Protein AF-A0A6M0GAY5-F1 (afdb_monomer)

Structure (mmCIF, N/CA/C/O backbone):
data_AF-A0A6M0GAY5-F1
#
_entry.id   AF-A0A6M0GAY5-F1
#
loop_
_atom_site.group_PDB
_atom_site.id
_atom_site.type_symbol
_atom_site.label_atom_id
_atom_site.label_alt_id
_atom_site.label_comp_id
_atom_site.label_asym_id
_atom_site.label_entity_id
_atom_site.label_seq_id
_atom_site.pdbx_PDB_ins_code
_atom_site.Cartn_x
_atom_site.Cartn_y
_atom_site.Cartn_z
_atom_site.occupancy
_atom_site.B_iso_or_equiv
_atom_site.auth_seq_id
_atom_site.auth_comp_id
_atom_site.auth_asym_id
_atom_site.auth_atom_id
_atom_site.pdbx_PDB_model_num
ATOM 1 N N . ARG A 1 1 ? -6.250 59.593 13.146 1.00 34.38 1 ARG A N 1
ATOM 2 C CA . ARG A 1 1 ? -5.770 60.735 13.964 1.00 34.38 1 ARG A CA 1
ATOM 3 C C . ARG A 1 1 ? -6.540 61.921 13.416 1.00 34.38 1 ARG A C 1
ATOM 5 O O . ARG A 1 1 ? -6.469 62.075 12.206 1.00 34.38 1 ARG A O 1
ATOM 12 N N . GLN A 1 2 ? -7.312 62.629 14.249 1.00 27.66 2 GLN A N 1
ATOM 13 C CA . GLN A 1 2 ? -8.446 63.484 13.837 1.00 27.66 2 GLN A CA 1
ATOM 14 C C . GLN A 1 2 ? -9.627 62.725 13.200 1.00 27.66 2 GLN A C 1
ATOM 16 O O . GLN A 1 2 ? -9.405 61.640 12.663 1.00 27.66 2 GLN A O 1
ATOM 21 N N . GLU A 1 3 ? -10.879 63.214 13.177 1.00 29.61 3 GLU A N 1
ATOM 22 C CA . GLU A 1 3 ? -11.780 63.948 14.125 1.00 29.61 3 GLU A CA 1
ATOM 23 C C . GLU A 1 3 ? -13.181 64.001 13.419 1.00 29.61 3 GLU A C 1
ATOM 25 O O . GLU A 1 3 ? -13.222 63.832 12.204 1.00 29.61 3 GLU A O 1
ATOM 30 N N . ALA A 1 4 ? -14.370 64.224 14.009 1.00 29.98 4 ALA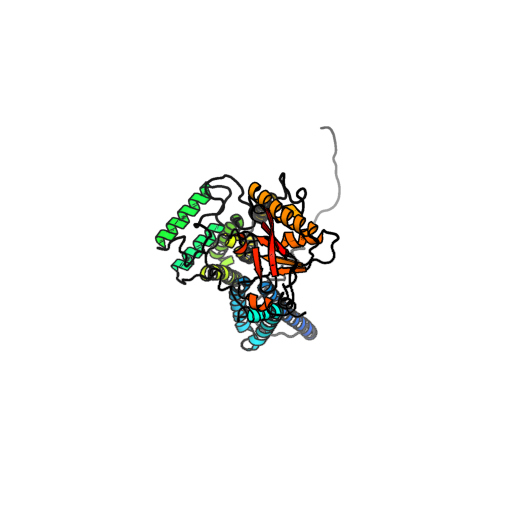 A N 1
ATOM 31 C CA . ALA A 1 4 ? -14.888 64.188 15.389 1.00 29.98 4 ALA A CA 1
ATOM 32 C C . ALA A 1 4 ? -16.450 64.182 15.378 1.00 29.98 4 ALA A C 1
ATOM 34 O O . ALA A 1 4 ? -17.056 64.642 14.416 1.00 29.98 4 ALA A O 1
ATOM 35 N N . GLY A 1 5 ? -17.101 63.761 16.479 1.00 27.47 5 GLY A N 1
ATOM 36 C CA . GLY A 1 5 ? -18.562 63.898 16.700 1.00 27.47 5 GLY A CA 1
ATOM 37 C C . GLY A 1 5 ? -19.443 62.773 16.111 1.00 27.47 5 GLY A C 1
ATOM 38 O O . GLY A 1 5 ? -19.017 62.049 15.224 1.00 27.47 5 GLY A O 1
ATOM 39 N N . GLY A 1 6 ? -20.672 62.533 16.588 1.00 26.47 6 GLY A N 1
ATOM 40 C CA . GLY A 1 6 ? -21.405 63.175 17.686 1.00 26.47 6 GLY A CA 1
ATOM 41 C C . GLY A 1 6 ? -22.704 62.420 18.040 1.00 26.47 6 GLY A C 1
ATOM 42 O O . GLY A 1 6 ? -23.232 61.660 17.237 1.00 26.47 6 GLY A O 1
ATOM 43 N N . ARG A 1 7 ? -23.200 62.615 19.272 1.00 25.41 7 ARG A N 1
ATOM 44 C CA . ARG A 1 7 ? -24.495 62.110 19.800 1.00 25.41 7 ARG A CA 1
ATOM 45 C C . ARG A 1 7 ? -25.683 62.693 18.976 1.00 25.41 7 ARG A C 1
ATOM 47 O O . ARG A 1 7 ? -25.479 63.709 18.326 1.00 25.41 7 ARG A O 1
ATOM 54 N N . ARG A 1 8 ? -26.940 62.205 19.012 1.00 25.45 8 ARG A N 1
ATOM 55 C CA . ARG A 1 8 ? -27.750 61.761 20.176 1.00 25.45 8 ARG A CA 1
ATOM 56 C C . ARG A 1 8 ? -29.135 61.180 19.747 1.00 25.45 8 ARG A C 1
ATOM 58 O O . ARG A 1 8 ? -29.551 61.485 18.643 1.00 25.45 8 ARG A O 1
ATOM 65 N N . GLN A 1 9 ? -29.777 60.396 20.641 1.00 25.62 9 GLN A N 1
ATOM 66 C CA . GLN A 1 9 ? -31.231 60.192 20.977 1.00 25.62 9 GLN A CA 1
ATOM 67 C C . GLN A 1 9 ? -32.342 60.652 19.972 1.00 25.62 9 GLN A C 1
ATOM 69 O O . GLN A 1 9 ? -32.179 61.664 19.312 1.00 25.62 9 GLN A O 1
ATOM 74 N N . GLU A 1 10 ? -33.546 60.058 19.850 1.00 25.42 10 GLU A N 1
ATOM 75 C CA . GLU A 1 10 ? -34.298 59.086 20.680 1.00 25.42 10 GLU A CA 1
ATOM 76 C C . GLU A 1 10 ? -35.563 58.551 19.958 1.00 25.42 10 GLU A C 1
ATOM 78 O O . GLU A 1 10 ? -36.083 59.233 19.077 1.00 25.42 10 GLU A O 1
ATOM 83 N N . SER A 1 11 ? -36.115 57.404 20.398 1.00 25.92 11 SER A N 1
ATOM 84 C CA . SER A 1 11 ? -37.544 57.191 20.775 1.00 25.92 11 SER A CA 1
ATOM 85 C C . SER A 1 11 ? -38.032 55.736 20.590 1.00 25.92 11 SER A C 1
ATOM 87 O O . SER A 1 11 ? -37.665 55.072 19.627 1.00 25.92 11 SER A O 1
ATOM 89 N N . GLY A 1 12 ? -38.911 55.266 21.494 1.00 26.19 12 GLY A N 1
ATOM 90 C CA . GLY A 1 12 ? -39.862 54.174 21.206 1.00 26.19 12 GLY A CA 1
ATOM 91 C C . GLY A 1 12 ? -39.760 52.855 21.997 1.00 26.19 12 GLY A C 1
ATOM 92 O O . GLY A 1 12 ? -39.214 51.887 21.491 1.00 26.19 12 GLY A O 1
ATOM 93 N N . GLY A 1 13 ? -40.441 52.780 23.151 1.00 25.02 13 GLY A N 1
ATOM 94 C CA . GLY A 1 13 ? -41.297 51.623 23.501 1.00 25.02 13 GLY A CA 1
ATOM 95 C C . GLY A 1 13 ? -40.670 50.338 24.082 1.00 25.02 13 GLY A C 1
ATOM 96 O O . GLY A 1 13 ? -40.028 49.564 23.387 1.00 25.02 13 GLY A O 1
ATOM 97 N N . ASN A 1 14 ? -40.976 50.073 25.355 1.00 25.12 14 ASN A N 1
ATOM 98 C CA . ASN A 1 14 ? -40.710 48.838 26.123 1.00 25.12 14 ASN A CA 1
ATOM 99 C C . ASN A 1 14 ? -41.939 47.866 26.037 1.00 25.12 14 ASN A C 1
ATOM 101 O O . ASN A 1 14 ? -42.923 48.246 25.402 1.00 25.12 14 ASN A O 1
ATOM 105 N N . PRO A 1 15 ? -42.019 46.750 26.797 1.00 37.22 15 PRO A N 1
ATOM 106 C CA . PRO A 1 15 ? -41.468 45.401 26.574 1.00 37.22 15 PRO A CA 1
ATOM 107 C C . PRO A 1 15 ? -42.552 44.314 26.278 1.00 37.22 15 PRO A C 1
ATOM 109 O O . PRO A 1 15 ? -43.685 44.635 25.944 1.00 37.22 15 PRO A O 1
ATOM 112 N N . ASP A 1 16 ? -42.182 43.038 26.489 1.00 24.36 16 ASP A N 1
ATOM 113 C CA . ASP A 1 16 ? -43.010 41.817 26.617 1.00 24.36 16 ASP A CA 1
ATOM 114 C C . ASP A 1 16 ? -43.624 41.188 25.342 1.00 24.36 16 ASP A C 1
ATOM 116 O O . ASP A 1 16 ? -44.683 41.580 24.873 1.00 24.36 16 ASP A O 1
ATOM 120 N N . GLU A 1 17 ? -43.042 40.075 24.863 1.00 24.69 17 GLU A N 1
ATOM 121 C CA . GLU A 1 17 ? -43.508 38.739 25.290 1.00 24.69 17 GLU A CA 1
ATOM 122 C C . GLU A 1 17 ? -42.565 37.579 24.885 1.00 24.69 17 GLU A C 1
ATOM 124 O O . GLU A 1 17 ? -41.560 37.743 24.195 1.00 24.69 17 GLU A O 1
ATOM 129 N N . LYS A 1 18 ? -42.853 36.390 25.433 1.00 24.47 18 LYS A N 1
ATOM 130 C CA . LYS A 1 18 ? -42.004 35.186 25.455 1.00 24.47 18 LYS A CA 1
ATOM 131 C C . LYS A 1 18 ? -42.041 34.367 24.152 1.00 24.47 18 LYS A C 1
ATOM 133 O O . LYS A 1 18 ? -42.992 34.421 23.387 1.00 24.47 18 LYS A O 1
ATOM 138 N N . ASN A 1 19 ? -41.083 33.435 24.072 1.00 25.27 19 ASN A N 1
ATOM 139 C CA . ASN A 1 19 ? -41.050 32.231 23.223 1.00 25.27 19 ASN A CA 1
ATOM 140 C C . ASN A 1 19 ? -40.677 32.410 21.739 1.00 25.27 19 ASN A C 1
ATOM 142 O O . ASN A 1 19 ? -41.544 32.563 20.892 1.00 25.27 19 ASN A O 1
ATOM 146 N N . PHE A 1 20 ? -39.415 32.119 21.408 1.00 24.08 20 PHE A N 1
ATOM 147 C CA . PHE A 1 20 ? -39.118 31.162 20.330 1.00 24.08 20 PHE A CA 1
ATOM 148 C C . PHE A 1 20 ? -37.807 30.423 20.623 1.00 24.08 20 PHE A C 1
ATOM 150 O O . PHE A 1 20 ? -36.709 30.933 20.412 1.00 24.08 20 PHE A O 1
ATOM 157 N N . ALA A 1 21 ? -37.930 29.206 21.153 1.00 23.34 21 ALA A N 1
ATOM 158 C CA . ALA A 1 21 ? -36.800 28.333 21.440 1.00 23.34 21 ALA A CA 1
ATOM 159 C C . ALA A 1 21 ? -36.631 27.274 20.339 1.00 23.34 21 ALA A C 1
ATOM 161 O O . ALA A 1 21 ? -37.591 26.618 19.944 1.00 23.34 21 ALA A O 1
ATOM 162 N N . THR A 1 22 ? -35.381 27.067 19.920 1.00 26.34 22 THR A N 1
ATOM 163 C CA . THR A 1 22 ? -34.813 25.769 19.505 1.00 26.34 22 THR A CA 1
ATOM 164 C C . THR A 1 22 ? -35.687 24.816 18.670 1.00 26.34 22 THR A C 1
ATOM 166 O O . THR A 1 22 ? -36.319 23.913 19.216 1.00 26.34 22 THR A O 1
ATOM 169 N N . MET A 1 23 ? -35.565 24.864 17.340 1.00 24.00 23 MET A N 1
ATOM 170 C CA . MET A 1 23 ? -35.787 23.691 16.480 1.00 24.00 23 MET A CA 1
ATOM 171 C C . MET A 1 23 ? -35.079 23.867 15.131 1.00 24.00 23 MET A C 1
ATOM 173 O O . MET A 1 23 ? -35.518 24.694 14.347 1.00 24.00 23 MET A O 1
ATOM 177 N N . HIS A 1 24 ? -34.006 23.098 14.876 1.00 26.78 24 HIS A N 1
ATOM 178 C CA . HIS A 1 24 ? -33.723 22.407 13.595 1.00 26.78 24 HIS A CA 1
ATOM 179 C C . HIS A 1 24 ? -32.346 21.701 13.548 1.00 26.78 24 HIS A C 1
ATOM 181 O O . HIS A 1 24 ? -31.617 21.806 12.571 1.00 26.78 24 HIS A O 1
ATOM 187 N N . GLU A 1 25 ? -31.989 20.902 14.565 1.00 28.22 25 GLU A N 1
ATOM 188 C CA . GLU A 1 25 ? -30.833 19.991 14.445 1.00 28.22 25 GLU A CA 1
ATOM 189 C C . GLU A 1 25 ? -30.915 18.807 15.434 1.00 28.22 25 GLU A C 1
ATOM 191 O O . GLU A 1 25 ? -30.249 18.800 16.463 1.00 28.22 25 GLU A O 1
ATOM 196 N N . ASN A 1 26 ? -31.801 17.819 15.193 1.00 26.88 26 ASN A N 1
ATOM 197 C CA . ASN A 1 26 ? -31.828 16.553 15.967 1.00 26.88 26 ASN A CA 1
ATOM 198 C C . ASN A 1 26 ? -32.759 15.447 15.397 1.00 26.88 26 ASN A C 1
ATOM 200 O O . ASN A 1 26 ? -33.611 14.906 16.103 1.00 26.88 26 ASN A O 1
ATOM 204 N N . SER A 1 27 ? -32.620 15.072 14.119 1.00 24.39 27 SER A N 1
ATOM 205 C CA . SER A 1 27 ? -33.536 14.110 13.458 1.00 24.39 27 SER A CA 1
ATOM 206 C C . SER A 1 27 ? -32.884 12.888 12.783 1.00 24.39 27 SER A C 1
ATOM 208 O O . SER A 1 27 ? -33.562 12.180 12.045 1.00 24.39 27 SER A O 1
ATOM 210 N N . PHE A 1 28 ? -31.617 12.562 13.087 1.00 28.28 28 PHE A N 1
ATOM 211 C CA . PHE A 1 28 ? -30.933 11.378 12.519 1.00 28.28 28 PHE A CA 1
ATOM 212 C C . PHE A 1 28 ? -30.487 10.282 13.514 1.00 28.28 28 PHE A C 1
ATOM 214 O O . PHE A 1 28 ? -30.053 9.221 13.071 1.00 28.28 28 PHE A O 1
ATOM 221 N N . LEU A 1 29 ? -30.593 10.478 14.840 1.00 26.91 29 LEU A N 1
ATOM 222 C CA . LEU A 1 29 ? -29.988 9.562 15.835 1.00 26.91 29 LEU A CA 1
ATOM 223 C C . LEU A 1 29 ? -30.857 9.214 17.069 1.00 26.91 29 LEU A C 1
ATOM 225 O O . LEU A 1 29 ? -30.330 9.016 18.164 1.00 26.91 29 LEU A O 1
ATOM 229 N N . ARG A 1 30 ? -32.182 9.051 16.920 1.00 23.98 30 ARG A N 1
ATOM 230 C CA . ARG A 1 30 ? -33.018 8.394 17.953 1.00 23.98 30 ARG A CA 1
ATOM 231 C C . ARG A 1 30 ? -33.585 7.055 17.475 1.00 23.98 30 ARG A C 1
ATOM 233 O O . ARG A 1 30 ? -34.477 7.007 16.637 1.00 23.98 30 ARG A O 1
ATOM 240 N N . VAL A 1 31 ? -33.075 5.970 18.067 1.00 34.44 31 VAL A N 1
ATOM 241 C CA . VAL A 1 31 ? -33.580 4.593 17.931 1.00 34.44 31 VAL A CA 1
ATOM 242 C C . VAL A 1 31 ? -33.842 4.011 19.326 1.00 34.44 31 VAL A C 1
ATOM 244 O O . VAL A 1 31 ? -32.911 3.562 19.990 1.00 34.44 31 VAL A O 1
ATOM 247 N N . SER A 1 32 ? -35.109 4.026 19.750 1.00 26.53 32 SER A N 1
ATOM 248 C CA . SER A 1 32 ? -35.730 3.276 20.867 1.00 26.53 32 SER A CA 1
ATOM 249 C C . SER A 1 32 ? -37.206 3.729 20.972 1.00 26.53 32 SER A C 1
ATOM 251 O O . SER A 1 32 ? -37.493 4.868 20.623 1.00 26.53 32 SER A O 1
ATOM 253 N N . ALA A 1 33 ? -38.209 2.953 21.405 1.00 24.52 33 ALA A N 1
ATOM 254 C CA . ALA A 1 33 ? -38.322 1.529 21.747 1.00 24.52 33 ALA A CA 1
ATOM 255 C C . ALA A 1 33 ? -39.810 1.083 21.691 1.00 24.52 33 ALA A C 1
ATOM 257 O O . ALA A 1 33 ? -40.697 1.924 21.769 1.00 24.52 33 ALA A O 1
ATOM 258 N N . SER A 1 34 ? -40.047 -0.240 21.695 1.00 24.59 34 SER A N 1
ATOM 259 C CA . SER A 1 34 ? -41.296 -0.959 22.069 1.00 24.59 34 SER A CA 1
ATOM 260 C C . SER A 1 34 ? -42.610 -0.729 21.272 1.00 24.59 34 SER A C 1
ATOM 262 O O . SER A 1 34 ? -42.895 0.388 20.856 1.00 24.59 34 SER A O 1
ATOM 264 N N . PRO A 1 35 ? -43.461 -1.768 21.095 1.00 37.12 35 PRO A N 1
ATOM 265 C CA . PRO A 1 35 ? -44.757 -1.649 20.424 1.00 37.12 35 PRO A CA 1
ATOM 266 C C . PRO A 1 35 ? -45.946 -1.609 21.405 1.00 37.12 35 PRO A C 1
ATOM 268 O O . PRO A 1 35 ? -46.125 -2.537 22.192 1.00 37.12 35 PRO A O 1
ATOM 271 N N . ARG A 1 36 ? -46.829 -0.609 21.284 1.00 26.33 36 ARG A N 1
ATOM 272 C CA . ARG A 1 36 ? -48.261 -0.719 21.637 1.00 26.33 36 ARG A CA 1
ATOM 273 C C . ARG A 1 36 ? -49.100 0.082 20.643 1.00 26.33 36 ARG A C 1
ATOM 275 O O . ARG A 1 36 ? -48.671 1.134 20.181 1.00 26.33 36 ARG A O 1
ATOM 282 N N . LEU A 1 37 ? -50.260 -0.463 20.283 1.00 33.28 37 LEU A N 1
ATOM 283 C CA . LEU A 1 37 ? -51.154 0.099 19.274 1.00 33.28 37 LEU A CA 1
ATOM 284 C C . LEU A 1 37 ? -51.982 1.257 19.845 1.00 33.28 37 LEU A C 1
ATOM 286 O O . LEU A 1 37 ? -52.601 1.110 20.896 1.00 33.28 37 LEU A O 1
ATOM 290 N N . SER A 1 38 ? -52.136 2.316 19.057 1.00 26.09 38 SER A N 1
ATOM 291 C CA . SER A 1 38 ? -53.428 2.981 18.867 1.00 26.09 38 SER A CA 1
ATOM 292 C C . SER A 1 38 ? -53.492 3.482 17.421 1.00 26.09 38 SER A C 1
ATOM 294 O O . SER A 1 38 ? -52.569 4.123 16.923 1.00 26.09 38 SER A O 1
ATOM 296 N N . VAL A 1 39 ? -54.534 3.076 16.692 1.00 34.34 39 VAL A N 1
ATOM 297 C CA . VAL A 1 39 ? -54.626 3.261 15.236 1.00 34.34 39 VAL A CA 1
ATOM 298 C C . VAL A 1 39 ? -55.470 4.492 14.925 1.00 34.34 39 VAL A C 1
ATOM 300 O O . VAL A 1 39 ? -56.617 4.576 15.350 1.00 34.34 39 VAL A O 1
ATOM 303 N N . SER A 1 40 ? -54.923 5.409 14.125 1.00 27.61 40 SER A N 1
ATOM 304 C CA . SER A 1 40 ? -55.684 6.459 13.444 1.00 27.61 40 SER A CA 1
ATOM 305 C C . SER A 1 40 ? -55.594 6.239 11.934 1.00 27.61 40 SER A C 1
ATOM 307 O O . SER A 1 40 ? -54.502 6.105 11.373 1.00 27.61 40 SER A O 1
ATOM 309 N N . ALA A 1 41 ? -56.751 6.156 11.272 1.00 29.12 41 ALA A N 1
ATOM 310 C CA . ALA A 1 41 ? -56.878 5.621 9.913 1.00 29.12 41 ALA A CA 1
ATOM 311 C C . ALA A 1 41 ? -56.161 6.447 8.821 1.00 29.12 41 ALA A C 1
ATOM 313 O O . ALA A 1 41 ? -55.896 5.931 7.736 1.00 29.12 41 ALA A O 1
ATOM 314 N N . SER A 1 42 ? -55.765 7.692 9.104 1.00 29.25 42 SER A N 1
ATOM 315 C CA . SER A 1 42 ? -55.045 8.559 8.159 1.00 29.25 42 SER A CA 1
ATOM 316 C C . SER A 1 42 ? -53.562 8.200 7.958 1.00 29.25 42 SER A C 1
ATOM 318 O O . SER A 1 42 ? -52.940 8.689 7.014 1.00 29.25 42 SER A O 1
ATOM 320 N N . GLN A 1 43 ? -52.975 7.320 8.783 1.00 31.48 43 GLN A N 1
ATOM 321 C CA . GLN A 1 43 ? -51.579 6.879 8.610 1.00 31.48 43 GLN A CA 1
ATOM 322 C C . GLN A 1 43 ? -51.402 5.690 7.644 1.00 31.48 43 GLN A C 1
ATOM 324 O O . GLN A 1 43 ? -50.295 5.483 7.139 1.00 31.48 43 GLN A O 1
ATOM 329 N N . CYS A 1 44 ? -52.465 4.944 7.314 1.00 28.64 44 CYS A N 1
ATOM 330 C CA . CYS A 1 44 ? -52.352 3.720 6.504 1.00 28.64 44 CYS A CA 1
ATOM 331 C C . CYS A 1 44 ? -51.854 3.955 5.066 1.00 28.64 44 CYS A C 1
ATOM 333 O O . CYS A 1 44 ? -51.148 3.108 4.527 1.00 28.64 44 CYS A O 1
ATOM 335 N N . LEU A 1 45 ? -52.125 5.120 4.467 1.00 33.59 45 LEU A N 1
ATOM 336 C CA . LEU A 1 45 ? -51.691 5.449 3.098 1.00 33.59 45 LEU A CA 1
ATOM 337 C C . LEU A 1 45 ? -50.256 6.006 2.998 1.00 33.59 45 LEU A C 1
ATOM 339 O O . LEU A 1 45 ? -49.685 6.017 1.911 1.00 33.59 45 LEU A O 1
ATOM 343 N N . ARG A 1 46 ? -49.624 6.414 4.112 1.00 36.91 46 ARG A N 1
ATOM 344 C CA . ARG A 1 46 ? -48.206 6.853 4.133 1.00 36.91 46 ARG A CA 1
ATOM 345 C C . ARG A 1 46 ? -47.226 5.740 4.528 1.00 36.91 46 ARG A C 1
ATOM 347 O O . ARG A 1 46 ? -46.024 5.853 4.274 1.00 36.91 46 ARG A O 1
ATOM 354 N N . LEU A 1 47 ? -47.727 4.650 5.107 1.00 43.47 47 LEU A N 1
ATOM 355 C CA . LEU A 1 47 ? -46.942 3.453 5.417 1.00 43.47 47 LEU A CA 1
ATOM 356 C C . LEU A 1 47 ? -46.344 2.757 4.176 1.00 43.47 47 LEU A C 1
ATOM 358 O O . LEU A 1 47 ? -45.136 2.530 4.200 1.00 43.47 47 LEU A O 1
ATOM 362 N N . PRO A 1 48 ? -47.070 2.476 3.071 1.00 53.16 48 PRO A N 1
ATOM 363 C CA . PRO A 1 48 ? -46.473 1.787 1.925 1.00 53.16 48 PRO A CA 1
ATOM 364 C C . PRO A 1 48 ? -45.335 2.591 1.286 1.00 53.16 48 PRO A C 1
ATOM 366 O O . PRO A 1 48 ? -44.269 2.034 1.062 1.00 53.16 48 PRO A O 1
ATOM 369 N N . ALA A 1 49 ? -45.489 3.903 1.080 1.00 50.59 49 ALA A N 1
ATOM 370 C CA . ALA A 1 49 ? -44.434 4.732 0.485 1.00 50.59 49 ALA A CA 1
ATOM 371 C C . ALA A 1 49 ? -43.172 4.831 1.369 1.00 50.59 49 ALA A C 1
ATOM 373 O O . ALA A 1 49 ? -42.051 4.785 0.860 1.00 50.59 49 ALA A O 1
ATOM 374 N N . SER A 1 50 ? -43.334 4.929 2.695 1.00 48.66 50 SER A N 1
ATOM 375 C CA .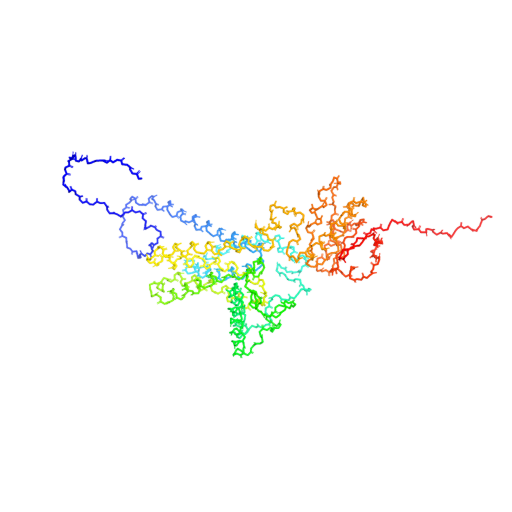 SER A 1 50 ? -42.208 5.010 3.643 1.00 48.66 50 SER A CA 1
ATOM 376 C C . SER A 1 50 ? -41.531 3.661 3.914 1.00 48.66 50 SER A C 1
ATOM 378 O O . SER A 1 50 ? -40.337 3.622 4.208 1.00 48.66 50 SER A O 1
ATOM 380 N N . ILE A 1 51 ? -42.255 2.547 3.777 1.00 57.03 51 ILE A N 1
ATOM 381 C CA . ILE A 1 51 ? -41.687 1.194 3.806 1.00 57.03 51 ILE A CA 1
ATOM 382 C C . ILE A 1 51 ? -40.974 0.898 2.481 1.00 57.03 51 ILE A C 1
ATOM 384 O O . ILE A 1 51 ? -39.825 0.470 2.507 1.00 57.03 51 ILE A O 1
ATOM 388 N N . LEU A 1 52 ? -41.593 1.205 1.335 1.00 44.47 52 LEU A N 1
ATOM 389 C CA . LEU A 1 52 ? -41.014 0.993 0.005 1.00 44.47 52 LEU A CA 1
ATOM 390 C C . LEU A 1 52 ? -39.710 1.781 -0.171 1.00 44.47 52 LEU A C 1
ATOM 392 O O . LEU A 1 52 ? -38.709 1.209 -0.585 1.00 44.47 52 LEU A O 1
ATOM 396 N N . THR A 1 53 ? -39.677 3.061 0.218 1.00 54.66 53 THR A N 1
ATOM 397 C CA . THR A 1 53 ? -38.438 3.863 0.191 1.00 54.66 53 THR A CA 1
ATOM 398 C C . THR A 1 53 ? -37.355 3.309 1.116 1.00 54.66 53 THR A C 1
ATOM 400 O O . THR A 1 53 ? -36.193 3.291 0.724 1.00 54.66 53 THR A O 1
ATOM 403 N N . ARG A 1 54 ? -37.702 2.782 2.300 1.00 60.62 54 ARG A N 1
ATOM 404 C CA . ARG A 1 54 ? -36.732 2.116 3.192 1.00 60.62 54 ARG A CA 1
ATOM 405 C C . ARG A 1 54 ? -36.221 0.784 2.638 1.00 60.62 54 ARG A C 1
ATOM 407 O O . ARG A 1 54 ? -35.047 0.481 2.829 1.00 60.62 54 ARG A O 1
ATOM 414 N N . CYS A 1 55 ? -37.063 0.008 1.954 1.00 57.75 55 CYS A N 1
ATOM 415 C CA . CYS A 1 55 ? -36.654 -1.215 1.259 1.00 57.75 55 CYS A CA 1
ATOM 416 C C . CYS A 1 55 ? -35.719 -0.891 0.087 1.00 57.75 55 CYS A C 1
ATOM 418 O O . CYS A 1 55 ? -34.588 -1.365 0.079 1.00 57.75 55 CYS A O 1
ATOM 420 N N . LEU A 1 56 ? -36.121 0.020 -0.806 1.00 58.66 56 LEU A N 1
ATOM 421 C CA . LEU A 1 56 ? -35.291 0.501 -1.917 1.00 58.66 56 LEU A CA 1
ATOM 422 C C . LEU A 1 56 ? -33.945 1.063 -1.430 1.00 58.66 56 LEU A C 1
ATOM 424 O O . LEU A 1 56 ? -32.906 0.794 -2.026 1.00 58.66 56 LEU A O 1
ATOM 428 N N . GLN A 1 57 ? -33.934 1.801 -0.315 1.00 72.06 57 GLN A N 1
ATOM 429 C CA . GLN A 1 57 ? -32.704 2.311 0.292 1.00 72.06 57 GLN A CA 1
ATOM 430 C C . GLN A 1 57 ? -31.812 1.189 0.851 1.00 72.06 57 GLN A C 1
ATOM 432 O O . GLN A 1 57 ? -30.590 1.280 0.744 1.00 72.06 57 GLN A O 1
ATOM 437 N N . ALA A 1 58 ? -32.390 0.126 1.420 1.00 75.19 58 ALA A N 1
ATOM 438 C CA . ALA A 1 58 ? -31.637 -1.036 1.888 1.00 75.19 58 ALA A CA 1
ATOM 439 C C . ALA A 1 58 ? -31.028 -1.833 0.721 1.00 75.19 58 ALA A C 1
ATOM 441 O O . ALA A 1 58 ? -29.849 -2.182 0.779 1.00 75.19 58 ALA A O 1
ATOM 442 N N . ASP A 1 59 ? -31.790 -2.053 -0.352 1.00 81.12 59 ASP A N 1
ATOM 443 C CA . ASP A 1 59 ? -31.326 -2.760 -1.550 1.00 81.12 59 ASP A CA 1
ATOM 444 C C . ASP A 1 59 ? -30.207 -1.976 -2.257 1.00 81.12 59 ASP A C 1
ATOM 446 O O . ASP A 1 59 ? -29.146 -2.530 -2.554 1.00 81.12 59 ASP A O 1
ATOM 450 N N . MET A 1 60 ? -30.364 -0.655 -2.406 1.00 87.06 60 MET A N 1
ATOM 451 C CA . MET A 1 60 ? -29.311 0.231 -2.924 1.00 87.06 60 MET A CA 1
ATOM 452 C C . MET A 1 60 ? -28.057 0.242 -2.036 1.00 87.06 60 MET A C 1
ATOM 454 O O . MET A 1 60 ? -26.943 0.307 -2.554 1.00 87.06 60 MET A O 1
ATOM 458 N N . MET A 1 61 ? -28.195 0.127 -0.708 1.00 88.38 61 MET A N 1
ATOM 459 C CA . MET A 1 61 ? -27.043 -0.020 0.192 1.00 88.38 61 MET A CA 1
ATOM 460 C C . MET A 1 61 ? -26.320 -1.361 0.014 1.00 88.38 61 MET A C 1
ATOM 462 O O . MET A 1 61 ? -25.091 -1.387 0.050 1.00 88.38 61 MET A O 1
ATOM 466 N N . ILE A 1 62 ? -27.042 -2.464 -0.204 1.00 91.56 62 ILE A N 1
ATOM 467 C CA . ILE A 1 62 ? -26.441 -3.781 -0.479 1.00 91.56 62 ILE A CA 1
ATOM 468 C C . ILE A 1 62 ? -25.648 -3.735 -1.793 1.00 91.56 62 ILE A C 1
ATOM 470 O O . ILE A 1 62 ? -24.501 -4.187 -1.829 1.00 91.56 62 ILE A O 1
ATOM 474 N N . LEU A 1 63 ? -26.213 -3.117 -2.836 1.00 93.56 63 LEU A N 1
ATOM 475 C CA . LEU A 1 63 ? -25.518 -2.886 -4.105 1.00 93.56 63 LEU A CA 1
ATOM 476 C C . LEU A 1 63 ? -24.266 -2.013 -3.914 1.00 93.56 63 LEU A C 1
ATOM 478 O O . LEU A 1 63 ? -23.188 -2.368 -4.385 1.00 93.56 63 LEU A O 1
ATOM 482 N N . ALA A 1 64 ? -24.363 -0.909 -3.167 1.00 93.25 64 ALA A N 1
ATOM 483 C CA . ALA A 1 64 ? -23.221 -0.036 -2.890 1.00 93.25 64 ALA A CA 1
ATOM 484 C C . ALA A 1 64 ? -22.090 -0.753 -2.122 1.00 93.25 64 ALA A C 1
ATOM 486 O O . ALA A 1 64 ? -20.915 -0.537 -2.422 1.00 93.25 64 ALA A O 1
ATOM 487 N N . VAL A 1 65 ? -22.424 -1.639 -1.174 1.00 93.62 65 VAL A N 1
ATOM 488 C CA . VAL A 1 65 ? -21.445 -2.487 -0.468 1.00 93.62 65 VAL A CA 1
ATOM 489 C C . VAL A 1 65 ? -20.759 -3.453 -1.439 1.00 93.62 65 VAL A C 1
ATOM 491 O O . VAL A 1 65 ? -19.530 -3.527 -1.440 1.00 93.62 65 VAL A O 1
ATOM 494 N N . GLY A 1 66 ? -21.521 -4.141 -2.296 1.00 94.88 66 GLY A N 1
ATOM 495 C CA . GLY A 1 66 ? -20.978 -5.050 -3.312 1.00 94.88 66 GLY A CA 1
ATOM 496 C C . GLY A 1 66 ? -20.071 -4.348 -4.326 1.00 94.88 66 GLY A C 1
ATOM 497 O O . GLY A 1 66 ? -18.975 -4.829 -4.606 1.00 94.88 66 GLY A O 1
ATOM 498 N N . ALA A 1 67 ? -20.482 -3.176 -4.819 1.00 95.81 67 ALA A N 1
ATOM 499 C CA . ALA A 1 67 ? -19.694 -2.364 -5.745 1.00 95.81 67 ALA A CA 1
ATOM 500 C C . ALA A 1 67 ? -18.401 -1.848 -5.099 1.00 95.81 67 ALA A C 1
ATOM 502 O O . ALA A 1 67 ? -17.323 -2.024 -5.660 1.00 95.81 67 ALA A O 1
ATOM 503 N N . SER A 1 68 ? -18.490 -1.258 -3.903 1.00 95.38 68 SER A N 1
ATOM 504 C CA . SER A 1 68 ? -17.329 -0.721 -3.181 1.00 95.38 68 SER A CA 1
ATOM 505 C C . SER A 1 68 ? -16.308 -1.814 -2.850 1.00 95.38 68 SER A C 1
ATOM 507 O O . SER A 1 68 ? -15.114 -1.645 -3.096 1.00 95.38 68 SER A O 1
ATOM 509 N N . MET A 1 69 ? -16.771 -2.979 -2.381 1.00 95.31 69 MET A N 1
ATOM 510 C CA . MET A 1 69 ? -15.909 -4.135 -2.126 1.00 95.31 69 MET A CA 1
ATOM 511 C C . MET A 1 69 ? -15.286 -4.682 -3.419 1.00 95.31 69 MET A C 1
ATOM 513 O O . MET A 1 69 ? -14.081 -4.934 -3.455 1.00 95.31 69 MET A O 1
ATOM 517 N N . GLY A 1 70 ? -16.083 -4.852 -4.479 1.00 96.00 70 GLY A N 1
ATOM 518 C CA . GLY A 1 70 ? -15.616 -5.378 -5.762 1.00 96.00 70 GLY A CA 1
ATOM 519 C C . GLY A 1 70 ? -14.563 -4.483 -6.413 1.00 96.00 70 GLY A C 1
ATOM 520 O O . GLY A 1 70 ? -13.532 -4.990 -6.849 1.00 96.00 70 GLY A O 1
ATOM 521 N N . LEU A 1 71 ? -14.774 -3.163 -6.398 1.00 96.12 71 LEU A N 1
ATOM 522 C CA . LEU A 1 71 ? -13.806 -2.171 -6.873 1.00 96.12 71 LEU A CA 1
ATOM 523 C C . LEU A 1 71 ? -12.548 -2.120 -5.992 1.00 96.12 71 LEU A C 1
ATOM 525 O O . LEU A 1 71 ? -11.439 -2.044 -6.516 1.00 96.12 71 LEU A O 1
ATOM 529 N N . ALA A 1 72 ? -12.682 -2.211 -4.664 1.00 95.12 72 ALA A N 1
ATOM 530 C CA . ALA A 1 72 ? -11.524 -2.251 -3.770 1.00 95.12 72 ALA A CA 1
ATOM 531 C C . ALA A 1 72 ? -10.620 -3.460 -4.072 1.00 95.12 72 ALA A C 1
ATOM 533 O O . ALA A 1 72 ? -9.408 -3.300 -4.198 1.00 95.12 72 ALA A O 1
ATOM 534 N N . ILE A 1 73 ? -11.204 -4.646 -4.266 1.00 94.69 73 ILE A N 1
ATOM 535 C CA . ILE A 1 73 ? -10.467 -5.860 -4.651 1.00 94.69 73 ILE A CA 1
ATOM 536 C C . ILE A 1 73 ? -9.829 -5.707 -6.039 1.00 94.69 73 ILE A C 1
ATOM 538 O O . ILE A 1 73 ? -8.642 -6.001 -6.186 1.00 94.69 73 ILE A O 1
ATOM 542 N N . LEU A 1 74 ? -10.568 -5.159 -7.011 1.00 94.38 74 LEU A N 1
ATOM 543 C CA . LEU A 1 74 ? -10.090 -4.949 -8.382 1.00 94.38 74 LEU A CA 1
ATOM 544 C C . LEU A 1 74 ? -8.904 -3.977 -8.454 1.00 94.38 74 LEU A C 1
ATOM 546 O O . LEU A 1 74 ? -8.013 -4.152 -9.281 1.00 94.38 74 LEU A O 1
ATOM 550 N N . THR A 1 75 ? -8.867 -2.963 -7.583 1.00 93.12 75 THR A N 1
ATOM 551 C CA . THR A 1 75 ? -7.723 -2.037 -7.505 1.00 93.12 75 THR A CA 1
ATOM 552 C C . THR A 1 75 ? -6.507 -2.653 -6.818 1.00 93.12 75 THR A C 1
ATOM 554 O O . THR A 1 75 ? -5.378 -2.328 -7.195 1.00 93.12 75 THR A O 1
ATOM 557 N N . LYS A 1 76 ? -6.691 -3.515 -5.803 1.00 90.12 76 LYS A N 1
ATOM 558 C CA . LYS A 1 76 ? -5.570 -4.170 -5.117 1.00 90.12 76 LYS A CA 1
ATOM 559 C C . LYS A 1 76 ? -5.981 -5.404 -4.313 1.00 90.12 76 LYS A C 1
ATOM 561 O O . LYS A 1 76 ? -6.755 -5.303 -3.366 1.00 90.12 76 LYS A O 1
ATOM 566 N N . ALA A 1 77 ? -5.302 -6.530 -4.546 1.00 87.75 77 ALA A N 1
ATOM 567 C CA . ALA A 1 77 ? -5.501 -7.774 -3.790 1.00 87.75 77 ALA A CA 1
ATOM 568 C C . ALA A 1 77 ? -5.338 -7.623 -2.261 1.00 87.75 77 ALA A C 1
ATOM 570 O O . ALA A 1 77 ? -5.966 -8.349 -1.496 1.00 87.75 77 ALA A O 1
ATOM 571 N N . THR A 1 78 ? -4.571 -6.642 -1.767 1.00 89.50 78 THR A N 1
ATOM 572 C CA . THR A 1 78 ? -4.496 -6.382 -0.317 1.00 89.50 78 THR A CA 1
ATOM 573 C C . THR A 1 78 ? -5.863 -6.046 0.293 1.00 89.50 78 THR A C 1
ATOM 575 O O . THR A 1 78 ? -6.056 -6.293 1.479 1.00 89.50 78 THR A O 1
ATOM 578 N N . ALA A 1 79 ? -6.829 -5.544 -0.492 1.00 94.38 79 ALA A N 1
ATOM 579 C CA . ALA A 1 79 ? -8.183 -5.207 -0.047 1.00 94.38 79 ALA A CA 1
ATOM 580 C C . ALA A 1 79 ? -8.946 -6.377 0.602 1.00 94.38 79 ALA A C 1
ATOM 582 O O . ALA A 1 79 ? -9.793 -6.121 1.461 1.00 94.38 79 ALA A O 1
ATOM 583 N N . TYR A 1 80 ? -8.626 -7.642 0.286 1.00 93.69 80 TYR A N 1
ATOM 584 C CA . TYR A 1 80 ? -9.195 -8.804 0.989 1.00 93.69 80 TYR A CA 1
ATOM 585 C C . TYR A 1 80 ? -8.979 -8.723 2.510 1.00 93.69 80 TYR A C 1
ATOM 587 O O . TYR A 1 80 ? -9.895 -8.999 3.279 1.00 93.69 80 TYR A O 1
ATOM 595 N N . ILE A 1 81 ? -7.804 -8.260 2.955 1.00 94.88 81 ILE A N 1
ATOM 596 C CA . ILE A 1 81 ? -7.447 -8.144 4.380 1.00 94.88 81 ILE A CA 1
ATOM 597 C C . ILE A 1 81 ? -8.310 -7.085 5.091 1.00 94.88 81 ILE A C 1
ATOM 599 O O . ILE A 1 81 ? -8.741 -7.290 6.222 1.00 94.88 81 ILE A O 1
ATOM 603 N N . TYR A 1 82 ? -8.600 -5.961 4.426 1.00 94.25 82 TYR A N 1
ATOM 604 C CA . TYR A 1 82 ? -9.382 -4.852 4.996 1.00 94.25 82 TYR A CA 1
ATOM 605 C C . TYR A 1 82 ? -10.880 -5.153 4.978 1.00 94.25 82 TYR A C 1
ATOM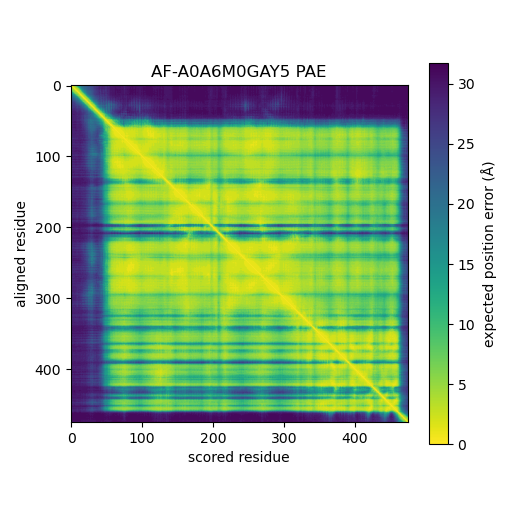 607 O O . TYR A 1 82 ? -11.603 -4.810 5.910 1.00 94.25 82 TYR A O 1
ATOM 615 N N . THR A 1 83 ? -11.354 -5.803 3.916 1.00 94.81 83 THR A N 1
ATOM 616 C CA . THR A 1 83 ? -12.773 -6.119 3.741 1.00 94.81 83 THR A CA 1
ATOM 617 C C . THR A 1 83 ? -13.210 -7.314 4.584 1.00 94.81 83 THR A C 1
ATOM 619 O O . THR A 1 83 ? -14.331 -7.296 5.087 1.00 94.81 83 THR A O 1
ATOM 622 N N . PHE A 1 84 ? -12.344 -8.306 4.829 1.00 95.81 84 PHE A N 1
ATOM 623 C CA . PHE A 1 84 ? -12.713 -9.528 5.553 1.00 95.81 84 PHE A CA 1
ATOM 624 C C . PHE A 1 84 ? -13.356 -9.274 6.936 1.00 95.81 84 PHE A C 1
ATOM 626 O O . PHE A 1 84 ? -14.490 -9.721 7.129 1.00 95.81 84 PHE A O 1
ATOM 633 N N . PRO A 1 85 ? -12.766 -8.505 7.879 1.00 96.56 85 PRO A N 1
ATOM 634 C CA . PRO A 1 85 ? -13.415 -8.257 9.171 1.00 96.56 85 PRO A CA 1
ATOM 635 C C . PRO A 1 85 ? -14.718 -7.452 9.062 1.00 96.56 85 PRO A C 1
ATOM 637 O O . PRO A 1 85 ? -15.648 -7.666 9.843 1.00 96.56 85 PRO A O 1
ATOM 640 N N . ILE A 1 86 ? -14.813 -6.557 8.070 1.00 94.50 86 ILE A N 1
ATOM 641 C CA . ILE A 1 86 ? -16.020 -5.764 7.796 1.00 94.50 86 ILE A CA 1
ATOM 642 C C . ILE A 1 86 ? -17.151 -6.679 7.312 1.00 94.50 86 ILE A C 1
ATOM 644 O O . ILE A 1 86 ? -18.268 -6.573 7.813 1.00 94.50 86 ILE A O 1
ATOM 648 N N . ILE A 1 87 ? -16.864 -7.612 6.398 1.00 93.19 87 ILE A N 1
ATOM 649 C CA . ILE A 1 87 ? -17.827 -8.603 5.891 1.00 93.19 87 ILE A CA 1
ATOM 650 C C . ILE A 1 87 ? -18.268 -9.537 7.012 1.00 93.19 87 ILE A C 1
ATOM 652 O O . ILE A 1 87 ? -19.462 -9.755 7.179 1.00 93.19 87 ILE A O 1
ATOM 656 N N . VAL A 1 88 ? -17.338 -10.051 7.823 1.00 94.81 88 VAL A N 1
ATOM 657 C CA . VAL A 1 88 ? -17.665 -10.908 8.974 1.00 94.81 88 VAL A CA 1
ATOM 658 C C . VAL A 1 88 ? -18.632 -10.184 9.920 1.00 94.81 88 VAL A C 1
ATOM 660 O O . VAL A 1 88 ? -19.683 -10.725 10.276 1.00 94.81 88 VAL A O 1
ATOM 663 N N . TRP A 1 89 ? -18.349 -8.924 10.264 1.00 94.75 89 TRP A N 1
ATOM 664 C CA . TRP A 1 89 ? -19.247 -8.094 11.069 1.00 94.75 89 TRP A CA 1
ATOM 665 C C . TRP A 1 89 ? -20.599 -7.815 10.391 1.00 94.75 89 TRP A C 1
ATOM 667 O O . TRP A 1 89 ? -21.643 -7.891 11.050 1.00 94.75 89 TRP A O 1
ATOM 677 N N . PHE A 1 90 ? -20.605 -7.519 9.090 1.00 91.25 90 PHE A N 1
ATOM 678 C CA . PHE A 1 90 ? -21.807 -7.266 8.293 1.00 91.25 90 PHE A CA 1
ATOM 679 C C . PHE A 1 90 ? -22.710 -8.504 8.240 1.00 91.25 90 PHE A C 1
ATOM 681 O O . PHE A 1 90 ? -23.888 -8.420 8.589 1.00 91.25 90 PHE A O 1
ATOM 688 N N . CYS A 1 91 ? -22.147 -9.673 7.931 1.00 91.81 91 CYS A N 1
ATOM 689 C CA . CYS A 1 91 ? -22.833 -10.962 7.920 1.00 91.81 91 CYS A CA 1
ATOM 690 C C . CYS A 1 91 ? -23.422 -11.304 9.294 1.00 91.81 91 CYS A C 1
ATOM 692 O O . CYS A 1 91 ? -24.608 -11.617 9.378 1.00 91.81 91 CYS A O 1
ATOM 694 N N . PHE A 1 92 ? -22.665 -11.165 10.392 1.00 93.25 92 PHE A N 1
ATOM 695 C CA . PHE A 1 92 ? -23.210 -11.372 11.743 1.00 93.25 92 PHE A CA 1
ATOM 696 C C . PHE A 1 92 ? -24.309 -10.361 12.109 1.00 93.25 92 PHE A C 1
ATOM 698 O O . PHE A 1 92 ? -25.266 -10.708 12.808 1.00 93.25 92 PHE A O 1
ATOM 705 N N . SER A 1 93 ? -24.194 -9.114 11.649 1.00 90.75 93 SER A N 1
ATOM 706 C CA . SER A 1 93 ? -25.190 -8.065 11.895 1.00 90.75 93 SER A CA 1
ATOM 707 C C . SER A 1 93 ? -26.486 -8.304 11.119 1.00 90.75 93 SER A C 1
ATOM 709 O O . SER A 1 93 ? -27.571 -8.100 11.670 1.00 90.75 93 SER A O 1
ATOM 711 N N . LEU A 1 94 ? -26.394 -8.785 9.876 1.00 90.44 94 LEU A N 1
ATOM 712 C CA . LEU A 1 94 ? -27.546 -9.181 9.071 1.00 90.44 94 LEU A CA 1
ATOM 713 C C . LEU A 1 94 ? -28.167 -10.495 9.551 1.00 90.44 94 LEU A C 1
ATOM 715 O O . LEU A 1 94 ? -29.387 -10.561 9.649 1.00 90.44 94 LEU A O 1
ATOM 719 N N . LEU A 1 95 ? -27.377 -11.506 9.928 1.00 93.88 95 LEU A N 1
ATOM 720 C CA . LEU A 1 95 ? -27.875 -12.786 10.450 1.00 93.88 95 LEU A CA 1
ATOM 721 C C . LEU A 1 95 ? -28.774 -12.581 11.681 1.00 93.88 95 LEU A C 1
ATOM 723 O O . LEU A 1 95 ? -29.837 -13.190 11.788 1.00 93.88 95 LEU A O 1
ATOM 727 N N . LYS A 1 96 ? -28.413 -11.647 12.572 1.00 91.31 96 LYS A N 1
ATOM 728 C CA . LYS A 1 96 ? -29.237 -11.267 13.736 1.00 91.31 96 LYS A CA 1
ATOM 729 C C . LYS A 1 96 ? -30.579 -10.614 13.372 1.00 91.31 96 LYS A C 1
ATOM 731 O O . LYS A 1 96 ? -31.479 -10.616 14.206 1.00 91.31 96 LYS A O 1
ATOM 736 N N . ARG A 1 97 ? -30.718 -10.044 12.168 1.00 89.25 97 ARG A N 1
ATOM 737 C CA . ARG A 1 97 ? -31.928 -9.339 11.697 1.00 89.25 97 ARG A CA 1
ATOM 738 C C . ARG A 1 97 ? -32.780 -10.184 10.748 1.00 89.25 97 ARG A C 1
ATOM 740 O O . ARG A 1 97 ? -33.986 -10.271 10.932 1.00 89.25 97 ARG A O 1
ATOM 747 N N . LEU A 1 98 ? -32.149 -10.798 9.750 1.00 90.19 98 LEU A N 1
ATOM 748 C CA . LEU A 1 98 ? -32.777 -11.529 8.644 1.00 90.19 98 LEU A CA 1
ATOM 749 C C . LEU A 1 98 ? -32.809 -13.051 8.862 1.00 90.19 98 LEU A C 1
ATOM 751 O O . LEU A 1 98 ? -33.481 -13.766 8.116 1.00 90.19 98 LEU A O 1
ATOM 755 N N . ARG A 1 99 ? -32.091 -13.564 9.874 1.00 91.50 99 ARG A N 1
ATOM 756 C CA . ARG A 1 99 ? -31.902 -15.005 10.122 1.00 91.50 99 ARG A CA 1
ATOM 757 C C . ARG A 1 99 ? -31.461 -15.700 8.827 1.00 91.50 99 ARG A C 1
ATOM 759 O O . ARG A 1 99 ? -30.543 -15.216 8.171 1.00 91.50 99 ARG A O 1
ATOM 766 N N . TRP A 1 100 ? -32.126 -16.785 8.428 1.00 90.88 100 TRP A N 1
ATOM 767 C CA . TRP A 1 100 ? -31.814 -17.526 7.204 1.00 90.88 100 TRP A CA 1
ATOM 768 C C . TRP A 1 100 ? -31.845 -16.663 5.932 1.00 90.88 100 TRP A C 1
ATOM 770 O O . TRP A 1 100 ? -31.050 -16.890 5.029 1.00 90.88 100 TRP A O 1
ATOM 780 N N . GLN A 1 101 ? -32.683 -15.620 5.859 1.00 91.75 101 GLN A N 1
ATOM 781 C CA . GLN A 1 101 ? -32.793 -14.778 4.656 1.00 91.75 101 GLN A CA 1
ATOM 782 C C . GLN A 1 101 ? -31.538 -13.931 4.367 1.00 91.75 101 GLN A C 1
ATOM 784 O O . GLN A 1 101 ? -31.470 -13.288 3.320 1.00 91.75 101 GLN A O 1
ATOM 789 N N . VAL A 1 102 ? -30.525 -13.957 5.245 1.00 92.38 102 VAL A N 1
ATOM 790 C CA . VAL A 1 102 ? -29.222 -13.305 5.038 1.00 92.38 102 VAL A CA 1
ATOM 791 C C . VAL A 1 102 ? -28.485 -13.777 3.777 1.00 92.38 102 VAL A C 1
ATOM 793 O O . VAL A 1 102 ? -27.675 -13.025 3.237 1.00 92.38 102 VAL A O 1
ATOM 796 N N . TRP A 1 103 ? -28.787 -14.973 3.254 1.00 93.00 103 TRP A N 1
ATOM 797 C CA . TRP A 1 103 ? -28.169 -15.449 2.012 1.00 93.00 103 TRP A CA 1
ATOM 798 C C . TRP A 1 103 ? -28.473 -14.537 0.816 1.00 93.00 103 TRP A C 1
ATOM 800 O O . TRP A 1 103 ? -27.618 -14.397 -0.049 1.00 93.00 103 TRP A O 1
ATOM 810 N N . LYS A 1 104 ? -29.636 -13.864 0.779 1.00 92.44 104 LYS A N 1
ATOM 811 C CA . LYS A 1 104 ? -30.023 -12.970 -0.328 1.00 92.44 104 LYS A CA 1
ATOM 812 C C . LYS A 1 104 ? -29.066 -11.774 -0.486 1.00 92.44 104 LYS A C 1
ATOM 814 O O . LYS A 1 104 ? -28.446 -11.671 -1.543 1.00 92.44 104 LYS A O 1
ATOM 819 N N . PRO A 1 105 ? -28.875 -10.895 0.522 1.00 92.38 105 PRO A N 1
ATOM 820 C CA . PRO A 1 105 ? -27.926 -9.787 0.408 1.00 92.38 105 PRO A CA 1
ATOM 821 C C . PRO A 1 105 ? -26.473 -10.255 0.263 1.00 92.38 105 PRO A C 1
ATOM 823 O O . PRO A 1 105 ? -25.712 -9.620 -0.462 1.00 92.38 105 PRO A O 1
ATOM 826 N N . ILE A 1 106 ? -26.084 -11.372 0.896 1.00 93.56 106 ILE A N 1
ATOM 827 C CA . ILE A 1 106 ? -24.738 -11.943 0.717 1.00 93.56 106 ILE A CA 1
ATOM 828 C C . ILE A 1 106 ? -24.524 -12.387 -0.735 1.00 93.56 106 ILE A C 1
ATOM 830 O O . ILE A 1 106 ? -23.478 -12.085 -1.301 1.00 93.56 106 ILE A O 1
ATOM 834 N N . ALA A 1 107 ? -25.504 -13.049 -1.357 1.00 94.94 107 ALA A N 1
ATOM 835 C CA . ALA A 1 107 ? -25.421 -13.476 -2.751 1.00 94.94 107 ALA A CA 1
ATOM 836 C C . ALA A 1 107 ? -25.304 -12.280 -3.706 1.00 94.94 107 ALA A C 1
ATOM 838 O O . ALA A 1 107 ? -24.466 -12.314 -4.600 1.00 94.94 107 ALA A O 1
ATOM 839 N N . VAL A 1 108 ? -26.063 -11.199 -3.485 1.00 94.81 108 VAL A N 1
ATOM 840 C CA . VAL A 1 108 ? -25.936 -9.960 -4.278 1.00 94.81 108 VAL A CA 1
ATOM 841 C C . VAL A 1 108 ? -24.524 -9.375 -4.162 1.00 94.81 108 VAL A C 1
ATOM 843 O O . VAL A 1 108 ? -23.881 -9.131 -5.181 1.00 94.81 108 VAL A O 1
ATOM 846 N N . VAL A 1 109 ? -23.997 -9.220 -2.940 1.00 95.69 109 VAL A N 1
ATOM 847 C CA . VAL A 1 109 ? -22.623 -8.729 -2.711 1.00 95.69 109 VAL A CA 1
ATOM 848 C C . VAL A 1 109 ? -21.587 -9.637 -3.384 1.00 95.69 109 VAL A C 1
ATOM 850 O O . VAL A 1 109 ? -20.698 -9.140 -4.075 1.00 95.69 109 VAL A O 1
ATOM 853 N N . ALA A 1 110 ? -21.713 -10.958 -3.234 1.00 95.62 110 ALA A N 1
ATOM 854 C CA . ALA A 1 110 ? -20.792 -11.929 -3.817 1.00 95.62 110 ALA A CA 1
ATOM 855 C C . ALA A 1 110 ? -20.813 -11.902 -5.354 1.00 95.62 110 ALA A C 1
ATOM 857 O O . ALA A 1 110 ? -19.752 -11.837 -5.970 1.00 95.62 110 ALA A O 1
ATOM 858 N N . VAL A 1 111 ? -21.998 -11.885 -5.975 1.00 96.75 111 VAL A N 1
ATOM 859 C CA . VAL A 1 111 ? -22.151 -11.785 -7.436 1.00 96.75 111 VAL A CA 1
ATOM 860 C C . VAL A 1 111 ? -21.508 -10.502 -7.959 1.00 96.75 111 VAL A C 1
ATOM 862 O O . VAL A 1 111 ? -20.760 -10.564 -8.928 1.00 96.75 111 VAL A O 1
ATOM 865 N N . MET A 1 112 ? -21.713 -9.357 -7.303 1.00 96.25 112 MET A N 1
ATOM 866 C CA . MET A 1 112 ? -21.087 -8.097 -7.725 1.00 96.25 112 MET A CA 1
ATOM 867 C C . MET A 1 112 ? -19.558 -8.137 -7.644 1.00 96.25 112 MET A C 1
ATOM 869 O O . MET A 1 112 ? -18.885 -7.723 -8.587 1.00 96.25 112 MET A O 1
ATOM 873 N N . VAL A 1 113 ? -19.003 -8.666 -6.550 1.00 96.25 113 VAL A N 1
ATOM 874 C CA . VAL A 1 113 ? -17.549 -8.828 -6.392 1.00 96.25 113 VAL A CA 1
ATOM 875 C C . VAL A 1 113 ? -16.986 -9.755 -7.469 1.00 96.25 113 VAL A C 1
ATOM 877 O O . VAL A 1 113 ? -15.966 -9.423 -8.074 1.00 96.25 113 VAL A O 1
ATOM 880 N N . LEU A 1 114 ? -17.652 -10.883 -7.735 1.00 96.19 114 LEU A N 1
ATOM 881 C CA . LEU A 1 114 ? -17.248 -11.844 -8.762 1.00 96.19 114 LEU A CA 1
ATOM 882 C C . LEU A 1 114 ? -17.318 -11.239 -10.166 1.00 96.19 114 LEU A C 1
ATOM 884 O O . LEU A 1 114 ? -16.337 -11.329 -10.893 1.00 96.19 114 LEU A O 1
ATOM 888 N N . VAL A 1 115 ? -18.418 -10.577 -10.539 1.00 96.81 115 VAL A N 1
ATOM 889 C CA . VAL A 1 115 ? -18.589 -9.953 -11.864 1.00 96.81 115 VAL A CA 1
ATOM 890 C C . VAL A 1 115 ? -17.523 -8.885 -12.113 1.00 96.81 115 VAL A C 1
ATOM 892 O O . VAL A 1 115 ? -16.865 -8.920 -13.151 1.00 96.81 115 VAL A O 1
ATOM 895 N N . LEU A 1 116 ? -17.285 -7.989 -11.148 1.00 96.94 116 LEU A N 1
ATOM 896 C CA . LEU A 1 116 ? -16.287 -6.919 -11.280 1.00 96.94 116 LEU A CA 1
ATOM 897 C C . LEU A 1 116 ? -14.844 -7.443 -11.378 1.00 96.94 116 LEU A C 1
ATOM 899 O O . LEU A 1 116 ? -14.005 -6.790 -11.991 1.00 96.94 116 LEU A O 1
ATOM 903 N N . ASN A 1 117 ? -14.549 -8.612 -10.802 1.00 97.06 117 ASN A N 1
ATOM 904 C CA . ASN A 1 117 ? -13.197 -9.183 -10.777 1.00 97.06 117 ASN A CA 1
ATOM 905 C C . ASN A 1 117 ? -12.993 -10.370 -11.733 1.00 97.06 117 ASN A C 1
ATOM 907 O O . ASN A 1 117 ? -11.862 -10.827 -11.893 1.00 97.06 117 ASN A O 1
ATOM 911 N N . CYS A 1 118 ? -14.042 -10.847 -12.410 1.00 96.38 118 CYS A N 1
ATOM 912 C CA . CYS A 1 118 ? -14.019 -12.040 -13.261 1.00 96.38 118 CYS A CA 1
ATOM 913 C C . CYS A 1 118 ? -12.889 -11.992 -14.301 1.00 96.38 118 CYS A C 1
ATOM 915 O O . CYS A 1 118 ? -12.065 -12.902 -14.371 1.00 96.38 118 CYS A O 1
ATOM 917 N N . GLY A 1 119 ? -12.763 -10.879 -15.032 1.00 95.12 119 GLY A N 1
ATOM 918 C CA . GLY A 1 119 ? -11.702 -10.692 -16.026 1.00 95.12 119 GLY A CA 1
ATOM 919 C C . GLY A 1 119 ? -10.281 -10.618 -15.447 1.00 95.12 119 GLY A C 1
ATOM 920 O O . GLY A 1 119 ? -9.315 -10.783 -16.187 1.00 95.12 119 GLY A O 1
ATOM 921 N N . HIS A 1 120 ? -10.105 -10.376 -14.143 1.00 92.75 120 HIS A N 1
ATOM 922 C CA . HIS A 1 120 ? -8.808 -10.529 -13.474 1.00 92.75 120 HIS A CA 1
ATOM 923 C C . HIS A 1 120 ? -8.578 -11.982 -13.041 1.00 92.75 120 HIS A C 1
ATOM 925 O O . HIS A 1 120 ? -7.527 -12.539 -13.348 1.00 92.75 120 HIS A O 1
ATOM 931 N N . TYR A 1 121 ? -9.572 -12.622 -12.417 1.00 95.00 121 TYR A N 1
ATOM 932 C CA . TYR A 1 121 ? -9.474 -14.016 -11.976 1.00 95.00 121 TYR A CA 1
ATOM 933 C C . TYR A 1 121 ? -9.238 -14.991 -13.131 1.00 95.00 121 TYR A C 1
ATOM 935 O O . TYR A 1 121 ? -8.414 -15.886 -12.987 1.00 95.00 121 TYR A O 1
ATOM 943 N N . LEU A 1 122 ? -9.902 -14.804 -14.277 1.00 95.00 122 LEU A N 1
ATOM 944 C CA . LEU A 1 122 ? -9.693 -15.639 -15.465 1.00 95.00 122 LEU A CA 1
ATOM 945 C C . LEU A 1 122 ? -8.257 -15.523 -15.995 1.00 95.00 122 LEU A C 1
ATOM 947 O O . LEU A 1 122 ? -7.638 -16.542 -16.270 1.00 95.00 122 LEU A O 1
ATOM 951 N N . ARG A 1 123 ? -7.687 -14.309 -16.048 1.00 91.94 123 ARG A N 1
ATOM 952 C CA . ARG A 1 123 ? -6.277 -14.108 -16.435 1.00 91.94 123 ARG A CA 1
ATOM 953 C C . ARG A 1 123 ? -5.299 -14.732 -15.436 1.00 91.94 123 ARG A C 1
ATOM 955 O O . ARG A 1 123 ? -4.276 -15.264 -15.848 1.00 91.94 123 ARG A O 1
ATOM 962 N N . ASN A 1 124 ? -5.609 -14.695 -14.138 1.00 93.00 124 ASN A N 1
ATOM 963 C CA . ASN A 1 124 ? -4.775 -15.347 -13.126 1.00 93.00 124 ASN A CA 1
ATOM 964 C C . ASN A 1 124 ? -4.876 -16.883 -13.201 1.00 93.00 124 ASN A C 1
ATOM 966 O O . ASN A 1 124 ? -3.862 -17.557 -13.061 1.00 93.00 124 ASN A O 1
ATOM 970 N N . LEU A 1 125 ? -6.066 -17.438 -13.458 1.00 93.06 125 LEU A N 1
ATOM 971 C CA . LEU A 1 125 ? -6.278 -18.877 -13.664 1.00 93.06 125 LEU A CA 1
ATOM 972 C C . LEU A 1 125 ? -5.494 -19.402 -14.875 1.00 93.06 125 LEU A C 1
ATOM 974 O O . LEU A 1 125 ? -4.867 -20.448 -14.792 1.00 93.06 125 LEU A O 1
ATOM 978 N N . ASP A 1 126 ? -5.511 -18.646 -15.965 1.00 92.00 126 ASP A N 1
ATOM 979 C CA . ASP A 1 126 ? -4.849 -18.937 -17.241 1.00 92.00 126 ASP A CA 1
ATOM 980 C C . ASP A 1 126 ? -3.306 -18.895 -17.138 1.00 92.00 126 ASP A C 1
ATOM 982 O O . ASP A 1 126 ? -2.625 -19.745 -17.698 1.00 92.00 126 ASP A O 1
ATOM 986 N N . VAL A 1 127 ? -2.740 -17.967 -16.351 1.00 91.44 127 VAL A N 1
ATOM 987 C CA . VAL A 1 127 ? -1.275 -17.824 -16.176 1.00 91.44 127 VAL A CA 1
ATOM 988 C C . VAL A 1 127 ? -0.707 -18.609 -14.982 1.00 91.44 127 VAL A C 1
ATOM 990 O O . VAL A 1 127 ? 0.423 -19.084 -15.038 1.00 91.44 127 VAL A O 1
ATOM 993 N N . TYR A 1 128 ? -1.457 -18.739 -13.883 1.00 90.56 128 TYR A N 1
ATOM 994 C CA . TYR A 1 128 ? -0.963 -19.285 -12.607 1.00 90.56 128 TYR A CA 1
ATOM 995 C C . TYR A 1 128 ? -1.779 -20.474 -12.068 1.00 90.56 128 TYR A C 1
ATOM 997 O O . TYR A 1 128 ? -1.483 -20.970 -10.982 1.00 90.56 128 TYR A O 1
ATOM 1005 N N . GLY A 1 129 ? -2.844 -20.905 -12.751 1.00 90.62 129 GLY A N 1
ATOM 1006 C CA . GLY A 1 129 ? -3.725 -21.986 -12.287 1.00 90.62 129 GLY A CA 1
ATOM 1007 C C . GLY A 1 129 ? -4.637 -21.631 -11.102 1.00 90.62 129 GLY A C 1
ATOM 1008 O O . GLY A 1 129 ? -5.373 -22.492 -10.624 1.00 90.62 129 GLY A O 1
ATOM 1009 N N . ALA A 1 130 ? -4.625 -20.383 -10.615 1.00 91.38 130 ALA A N 1
ATOM 1010 C CA . ALA A 1 130 ? -5.397 -19.945 -9.448 1.00 91.38 130 ALA A CA 1
ATOM 1011 C C . ALA A 1 130 ? -5.983 -18.529 -9.635 1.00 91.38 130 ALA A C 1
ATOM 1013 O O . ALA A 1 130 ? -5.323 -17.669 -10.212 1.00 91.38 130 ALA A O 1
ATOM 1014 N N . PRO A 1 131 ? -7.189 -18.225 -9.109 1.00 90.50 131 PRO A N 1
ATOM 1015 C CA . PRO A 1 131 ? -7.821 -16.911 -9.283 1.00 90.50 131 PRO A CA 1
ATOM 1016 C C . PRO A 1 131 ? -7.117 -15.804 -8.483 1.00 90.50 131 PRO A C 1
ATOM 1018 O O . PRO A 1 131 ? -7.167 -14.632 -8.857 1.00 90.50 131 PRO A O 1
ATOM 1021 N N . ILE A 1 132 ? -6.441 -16.174 -7.394 1.00 88.00 132 ILE A N 1
ATOM 1022 C CA . ILE A 1 132 ? -5.531 -15.329 -6.622 1.00 88.00 132 ILE A CA 1
ATOM 1023 C C . ILE A 1 132 ? -4.196 -16.068 -6.608 1.00 88.00 132 ILE A C 1
ATOM 1025 O O . ILE A 1 132 ? -4.125 -17.186 -6.100 1.00 88.00 132 ILE A O 1
ATOM 1029 N N . ALA A 1 133 ? -3.162 -15.449 -7.164 1.00 80.25 133 ALA A N 1
ATOM 1030 C CA . ALA A 1 133 ? -1.837 -16.036 -7.289 1.00 80.25 133 ALA A CA 1
ATOM 1031 C C . ALA A 1 133 ? -0.749 -15.033 -6.889 1.00 80.25 133 ALA A C 1
ATOM 1033 O O . ALA A 1 133 ? -0.955 -13.818 -6.905 1.00 80.25 133 ALA A O 1
ATOM 1034 N N . SER A 1 134 ? 0.418 -15.567 -6.549 1.00 76.38 134 SER A N 1
ATOM 1035 C CA . SER A 1 134 ? 1.678 -14.841 -6.407 1.00 76.38 134 SER A CA 1
ATOM 1036 C C . SER A 1 134 ? 2.697 -15.491 -7.332 1.00 76.38 134 SER A C 1
ATOM 1038 O O . SER A 1 134 ? 2.717 -16.720 -7.409 1.00 76.38 134 SER A O 1
ATOM 1040 N N . ASP A 1 135 ? 3.548 -14.699 -7.984 1.00 76.94 135 ASP A N 1
ATOM 1041 C CA . ASP A 1 135 ? 4.637 -15.229 -8.809 1.00 76.94 135 ASP A CA 1
ATOM 1042 C C . ASP A 1 135 ? 5.528 -16.167 -7.960 1.00 76.94 135 ASP A C 1
ATOM 1044 O O . ASP A 1 135 ? 6.047 -15.724 -6.930 1.00 76.94 135 ASP A O 1
ATOM 1048 N N . PRO A 1 136 ? 5.704 -17.451 -8.337 1.00 73.12 136 PRO A N 1
ATOM 1049 C CA . PRO A 1 136 ? 6.582 -18.379 -7.624 1.00 73.12 136 PRO A CA 1
ATOM 1050 C C . PRO A 1 136 ? 8.049 -17.929 -7.566 1.00 73.12 136 PRO A C 1
ATOM 1052 O O . PRO A 1 136 ? 8.785 -18.397 -6.699 1.00 73.12 136 PRO A O 1
ATOM 1055 N N . GLY A 1 137 ? 8.476 -17.047 -8.478 1.00 70.31 137 GLY A N 1
ATOM 1056 C CA . GLY A 1 137 ? 9.814 -16.459 -8.497 1.00 70.31 137 GLY A CA 1
ATOM 1057 C C . GLY A 1 137 ? 10.029 -15.315 -7.498 1.00 70.31 137 GLY A C 1
ATOM 1058 O O . GLY A 1 137 ? 11.178 -14.942 -7.258 1.00 70.31 137 GLY A O 1
ATOM 1059 N N . GLU A 1 138 ? 8.967 -14.767 -6.897 1.00 73.81 138 GLU A N 1
ATOM 1060 C CA . GLU A 1 138 ? 9.057 -13.640 -5.959 1.00 73.81 138 GLU A CA 1
ATOM 1061 C C . GLU A 1 138 ? 9.052 -14.083 -4.479 1.00 73.81 138 GLU A C 1
ATOM 1063 O O . GLU A 1 138 ? 8.435 -15.090 -4.112 1.00 73.81 138 GLU A O 1
ATOM 1068 N N . PRO A 1 139 ? 9.705 -13.330 -3.568 1.00 78.44 139 PRO A N 1
ATOM 1069 C CA . PRO A 1 139 ? 9.671 -13.627 -2.141 1.00 78.44 139 PRO A CA 1
ATOM 1070 C C . PRO A 1 139 ? 8.247 -13.558 -1.572 1.00 78.44 139 PRO A C 1
ATOM 1072 O O . PRO A 1 139 ? 7.496 -12.614 -1.817 1.00 78.44 139 PRO A O 1
ATOM 1075 N N . LYS A 1 140 ? 7.888 -14.524 -0.720 1.00 84.62 140 LYS A N 1
ATOM 1076 C CA . LYS A 1 140 ? 6.569 -14.556 -0.072 1.00 84.62 140 LYS A CA 1
ATOM 1077 C C . LYS A 1 140 ? 6.333 -13.315 0.797 1.00 84.62 140 LYS A C 1
ATOM 1079 O O . LYS A 1 140 ? 7.083 -13.043 1.735 1.00 84.62 140 LYS A O 1
ATOM 1084 N N . TYR A 1 141 ? 5.229 -12.617 0.528 1.00 87.81 141 TYR A N 1
ATOM 1085 C CA . TYR A 1 141 ? 4.740 -11.491 1.335 1.00 87.81 141 TYR A CA 1
ATOM 1086 C C . TYR A 1 141 ? 4.091 -11.920 2.660 1.00 87.81 141 TYR A C 1
ATOM 1088 O O . TYR A 1 141 ? 3.940 -11.095 3.558 1.00 87.81 141 TYR A O 1
ATOM 1096 N N . THR A 1 142 ? 3.685 -13.184 2.792 1.00 91.69 142 THR A N 1
ATOM 1097 C CA . THR A 1 142 ? 3.037 -13.728 3.995 1.00 91.69 142 THR A CA 1
ATOM 1098 C C . THR A 1 142 ? 4.051 -14.120 5.064 1.00 91.69 142 THR A C 1
ATOM 1100 O O . THR A 1 142 ? 5.119 -14.620 4.720 1.00 91.69 142 THR A O 1
ATOM 1103 N N . ASN A 1 143 ? 3.718 -13.959 6.347 1.00 93.50 143 ASN A N 1
ATOM 1104 C CA . ASN A 1 143 ? 4.540 -14.495 7.439 1.00 93.50 143 ASN A CA 1
ATOM 1105 C C . ASN A 1 143 ? 4.685 -16.020 7.314 1.00 93.50 143 ASN A C 1
ATOM 1107 O O . ASN A 1 143 ? 3.718 -16.713 7.008 1.00 93.50 143 ASN A O 1
ATOM 1111 N N . ASP A 1 144 ? 5.883 -16.537 7.597 1.00 93.31 144 ASP A N 1
ATOM 1112 C CA . ASP A 1 144 ? 6.139 -17.985 7.621 1.00 93.31 144 ASP A CA 1
ATOM 1113 C C . ASP A 1 144 ? 5.817 -18.602 8.998 1.00 93.31 144 ASP A C 1
ATOM 1115 O O . ASP A 1 144 ? 5.721 -19.820 9.130 1.00 93.31 144 ASP A O 1
ATOM 1119 N N . ILE A 1 145 ? 5.655 -17.768 10.037 1.00 94.44 145 ILE A N 1
ATOM 1120 C CA . ILE A 1 145 ? 5.315 -18.179 11.406 1.00 94.44 145 ILE A CA 1
ATOM 1121 C C . ILE A 1 145 ? 4.127 -17.383 11.954 1.00 94.44 145 ILE A C 1
ATOM 1123 O O . ILE A 1 145 ? 4.063 -16.161 11.830 1.00 94.44 145 ILE A O 1
ATOM 1127 N N . PHE A 1 146 ? 3.209 -18.083 12.623 1.00 95.38 146 PHE A N 1
ATOM 1128 C CA . PHE A 1 146 ? 1.962 -17.529 13.159 1.00 95.38 146 PHE A CA 1
ATOM 1129 C C . PHE A 1 146 ? 1.894 -17.714 14.681 1.00 95.38 146 PHE A C 1
ATOM 1131 O O . PHE A 1 146 ? 1.114 -18.510 15.198 1.00 95.38 146 PHE A O 1
ATOM 1138 N N . THR A 1 147 ? 2.748 -16.994 15.414 1.00 95.69 147 THR A N 1
ATOM 1139 C CA . THR A 1 147 ? 2.805 -17.029 16.888 1.00 95.69 147 THR A CA 1
ATOM 1140 C C . THR A 1 147 ? 2.428 -15.679 17.498 1.00 95.69 147 THR A C 1
ATOM 1142 O O . THR A 1 147 ? 2.526 -14.639 16.844 1.00 95.69 147 THR A O 1
ATOM 1145 N N . ALA A 1 148 ? 2.029 -15.669 18.774 1.00 95.75 148 ALA A N 1
ATOM 1146 C CA . ALA A 1 148 ? 1.717 -14.428 19.488 1.00 95.75 148 ALA A CA 1
ATOM 1147 C C . ALA A 1 148 ? 2.921 -13.466 19.536 1.00 95.75 148 ALA A C 1
ATOM 1149 O O . ALA A 1 148 ? 2.758 -12.275 19.281 1.00 95.75 148 ALA A O 1
ATOM 1150 N N . SER A 1 149 ? 4.136 -13.974 19.774 1.00 95.06 149 SER A N 1
ATOM 1151 C CA . SER A 1 149 ? 5.359 -13.158 19.780 1.00 95.06 149 SER A CA 1
ATOM 1152 C C . SER A 1 149 ? 5.688 -12.581 18.397 1.00 95.06 149 SER A C 1
ATOM 1154 O O . SER A 1 149 ? 6.075 -11.418 18.306 1.00 95.06 149 SER A O 1
ATOM 1156 N N . ALA A 1 150 ? 5.475 -13.344 17.315 1.00 94.94 150 ALA A N 1
ATOM 1157 C CA . ALA A 1 150 ? 5.638 -12.851 15.944 1.00 94.94 150 ALA A CA 1
ATOM 1158 C C . ALA A 1 150 ? 4.610 -11.757 15.601 1.00 94.94 150 ALA A C 1
ATOM 1160 O O . ALA A 1 150 ? 4.971 -10.721 15.043 1.00 94.94 150 ALA A O 1
ATOM 1161 N N . LEU A 1 151 ? 3.346 -11.938 16.002 1.00 97.00 151 LEU A N 1
ATOM 1162 C CA . LEU A 1 151 ? 2.301 -10.925 15.848 1.00 97.00 151 LEU A CA 1
ATOM 1163 C C . LEU A 1 151 ? 2.634 -9.641 16.624 1.00 97.00 151 LEU A C 1
ATOM 1165 O O . LEU A 1 151 ? 2.521 -8.550 16.069 1.00 97.00 151 LEU A O 1
ATOM 1169 N N . LEU A 1 152 ? 3.076 -9.752 17.880 1.00 96.75 152 LEU A N 1
ATOM 1170 C CA . LEU A 1 152 ? 3.475 -8.599 18.693 1.00 96.75 152 LEU A CA 1
ATOM 1171 C C . LEU A 1 152 ? 4.700 -7.886 18.105 1.00 96.75 152 LEU A C 1
ATOM 1173 O O . LEU A 1 152 ? 4.683 -6.662 17.994 1.00 96.75 152 LEU A O 1
ATOM 1177 N N . SER A 1 153 ? 5.712 -8.627 17.642 1.00 95.88 153 SER A N 1
ATOM 1178 C CA . SER A 1 153 ? 6.852 -8.068 16.902 1.00 95.88 153 SER A CA 1
ATOM 1179 C C . SER A 1 153 ? 6.396 -7.300 15.654 1.00 95.88 153 SER A C 1
ATOM 1181 O O . SER A 1 153 ? 6.790 -6.149 15.454 1.00 95.88 153 SER A O 1
ATOM 1183 N N . ASN A 1 154 ? 5.504 -7.877 14.840 1.00 95.75 154 ASN A N 1
ATOM 1184 C CA . ASN A 1 154 ? 4.942 -7.194 13.675 1.00 95.75 154 ASN A CA 1
ATOM 1185 C C . ASN A 1 154 ? 4.148 -5.943 14.060 1.00 95.75 154 ASN A C 1
ATOM 1187 O O . ASN A 1 154 ? 4.331 -4.907 13.426 1.00 95.75 154 ASN A O 1
ATOM 1191 N N . ILE A 1 155 ? 3.310 -5.988 15.097 1.00 97.25 155 ILE A N 1
ATOM 1192 C CA . ILE A 1 155 ? 2.561 -4.818 15.579 1.00 97.25 155 ILE A CA 1
ATOM 1193 C C . ILE A 1 155 ? 3.522 -3.695 15.994 1.00 97.25 155 ILE A C 1
ATOM 1195 O O . ILE A 1 155 ? 3.378 -2.569 15.520 1.00 97.25 155 ILE A O 1
ATOM 1199 N N . LEU A 1 156 ? 4.543 -3.999 16.803 1.00 96.62 156 LEU A N 1
ATOM 1200 C CA . LEU A 1 156 ? 5.533 -3.016 17.257 1.00 96.62 156 LEU A CA 1
ATOM 1201 C C . LEU A 1 156 ? 6.308 -2.393 16.088 1.00 96.62 156 LEU A C 1
ATOM 1203 O O . LEU A 1 156 ? 6.447 -1.171 16.022 1.00 96.62 156 LEU A O 1
ATOM 1207 N N . ARG A 1 157 ? 6.765 -3.207 15.129 1.00 94.88 157 ARG A N 1
ATOM 1208 C CA . ARG A 1 157 ? 7.490 -2.715 13.946 1.00 94.88 157 ARG A CA 1
ATOM 1209 C C . ARG A 1 157 ? 6.591 -1.914 12.996 1.00 94.88 157 ARG A C 1
ATOM 1211 O O . ARG A 1 157 ? 7.044 -0.933 12.408 1.00 94.88 157 ARG A O 1
ATOM 1218 N N . ASN A 1 158 ? 5.312 -2.271 12.862 1.00 95.56 158 ASN A N 1
ATOM 1219 C CA . ASN A 1 158 ? 4.348 -1.504 12.065 1.00 95.56 158 ASN A CA 1
ATOM 1220 C C . ASN A 1 158 ? 3.916 -0.194 12.758 1.00 95.56 158 ASN A C 1
ATOM 1222 O O . ASN A 1 158 ? 3.656 0.785 12.062 1.00 95.56 158 ASN A O 1
ATOM 1226 N N . PHE A 1 159 ? 3.908 -0.125 14.096 1.00 95.88 159 PHE A N 1
ATOM 1227 C CA . PHE A 1 159 ? 3.788 1.141 14.833 1.00 95.88 159 PHE A CA 1
ATOM 1228 C C . PHE A 1 159 ? 5.038 2.018 14.678 1.00 95.88 159 PHE A C 1
ATOM 1230 O O . PHE A 1 159 ? 4.902 3.220 14.471 1.00 95.88 159 PHE A O 1
ATOM 1237 N N . GLY A 1 160 ? 6.244 1.436 14.689 1.00 94.06 160 GLY A N 1
ATOM 1238 C CA . GLY A 1 160 ? 7.503 2.161 14.466 1.00 94.06 160 GLY A CA 1
ATOM 1239 C C . GLY A 1 160 ? 7.531 2.973 13.163 1.00 94.06 160 GLY A C 1
ATOM 1240 O O . GLY A 1 160 ? 8.022 4.101 13.151 1.00 94.06 160 GLY A O 1
ATOM 1241 N N . LEU A 1 161 ? 6.902 2.462 12.097 1.00 92.56 161 LEU A N 1
ATOM 1242 C CA . LEU A 1 161 ? 6.731 3.174 10.820 1.00 92.56 161 LEU A CA 1
ATOM 1243 C C . LEU A 1 161 ? 5.896 4.464 10.914 1.00 92.56 161 LEU A C 1
ATOM 1245 O O . LEU A 1 161 ? 5.954 5.284 10.005 1.00 92.56 161 LEU A O 1
ATOM 1249 N N . HIS A 1 162 ? 5.131 4.655 11.992 1.00 94.19 162 HIS A N 1
ATOM 1250 C CA . HIS A 1 162 ? 4.321 5.853 12.248 1.00 94.19 162 HIS A CA 1
ATOM 1251 C C . HIS A 1 162 ? 4.787 6.647 13.470 1.00 94.19 162 HIS A C 1
ATOM 1253 O O . HIS A 1 162 ? 4.084 7.552 13.903 1.00 94.19 162 HIS A O 1
ATOM 1259 N N . LEU A 1 163 ? 5.958 6.327 14.028 1.00 92.50 163 LEU A N 1
ATOM 1260 C CA . LEU A 1 163 ? 6.577 7.084 15.122 1.00 92.50 163 LEU A CA 1
ATOM 1261 C C . LEU A 1 163 ? 7.687 8.032 14.648 1.00 92.50 163 LEU A C 1
ATOM 1263 O O . LEU A 1 163 ? 8.144 8.866 15.426 1.00 92.50 163 LEU A O 1
ATOM 1267 N N . GLY A 1 164 ? 8.114 7.934 13.385 1.00 88.62 164 GLY A N 1
ATOM 1268 C CA . GLY A 1 164 ? 9.182 8.777 12.849 1.00 88.62 164 GLY A CA 1
ATOM 1269 C C . GLY A 1 164 ? 8.802 10.259 12.805 1.00 88.62 164 GLY A C 1
ATOM 1270 O O . GLY A 1 164 ? 7.727 10.622 12.328 1.00 88.62 164 GLY A O 1
ATOM 1271 N N . THR A 1 165 ? 9.687 11.127 13.282 1.00 87.75 165 THR A N 1
ATOM 1272 C CA . THR A 1 165 ? 9.528 12.585 13.287 1.00 87.75 165 THR A CA 1
ATOM 1273 C C . THR A 1 165 ? 10.692 13.259 12.544 1.00 87.75 165 THR A C 1
ATOM 1275 O O . THR A 1 165 ? 11.719 12.620 12.290 1.00 87.75 165 THR A O 1
ATOM 1278 N N . PRO A 1 166 ? 10.592 14.569 12.239 1.00 84.19 166 PRO A N 1
ATOM 1279 C CA . PRO A 1 166 ? 11.721 15.362 11.739 1.00 84.19 166 PRO A CA 1
ATOM 1280 C C . PRO A 1 166 ? 12.894 15.526 12.728 1.00 84.19 166 PRO A C 1
ATOM 1282 O O . PRO A 1 166 ? 13.871 16.196 12.398 1.00 84.19 166 PRO A O 1
ATOM 1285 N N . VAL A 1 167 ? 12.796 14.967 13.943 1.00 85.69 167 VAL A N 1
ATOM 1286 C CA . VAL A 1 167 ? 13.793 15.073 15.016 1.00 85.69 167 VAL A CA 1
ATOM 1287 C C . VAL A 1 167 ? 14.448 13.706 15.228 1.00 85.69 167 VAL A C 1
ATOM 1289 O O . VAL A 1 167 ? 13.907 12.841 15.917 1.00 85.69 167 VAL A O 1
ATOM 1292 N N . GLY A 1 168 ? 15.652 13.521 14.674 1.00 84.69 168 GLY A N 1
ATOM 1293 C CA . GLY A 1 168 ? 16.388 12.247 14.725 1.00 84.69 168 GLY A CA 1
ATOM 1294 C C . GLY A 1 168 ? 16.590 11.664 16.133 1.00 84.69 168 GLY A C 1
ATOM 1295 O O . GLY A 1 168 ? 16.597 10.445 16.297 1.00 84.69 168 GLY A O 1
ATOM 1296 N N . LEU A 1 169 ? 16.662 12.507 17.172 1.00 86.38 169 LEU A N 1
ATOM 1297 C CA . LEU A 1 169 ? 16.742 12.057 18.568 1.00 86.38 169 LEU A CA 1
ATOM 1298 C C . LEU A 1 169 ? 15.476 11.306 19.020 1.00 86.38 169 LEU A C 1
ATOM 1300 O O . LEU A 1 169 ? 15.581 10.281 19.690 1.00 86.38 169 LEU A O 1
ATOM 1304 N N . SER A 1 170 ? 14.283 11.767 18.631 1.00 87.38 170 SE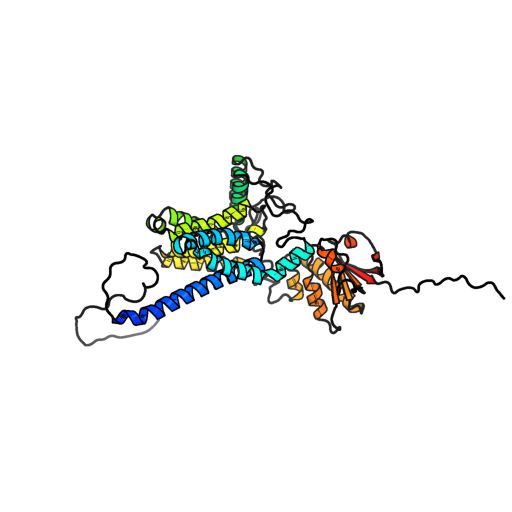R A N 1
ATOM 1305 C CA . SER A 1 170 ? 13.028 11.062 18.926 1.00 87.38 170 SER A CA 1
ATOM 1306 C C . SER A 1 170 ? 12.993 9.703 18.228 1.00 87.38 170 SER A C 1
ATOM 1308 O O . SER A 1 170 ? 12.634 8.704 18.849 1.00 87.38 170 SER A O 1
ATOM 1310 N N . ASN A 1 171 ? 13.446 9.650 16.971 1.00 89.81 171 ASN A N 1
ATOM 1311 C CA . ASN A 1 171 ? 13.546 8.410 16.199 1.00 89.81 171 ASN A CA 1
ATOM 1312 C C . ASN A 1 171 ? 14.489 7.411 16.889 1.00 89.81 171 ASN A C 1
ATOM 1314 O O . ASN A 1 171 ? 14.129 6.250 17.050 1.00 89.81 171 ASN A O 1
ATOM 1318 N N . ALA A 1 172 ? 15.648 7.872 17.374 1.00 88.56 172 ALA A N 1
ATOM 1319 C CA . ALA A 1 172 ? 16.604 7.057 18.127 1.00 88.56 172 ALA A CA 1
ATOM 1320 C C . ALA A 1 172 ? 16.004 6.462 19.415 1.00 88.56 172 ALA A C 1
ATOM 1322 O O . ALA A 1 172 ? 16.223 5.291 19.730 1.00 88.56 172 ALA A O 1
ATOM 1323 N N . ILE A 1 173 ? 15.238 7.266 20.162 1.00 91.38 173 ILE A N 1
ATOM 1324 C CA . ILE A 1 173 ? 14.583 6.840 21.405 1.00 91.38 173 ILE A CA 1
ATOM 1325 C C . ILE A 1 173 ? 13.529 5.770 21.110 1.00 91.38 173 ILE A C 1
ATOM 1327 O O . ILE A 1 173 ? 13.546 4.710 21.737 1.00 91.38 173 ILE A O 1
ATOM 1331 N N . PHE A 1 174 ? 12.642 6.011 20.142 1.00 92.19 174 PHE A N 1
ATOM 1332 C CA . PHE A 1 174 ? 11.616 5.041 19.760 1.00 92.19 174 PHE A CA 1
ATOM 1333 C C . PHE A 1 174 ? 12.225 3.744 19.204 1.00 92.19 174 PHE A C 1
ATOM 1335 O O . PHE A 1 174 ? 11.745 2.662 19.536 1.00 92.19 174 PHE A O 1
ATOM 1342 N N . ASP A 1 175 ? 13.307 3.827 18.425 1.00 91.75 175 ASP A N 1
ATOM 1343 C CA . ASP A 1 175 ? 13.999 2.657 17.880 1.00 91.75 175 ASP A CA 1
ATOM 1344 C C . ASP A 1 175 ? 14.603 1.803 19.005 1.00 91.75 175 ASP A C 1
ATOM 1346 O O . ASP A 1 175 ? 14.368 0.594 19.076 1.00 91.75 175 ASP A O 1
ATOM 1350 N N . LYS A 1 176 ? 15.270 2.441 19.977 1.00 92.38 176 LYS A N 1
ATOM 1351 C CA . LYS A 1 176 ? 15.788 1.765 21.175 1.00 92.38 176 LYS A CA 1
ATOM 1352 C C . LYS A 1 176 ? 14.673 1.123 22.009 1.00 92.38 176 LYS A C 1
ATOM 1354 O O . LYS A 1 176 ? 14.849 -0.001 22.472 1.00 92.38 176 LYS A O 1
ATOM 1359 N N . ILE A 1 177 ? 13.529 1.792 22.180 1.00 94.50 177 ILE A N 1
ATOM 1360 C CA . ILE A 1 177 ? 12.361 1.233 22.885 1.00 94.50 177 ILE A CA 1
ATOM 1361 C C . ILE A 1 177 ? 11.841 -0.017 22.164 1.00 94.50 177 ILE A C 1
ATOM 1363 O O . ILE A 1 177 ? 11.630 -1.044 22.807 1.00 94.50 177 ILE A O 1
ATOM 1367 N N . ILE A 1 178 ? 11.675 0.030 20.838 1.00 94.38 178 ILE A N 1
ATOM 1368 C CA . ILE A 1 178 ? 11.195 -1.123 20.064 1.00 94.38 178 ILE A CA 1
ATOM 1369 C C . ILE A 1 178 ? 12.197 -2.283 20.143 1.00 94.38 178 ILE A C 1
ATOM 1371 O O . ILE A 1 178 ? 11.773 -3.418 20.358 1.00 94.38 178 ILE A O 1
ATOM 1375 N N . ASN A 1 179 ? 13.505 -2.024 20.049 1.00 93.25 179 ASN A N 1
ATOM 1376 C CA . ASN A 1 179 ? 14.536 -3.053 20.226 1.00 93.25 179 ASN A CA 1
ATOM 1377 C C . ASN A 1 179 ? 14.492 -3.690 21.630 1.00 93.25 179 ASN A C 1
ATOM 1379 O O . ASN A 1 179 ? 14.522 -4.913 21.741 1.00 93.25 179 ASN A O 1
ATOM 1383 N N . LEU A 1 180 ? 14.341 -2.896 22.699 1.00 94.00 180 LEU A N 1
ATOM 1384 C CA . LEU A 1 180 ? 14.196 -3.418 24.067 1.00 94.00 180 LEU A CA 1
ATOM 1385 C C . LEU A 1 180 ? 12.952 -4.309 24.221 1.00 94.00 180 LEU A C 1
ATOM 1387 O O . LEU A 1 180 ? 13.029 -5.366 24.842 1.00 94.00 180 LEU A O 1
ATOM 1391 N N . LEU A 1 181 ? 11.824 -3.935 23.609 1.00 94.69 181 LEU A N 1
ATOM 1392 C CA . LEU A 1 181 ? 10.617 -4.769 23.605 1.00 94.69 181 LEU A CA 1
ATOM 1393 C C . LEU A 1 181 ? 10.819 -6.091 22.840 1.00 94.69 181 LEU A C 1
ATOM 1395 O O . LEU A 1 181 ? 10.278 -7.114 23.251 1.00 94.69 181 LEU A O 1
ATOM 1399 N N . HIS A 1 182 ? 11.626 -6.106 21.775 1.00 94.44 182 HIS A N 1
ATOM 1400 C CA . HIS A 1 182 ? 11.962 -7.339 21.048 1.00 94.44 182 HIS A CA 1
ATOM 1401 C C . HIS A 1 182 ? 12.839 -8.296 21.869 1.00 94.44 182 HIS A C 1
ATOM 1403 O O . HIS A 1 182 ? 12.630 -9.508 21.797 1.00 94.44 182 HIS A O 1
ATOM 1409 N N . LEU A 1 183 ? 13.738 -7.772 22.714 1.00 92.75 183 LEU A N 1
ATOM 1410 C CA . LEU A 1 183 ? 14.484 -8.586 23.684 1.00 92.75 183 LEU A CA 1
ATOM 1411 C C . LEU A 1 183 ? 13.542 -9.260 24.696 1.00 92.75 183 LEU A C 1
ATOM 1413 O O . LEU A 1 183 ? 13.689 -10.449 24.962 1.00 92.75 183 LEU A O 1
ATOM 1417 N N . VAL A 1 184 ? 12.532 -8.540 25.204 1.00 93.50 184 VAL A N 1
ATOM 1418 C CA . VAL A 1 184 ? 11.515 -9.104 26.119 1.00 93.50 184 VAL A CA 1
ATOM 1419 C C . VAL A 1 184 ? 10.639 -10.159 25.429 1.00 93.50 184 VAL A C 1
ATOM 1421 O O . VAL A 1 184 ? 10.274 -11.155 26.048 1.00 93.50 184 VAL A O 1
ATOM 1424 N N . LEU A 1 185 ? 10.317 -9.974 24.144 1.00 92.00 185 LEU A N 1
ATOM 1425 C CA . LEU A 1 185 ? 9.561 -10.952 23.349 1.00 92.00 185 LEU A CA 1
ATOM 1426 C C . LEU A 1 185 ? 10.384 -12.185 22.933 1.00 92.00 185 LEU A C 1
ATOM 1428 O O . LEU A 1 185 ? 9.792 -13.150 22.446 1.00 92.00 185 LEU A O 1
ATOM 1432 N N . ASN A 1 186 ? 11.712 -12.151 23.097 1.00 93.00 186 ASN A N 1
ATOM 1433 C CA . ASN A 1 186 ? 12.665 -13.145 22.594 1.00 93.00 186 ASN A CA 1
ATOM 1434 C C . ASN A 1 186 ? 12.488 -13.444 21.086 1.00 93.00 186 ASN A C 1
ATOM 1436 O O . ASN A 1 186 ? 12.469 -14.598 20.655 1.00 93.00 186 ASN A O 1
ATOM 1440 N N . VAL A 1 187 ? 12.309 -12.389 20.280 1.00 91.50 187 VAL A N 1
ATOM 1441 C CA . VAL A 1 187 ? 12.168 -12.463 18.813 1.00 91.50 187 VAL A CA 1
ATOM 1442 C C . VAL A 1 187 ? 13.151 -11.499 18.162 1.00 91.50 187 VAL A C 1
ATOM 1444 O O . VAL A 1 187 ? 13.182 -10.316 18.502 1.00 91.50 187 VAL A O 1
ATOM 1447 N N . GLU A 1 188 ? 13.928 -11.978 17.190 1.00 91.19 188 GLU A N 1
ATOM 1448 C CA . GLU A 1 188 ? 14.838 -11.120 16.433 1.00 91.19 188 GLU A CA 1
ATOM 1449 C C . GLU A 1 188 ? 14.054 -10.093 15.599 1.00 91.19 188 GLU A C 1
ATOM 1451 O O . GLU A 1 188 ? 13.201 -10.440 14.782 1.00 91.19 188 GLU A O 1
ATOM 1456 N N . ILE A 1 189 ? 14.385 -8.808 15.755 1.00 90.69 189 ILE A N 1
ATOM 1457 C CA . ILE A 1 189 ? 13.701 -7.689 15.084 1.00 90.69 189 ILE A CA 1
ATOM 1458 C C . ILE A 1 189 ? 13.802 -7.717 13.545 1.00 90.69 189 ILE A C 1
ATOM 1460 O O . ILE A 1 189 ? 13.053 -7.012 12.869 1.00 90.69 189 ILE A O 1
ATOM 1464 N N . ASN A 1 190 ? 14.703 -8.534 12.991 1.00 91.00 190 ASN A N 1
ATOM 1465 C CA . ASN A 1 190 ? 14.934 -8.718 11.556 1.00 91.00 190 ASN A CA 1
ATOM 1466 C C . ASN A 1 190 ? 14.685 -10.163 11.079 1.00 91.00 190 ASN A C 1
ATOM 1468 O O . ASN A 1 190 ? 15.110 -10.506 9.978 1.00 91.00 190 ASN A O 1
ATOM 1472 N N . ASP A 1 191 ? 14.004 -11.004 11.873 1.00 90.56 191 ASP A N 1
ATOM 1473 C CA . ASP A 1 191 ? 13.762 -12.419 11.548 1.00 90.56 191 ASP A CA 1
ATOM 1474 C C . ASP A 1 191 ? 13.186 -12.573 10.118 1.00 90.56 191 ASP A C 1
ATOM 1476 O O . ASP A 1 191 ? 12.095 -12.051 9.845 1.00 90.56 191 ASP A O 1
ATOM 1480 N N . PRO A 1 192 ? 13.861 -13.282 9.190 1.00 90.06 192 PRO A N 1
ATOM 1481 C CA . PRO A 1 192 ? 13.437 -13.395 7.789 1.00 90.06 192 PRO A CA 1
ATOM 1482 C C . PRO A 1 192 ? 12.088 -14.114 7.606 1.00 90.06 192 PRO A C 1
ATOM 1484 O O . PRO A 1 192 ? 11.452 -13.991 6.555 1.00 90.06 192 PRO A O 1
ATOM 1487 N N . ARG A 1 193 ? 11.597 -14.821 8.632 1.00 91.44 193 ARG A N 1
ATOM 1488 C CA . ARG A 1 193 ? 10.267 -15.457 8.645 1.00 91.44 193 ARG A CA 1
ATOM 1489 C C . ARG A 1 193 ? 9.129 -14.444 8.776 1.00 91.44 193 ARG A C 1
ATOM 1491 O O . ARG A 1 193 ? 8.000 -14.733 8.386 1.00 91.44 193 ARG A O 1
ATOM 1498 N N . THR A 1 194 ? 9.425 -13.253 9.298 1.00 91.44 194 THR A N 1
ATOM 1499 C CA . THR A 1 194 ? 8.459 -12.159 9.526 1.00 91.44 194 THR A CA 1
ATOM 1500 C C . THR A 1 194 ? 8.873 -10.836 8.873 1.00 91.44 194 THR A C 1
ATOM 1502 O O . THR A 1 194 ? 8.146 -9.849 8.950 1.00 91.44 194 THR A O 1
ATOM 1505 N N . THR A 1 195 ? 10.033 -10.797 8.218 1.00 90.25 195 THR A N 1
ATOM 1506 C CA . THR A 1 195 ? 10.622 -9.608 7.586 1.00 90.25 195 THR A CA 1
ATOM 1507 C C . THR A 1 195 ? 10.804 -9.889 6.103 1.00 90.25 195 THR A C 1
ATOM 1509 O O . THR A 1 195 ? 11.352 -10.928 5.739 1.00 90.25 195 THR A O 1
ATOM 1512 N N . TYR A 1 196 ? 10.337 -9.001 5.226 1.00 85.56 196 TYR A N 1
ATOM 1513 C CA . TYR A 1 196 ? 10.497 -9.224 3.790 1.00 85.56 196 TYR A CA 1
ATOM 1514 C C . TYR A 1 196 ? 11.963 -9.059 3.370 1.00 85.56 196 TYR A C 1
ATOM 1516 O O . TYR A 1 196 ? 12.633 -8.090 3.733 1.00 85.56 196 TYR A O 1
ATOM 1524 N N . ILE A 1 197 ? 12.455 -10.033 2.609 1.00 67.94 197 ILE A N 1
ATOM 1525 C CA . ILE A 1 197 ? 13.873 -10.190 2.278 1.00 67.94 197 ILE A CA 1
ATOM 1526 C C . ILE A 1 197 ? 14.358 -9.018 1.392 1.00 67.94 197 ILE A C 1
ATOM 1528 O O . ILE A 1 197 ? 13.590 -8.434 0.630 1.00 67.94 197 ILE A O 1
ATOM 1532 N N . ASN A 1 198 ? 15.650 -8.678 1.489 1.00 61.41 198 ASN A N 1
ATOM 1533 C CA . ASN A 1 198 ? 16.356 -7.635 0.717 1.00 61.41 198 ASN A CA 1
ATOM 1534 C C . ASN A 1 198 ? 16.030 -6.157 1.035 1.00 61.41 198 ASN A C 1
ATOM 1536 O O . ASN A 1 198 ? 16.486 -5.275 0.309 1.00 61.41 198 ASN A O 1
ATOM 1540 N N . LEU A 1 199 ? 15.321 -5.847 2.128 1.00 60.97 199 LEU A N 1
ATOM 1541 C CA . LEU A 1 199 ? 14.942 -4.463 2.486 1.00 60.97 199 LEU A CA 1
ATOM 1542 C C . LEU A 1 199 ? 15.784 -3.792 3.586 1.00 60.97 199 LEU A C 1
ATOM 1544 O O . LEU A 1 199 ? 15.436 -2.713 4.069 1.00 60.97 199 LEU A O 1
ATOM 1548 N N . GLY A 1 200 ? 16.911 -4.398 3.958 1.00 59.81 200 GLY A N 1
ATOM 1549 C CA . GLY A 1 200 ? 17.759 -3.910 5.045 1.00 59.81 200 GLY A CA 1
ATOM 1550 C C . GLY A 1 200 ? 17.175 -4.192 6.433 1.00 59.81 200 GLY A C 1
ATOM 1551 O O . GLY A 1 200 ? 16.180 -4.897 6.581 1.00 59.81 200 GLY A O 1
ATOM 1552 N N . ARG A 1 201 ? 17.842 -3.664 7.463 1.00 79.12 201 ARG A N 1
ATOM 1553 C CA . ARG A 1 201 ? 17.425 -3.815 8.866 1.00 79.12 201 ARG A CA 1
ATOM 1554 C C . ARG A 1 201 ? 16.215 -2.927 9.160 1.00 79.12 201 ARG A C 1
ATOM 1556 O O . ARG A 1 201 ? 16.091 -1.860 8.565 1.00 79.12 201 ARG A O 1
ATOM 1563 N N . PHE A 1 202 ? 15.378 -3.340 10.108 1.00 85.75 202 PHE A N 1
ATOM 1564 C CA . PHE A 1 202 ? 14.379 -2.484 10.737 1.00 85.75 202 PHE A CA 1
ATOM 1565 C C . PHE A 1 202 ? 15.017 -1.173 11.216 1.00 85.75 202 PHE A C 1
ATOM 1567 O O . PHE A 1 202 ? 16.138 -1.162 11.726 1.00 85.75 202 PHE A O 1
ATOM 1574 N N . GLY A 1 203 ? 14.269 -0.086 11.068 1.00 84.62 203 GLY A N 1
ATOM 1575 C CA . GLY A 1 203 ? 14.577 1.206 11.654 1.00 84.62 203 GLY A CA 1
ATOM 1576 C C . GLY A 1 203 ? 13.383 2.143 11.521 1.00 84.62 203 GLY A C 1
ATOM 1577 O O . GLY A 1 203 ? 12.471 1.908 10.724 1.00 84.62 203 GLY A O 1
ATOM 1578 N N . ILE A 1 204 ? 13.380 3.222 12.295 1.00 85.38 204 ILE A N 1
ATOM 1579 C CA . ILE A 1 204 ? 12.304 4.217 12.237 1.00 85.38 204 ILE A CA 1
ATOM 1580 C C . ILE A 1 204 ? 12.528 5.201 11.072 1.00 85.38 204 ILE A C 1
ATOM 1582 O O . ILE A 1 204 ? 13.638 5.731 10.925 1.00 85.38 204 ILE A O 1
ATOM 1586 N N . PRO A 1 205 ? 11.503 5.483 10.235 1.00 81.31 205 PRO A N 1
ATOM 1587 C CA . PRO A 1 205 ? 11.643 6.415 9.120 1.00 81.31 205 PRO A CA 1
ATOM 1588 C C . PRO A 1 205 ? 12.076 7.812 9.582 1.00 81.31 205 PRO A C 1
ATOM 1590 O O . PRO A 1 205 ? 11.541 8.356 10.544 1.00 81.31 205 PRO A O 1
ATOM 1593 N N . GLY A 1 206 ? 13.047 8.396 8.876 1.00 70.56 206 GLY A N 1
ATOM 1594 C CA . GLY A 1 206 ? 13.718 9.648 9.255 1.00 70.56 206 GLY A CA 1
ATOM 1595 C C . GLY A 1 206 ? 15.143 9.446 9.786 1.00 70.56 206 GLY A C 1
ATOM 1596 O O . GLY A 1 206 ? 15.988 10.312 9.583 1.00 70.56 206 GLY A O 1
ATOM 1597 N N . GLY A 1 207 ? 15.451 8.280 10.366 1.00 61.53 207 GLY A N 1
ATOM 1598 C CA . GLY A 1 207 ? 16.812 7.918 10.774 1.00 61.53 207 GLY A CA 1
ATOM 1599 C C . GLY A 1 207 ? 17.401 8.780 11.901 1.00 61.53 207 GLY A C 1
ATOM 1600 O O . GLY A 1 207 ? 16.694 9.523 12.585 1.00 61.53 207 GLY A O 1
ATOM 1601 N N . LEU A 1 208 ? 18.716 8.637 12.104 1.00 54.03 208 LEU A N 1
ATOM 1602 C CA . LEU A 1 208 ? 19.463 9.227 13.225 1.00 54.03 208 LEU A CA 1
ATOM 1603 C C . LEU A 1 208 ? 20.060 10.617 12.921 1.00 54.03 208 LEU A C 1
ATOM 1605 O O . LEU A 1 208 ? 20.422 11.340 13.844 1.00 54.03 208 LEU A O 1
ATOM 1609 N N . SER A 1 209 ? 20.243 10.961 11.642 1.00 46.62 209 SER A N 1
ATOM 1610 C CA . SER A 1 209 ? 21.331 11.852 11.203 1.00 46.62 209 SER A CA 1
ATOM 1611 C C . SER A 1 209 ? 20.925 13.195 10.583 1.00 46.62 209 SER A C 1
ATOM 1613 O O . SER A 1 209 ? 21.806 13.927 10.137 1.00 46.62 209 SER A O 1
ATOM 1615 N N . THR A 1 210 ? 19.642 13.571 10.571 1.00 49.53 210 THR A N 1
ATOM 1616 C CA . THR A 1 210 ? 19.212 14.907 10.108 1.00 49.53 210 THR A CA 1
ATOM 1617 C C . THR A 1 210 ? 18.043 15.466 10.910 1.00 49.53 210 THR A C 1
ATOM 1619 O O . THR A 1 210 ? 17.050 14.773 11.123 1.00 49.53 210 THR A O 1
ATOM 1622 N N . ILE A 1 211 ? 18.115 16.758 11.246 1.00 59.81 211 ILE A N 1
ATOM 1623 C CA . ILE A 1 211 ? 16.915 17.594 11.377 1.00 59.81 211 ILE A CA 1
ATOM 1624 C C . ILE A 1 211 ? 16.404 17.812 9.951 1.00 59.81 211 ILE A C 1
ATOM 1626 O O . ILE A 1 211 ? 17.121 18.383 9.131 1.00 59.81 211 ILE A O 1
ATOM 1630 N N . GLY A 1 212 ? 15.210 17.323 9.623 1.00 61.88 212 GLY A N 1
ATOM 1631 C CA . GLY A 1 212 ? 14.693 17.439 8.258 1.00 61.88 212 GLY A CA 1
ATOM 1632 C C . GLY A 1 212 ? 13.453 16.600 7.977 1.00 61.88 212 GLY A C 1
ATOM 1633 O O . GLY A 1 212 ? 13.134 15.654 8.695 1.00 61.88 212 GLY A O 1
ATOM 1634 N N . ILE A 1 213 ? 12.742 16.952 6.906 1.00 67.12 213 ILE A N 1
ATOM 1635 C CA . ILE A 1 213 ? 11.517 16.266 6.492 1.00 67.12 213 ILE A CA 1
ATOM 1636 C C . ILE A 1 213 ? 11.873 15.161 5.494 1.00 67.12 213 ILE A C 1
ATOM 1638 O O . ILE A 1 213 ? 12.216 15.428 4.344 1.00 67.12 213 ILE A O 1
ATOM 1642 N N . ASN A 1 214 ? 11.743 13.902 5.910 1.00 68.44 214 ASN A N 1
ATOM 1643 C CA . ASN A 1 214 ? 11.818 12.754 5.006 1.00 68.44 214 ASN A CA 1
ATOM 1644 C C . ASN A 1 214 ? 10.475 12.558 4.271 1.00 68.44 214 ASN A C 1
ATOM 1646 O O . ASN A 1 214 ? 9.733 11.619 4.553 1.00 68.44 214 ASN A O 1
ATOM 1650 N N . ALA A 1 215 ? 10.144 13.482 3.365 1.00 73.00 215 ALA A N 1
ATOM 1651 C CA . ALA A 1 215 ? 8.909 13.472 2.582 1.00 73.00 215 ALA A CA 1
ATOM 1652 C C . ALA A 1 215 ? 9.054 12.606 1.316 1.00 73.00 215 ALA A C 1
ATOM 1654 O O . ALA A 1 215 ? 9.170 13.131 0.210 1.00 73.00 215 ALA A O 1
ATOM 1655 N N . THR A 1 216 ? 9.056 11.277 1.470 1.00 80.00 216 THR A N 1
ATOM 1656 C CA . THR A 1 216 ? 8.914 10.350 0.326 1.00 80.00 216 THR A CA 1
ATOM 1657 C C . THR A 1 216 ? 7.549 9.667 0.339 1.00 80.00 216 THR A C 1
ATOM 1659 O O . THR A 1 216 ? 7.088 9.227 1.400 1.00 80.00 216 THR A O 1
ATOM 1662 N N . GLU A 1 217 ? 6.914 9.521 -0.828 1.00 79.00 217 GLU A N 1
ATOM 1663 C CA . GLU A 1 217 ? 5.604 8.851 -0.977 1.00 79.00 217 GLU A CA 1
ATOM 1664 C C . GLU A 1 217 ? 5.594 7.409 -0.430 1.00 79.00 217 GLU A C 1
ATOM 1666 O O . GLU A 1 217 ? 4.538 6.861 -0.106 1.00 79.00 217 GLU A O 1
ATOM 1671 N N . ASN A 1 218 ? 6.768 6.776 -0.334 1.00 77.19 218 ASN A N 1
ATOM 1672 C CA . ASN A 1 218 ? 6.900 5.366 0.016 1.00 77.19 218 ASN A CA 1
ATOM 1673 C C . ASN A 1 218 ? 7.199 5.094 1.497 1.00 77.19 218 ASN A C 1
ATOM 1675 O O . ASN A 1 218 ? 6.946 3.973 1.929 1.00 77.19 218 ASN A O 1
ATOM 1679 N N . ASN A 1 219 ? 7.744 6.044 2.273 1.00 77.25 219 ASN A N 1
ATOM 1680 C CA . ASN A 1 219 ? 8.166 5.777 3.662 1.00 77.25 219 ASN A CA 1
ATOM 1681 C C . ASN A 1 219 ? 7.836 6.871 4.699 1.00 77.25 219 ASN A C 1
ATOM 1683 O O . ASN A 1 219 ? 8.220 6.722 5.856 1.00 77.25 219 ASN A O 1
ATOM 1687 N N . THR A 1 220 ? 7.115 7.933 4.327 1.00 85.25 220 THR A N 1
ATOM 1688 C CA . THR A 1 220 ? 6.711 8.991 5.273 1.00 85.25 220 THR A CA 1
ATOM 1689 C C . THR A 1 220 ? 5.824 8.443 6.405 1.00 85.25 220 THR A C 1
ATOM 1691 O O . THR A 1 220 ? 4.835 7.751 6.151 1.00 85.25 220 THR A O 1
ATOM 1694 N N . SER A 1 221 ? 6.163 8.788 7.651 1.00 88.69 221 SER A N 1
ATOM 1695 C CA . SER A 1 221 ? 5.411 8.453 8.872 1.00 88.69 221 SER A CA 1
ATOM 1696 C C . SER A 1 221 ? 4.150 9.304 9.031 1.00 88.69 221 SER A C 1
ATOM 1698 O O . SER A 1 221 ? 4.196 10.513 8.803 1.00 88.69 221 SER A O 1
ATOM 1700 N N . ASN A 1 222 ? 3.047 8.726 9.525 1.00 91.88 222 ASN A N 1
ATOM 1701 C CA . ASN A 1 222 ? 1.813 9.475 9.807 1.00 91.88 222 ASN A CA 1
ATOM 1702 C C . ASN A 1 222 ? 1.601 9.778 11.307 1.00 91.88 222 ASN A C 1
ATOM 1704 O O . ASN A 1 222 ? 0.570 9.456 11.903 1.00 91.88 222 ASN A O 1
ATOM 1708 N N . THR A 1 223 ? 2.608 10.387 11.930 1.00 92.69 223 THR A N 1
ATOM 1709 C CA . THR A 1 223 ? 2.764 10.447 13.393 1.00 92.69 223 THR A CA 1
ATOM 1710 C C . THR A 1 223 ? 1.671 11.235 14.115 1.00 92.69 223 THR A C 1
ATOM 1712 O O . THR A 1 223 ? 1.180 10.788 15.151 1.00 92.69 223 THR A O 1
ATOM 1715 N N . LEU A 1 224 ? 1.215 12.364 13.560 1.00 94.06 224 LEU A N 1
ATOM 1716 C CA . LEU A 1 224 ? 0.143 13.159 14.178 1.00 94.06 224 LEU A CA 1
ATOM 1717 C C . LEU A 1 224 ? -1.196 12.410 14.186 1.00 94.06 224 LEU A C 1
ATOM 1719 O O . LEU A 1 224 ? -1.864 12.363 15.219 1.00 94.06 224 LEU A O 1
ATOM 1723 N N . HIS A 1 225 ? -1.567 11.765 13.075 1.00 95.06 225 HIS A N 1
ATOM 1724 C CA . HIS A 1 225 ? -2.783 10.953 13.031 1.00 95.06 225 HIS A CA 1
ATOM 1725 C C . HIS A 1 225 ? -2.652 9.691 13.891 1.00 95.06 225 HIS A C 1
ATOM 1727 O O . HIS A 1 225 ? -3.634 9.277 14.496 1.00 95.06 225 HIS A O 1
ATOM 1733 N N . PHE A 1 226 ? -1.459 9.095 13.998 1.00 96.56 226 PHE A N 1
ATOM 1734 C CA . PHE A 1 226 ? -1.231 7.939 14.868 1.00 96.56 226 PHE A CA 1
ATOM 1735 C C . PHE A 1 226 ? -1.461 8.294 16.343 1.00 96.56 226 PHE A C 1
ATOM 1737 O O . PHE A 1 226 ? -2.265 7.643 17.012 1.00 96.56 226 PHE A O 1
ATOM 1744 N N . ILE A 1 227 ? -0.845 9.381 16.823 1.00 96.19 227 ILE A N 1
ATOM 1745 C CA . ILE A 1 227 ? -1.061 9.903 18.181 1.00 96.19 227 ILE A CA 1
ATOM 1746 C C . ILE A 1 227 ? -2.541 10.240 18.401 1.00 96.19 227 ILE A C 1
ATOM 1748 O O . ILE A 1 227 ? -3.103 9.875 19.433 1.00 96.19 227 ILE A O 1
ATOM 1752 N N . LEU A 1 228 ? -3.198 10.878 17.427 1.00 96.75 228 LEU A N 1
ATOM 1753 C CA . LEU A 1 228 ? -4.612 11.241 17.524 1.00 96.75 228 LEU A CA 1
ATOM 1754 C C . LEU A 1 228 ? -5.540 10.020 17.615 1.00 96.75 228 LEU A C 1
ATOM 1756 O O . LEU A 1 228 ? -6.481 10.030 18.406 1.00 96.75 228 LEU A O 1
ATOM 1760 N N . ILE A 1 229 ? -5.272 8.959 16.848 1.00 97.81 229 ILE A N 1
ATOM 1761 C CA . ILE A 1 229 ? -6.030 7.702 16.913 1.00 97.81 229 ILE A CA 1
ATOM 1762 C C . ILE A 1 229 ? -5.849 7.049 18.284 1.00 97.81 229 ILE A C 1
ATOM 1764 O O . ILE A 1 229 ? -6.840 6.690 18.919 1.00 97.81 229 ILE A O 1
ATOM 1768 N N . VAL A 1 230 ? -4.612 6.950 18.783 1.00 97.38 230 VAL A N 1
ATOM 1769 C CA . VAL A 1 230 ? -4.328 6.398 20.118 1.00 97.38 230 VAL A CA 1
ATOM 1770 C C . VAL A 1 230 ? -5.029 7.218 21.210 1.00 97.38 230 VAL A C 1
ATOM 1772 O O . VAL A 1 230 ? -5.709 6.645 22.061 1.00 97.38 230 VAL A O 1
ATOM 1775 N N . ALA A 1 231 ? -4.957 8.550 21.150 1.00 96.75 231 ALA A N 1
ATOM 1776 C CA . ALA A 1 231 ? -5.638 9.441 22.088 1.00 96.75 231 ALA A CA 1
ATOM 1777 C C . ALA A 1 231 ? -7.171 9.297 22.033 1.00 96.75 231 ALA A C 1
ATOM 1779 O O . ALA A 1 231 ? -7.818 9.221 23.078 1.00 96.75 231 ALA A O 1
ATOM 1780 N N . ALA A 1 232 ? -7.762 9.193 20.837 1.00 97.00 232 ALA A N 1
ATOM 1781 C CA . ALA A 1 232 ? -9.199 8.980 20.665 1.00 97.00 232 ALA A CA 1
ATOM 1782 C C . ALA A 1 232 ? -9.657 7.607 21.191 1.00 97.00 232 ALA A C 1
ATOM 1784 O O . ALA A 1 232 ? -10.732 7.504 21.785 1.00 97.00 232 ALA A O 1
ATOM 1785 N N . ILE A 1 233 ? -8.840 6.558 21.029 1.00 97.38 233 ILE A N 1
ATOM 1786 C CA . ILE A 1 233 ? -9.094 5.232 21.611 1.00 97.38 233 ILE A CA 1
ATOM 1787 C C . ILE A 1 233 ? -9.066 5.311 23.141 1.00 97.38 233 ILE A C 1
ATOM 1789 O O . ILE A 1 233 ? -10.018 4.867 23.785 1.00 97.38 233 ILE A O 1
ATOM 1793 N N . ILE A 1 234 ? -8.032 5.926 23.726 1.00 97.00 234 ILE A N 1
ATOM 1794 C CA . ILE A 1 234 ? -7.921 6.113 25.180 1.00 97.00 234 ILE A CA 1
ATOM 1795 C C . ILE A 1 234 ? -9.125 6.904 25.711 1.00 97.00 234 ILE A C 1
ATOM 1797 O O . ILE A 1 234 ? -9.778 6.457 26.650 1.00 97.00 234 ILE A O 1
ATOM 1801 N N . LEU A 1 235 ? -9.491 8.024 25.078 1.00 95.50 235 LEU A N 1
ATOM 1802 C CA . LEU A 1 235 ? -10.648 8.832 25.475 1.00 95.50 235 LEU A CA 1
ATOM 1803 C C . LEU A 1 235 ? -11.968 8.043 25.384 1.00 95.50 235 LEU A C 1
ATOM 1805 O O . LEU A 1 235 ? -12.787 8.099 26.301 1.00 95.50 235 LEU A O 1
ATOM 1809 N N . CYS A 1 236 ? -12.161 7.256 24.321 1.00 96.25 236 CYS A N 1
ATOM 1810 C CA . CYS A 1 236 ? -13.346 6.414 24.140 1.00 96.25 236 CYS A CA 1
ATOM 1811 C C . CYS A 1 236 ? -13.474 5.305 25.199 1.00 96.25 236 CYS A C 1
ATOM 1813 O O . CYS A 1 236 ? -14.593 4.946 25.578 1.00 96.25 236 CYS A O 1
ATOM 1815 N N . LEU A 1 237 ? -12.354 4.740 25.658 1.00 95.38 237 LEU A N 1
ATOM 1816 C CA . LEU A 1 237 ? -12.332 3.669 26.658 1.00 95.38 237 LEU A CA 1
ATOM 1817 C C . LEU A 1 237 ? -12.433 4.205 28.093 1.00 95.38 237 LEU A C 1
ATOM 1819 O O . LEU A 1 237 ? -13.132 3.605 28.916 1.00 95.38 237 LEU A O 1
ATOM 1823 N N . SER A 1 238 ? -11.785 5.338 28.373 1.00 95.25 238 SER A N 1
ATOM 1824 C CA . SER A 1 238 ? -11.756 5.979 29.691 1.00 95.25 238 SER A CA 1
ATOM 1825 C C . SER A 1 238 ? -13.038 6.742 30.024 1.00 95.25 238 SER A C 1
ATOM 1827 O O . SER A 1 238 ? -13.408 6.808 31.193 1.00 95.25 238 SER A O 1
ATOM 1829 N N . TRP A 1 239 ? -13.753 7.301 29.037 1.00 94.94 239 TRP A N 1
ATOM 1830 C CA . TRP A 1 239 ? -14.963 8.093 29.287 1.00 94.94 239 TRP A CA 1
ATOM 1831 C C . TRP A 1 239 ? -16.234 7.214 29.259 1.00 94.94 239 TRP A C 1
ATOM 1833 O O . TRP A 1 239 ? -16.632 6.741 28.186 1.00 94.94 239 TRP A O 1
ATOM 1843 N N . PRO A 1 240 ? -16.952 7.006 30.389 1.00 92.31 240 PRO A N 1
ATOM 1844 C CA . PRO A 1 240 ? -18.062 6.046 30.438 1.00 92.31 240 PRO A CA 1
ATOM 1845 C C . PRO A 1 240 ? -19.237 6.371 29.505 1.00 92.31 240 PRO A C 1
ATOM 1847 O O . PRO A 1 240 ? -19.973 5.468 29.107 1.00 92.31 240 PRO A O 1
ATOM 1850 N N . PHE A 1 241 ? -19.419 7.643 29.133 1.00 93.50 241 PHE A N 1
ATOM 1851 C CA . PHE A 1 241 ? -20.439 8.065 28.170 1.00 93.50 241 PHE A CA 1
ATOM 1852 C C . PHE A 1 241 ? -20.168 7.514 26.761 1.00 93.50 241 PHE A C 1
ATOM 1854 O O . PHE A 1 241 ? -21.070 6.949 26.141 1.00 93.50 241 PHE A O 1
ATOM 1861 N N . LEU A 1 242 ? -18.920 7.605 26.286 1.00 92.25 242 LEU A N 1
ATOM 1862 C CA . LEU A 1 242 ? -18.496 7.032 25.005 1.00 92.25 242 LEU A CA 1
ATOM 1863 C C . LEU A 1 242 ? -18.549 5.503 25.045 1.00 92.25 242 LEU A C 1
ATOM 1865 O O . LEU A 1 242 ? -19.139 4.884 24.161 1.00 92.25 242 LEU A O 1
ATOM 1869 N N . ARG A 1 243 ? -18.043 4.890 26.122 1.00 92.25 243 ARG A N 1
ATOM 1870 C CA . ARG A 1 243 ? -18.031 3.429 26.304 1.00 92.25 243 ARG A CA 1
ATOM 1871 C C . ARG A 1 243 ? -19.429 2.787 26.301 1.00 92.25 243 ARG A C 1
ATOM 1873 O O . ARG A 1 243 ? -19.571 1.631 25.909 1.00 92.25 243 ARG A O 1
ATOM 1880 N N . LYS A 1 244 ? -20.488 3.518 26.677 1.00 93.44 244 LYS A N 1
ATOM 1881 C CA . LYS A 1 244 ? -21.886 3.043 26.567 1.00 93.44 244 LYS A CA 1
ATOM 1882 C C . LYS A 1 244 ? -22.388 2.953 25.114 1.00 93.44 244 LYS A C 1
ATOM 1884 O O . LYS A 1 244 ? -23.324 2.198 24.841 1.00 93.44 244 LYS A O 1
ATOM 1889 N N . LYS A 1 245 ? -21.775 3.666 24.159 1.00 93.44 245 LYS A N 1
ATOM 1890 C CA . LYS A 1 245 ? -22.166 3.673 22.738 1.00 93.44 245 LYS A CA 1
ATOM 1891 C C . LYS A 1 245 ? -21.664 2.410 22.023 1.00 93.44 245 LYS A C 1
ATOM 1893 O O . LYS A 1 245 ? -20.647 2.422 21.337 1.00 93.44 245 LYS A O 1
ATOM 1898 N N . ARG A 1 246 ? -22.409 1.300 22.145 1.00 92.44 246 ARG A N 1
ATOM 1899 C CA . ARG A 1 246 ? -22.041 -0.026 21.587 1.00 92.44 246 ARG A CA 1
ATOM 1900 C C . ARG A 1 246 ? -21.632 -0.012 20.107 1.00 92.44 246 ARG A C 1
ATOM 1902 O O . ARG A 1 246 ? -20.755 -0.782 19.730 1.00 92.44 246 ARG A O 1
ATOM 1909 N N . TYR A 1 247 ? -22.241 0.836 19.274 1.00 92.75 247 TYR A N 1
ATOM 1910 C CA . TYR A 1 247 ? -21.887 0.947 17.852 1.00 92.75 247 TYR A CA 1
ATOM 1911 C C . TYR A 1 247 ? -20.450 1.457 17.648 1.00 92.75 247 TYR A C 1
ATOM 1913 O O . TYR A 1 247 ? -19.746 0.946 16.784 1.00 92.75 247 TYR A O 1
ATOM 1921 N N . LEU A 1 248 ? -20.001 2.398 18.486 1.00 94.94 248 LEU A N 1
ATOM 1922 C CA . LEU A 1 248 ? -18.671 3.001 18.427 1.00 94.94 248 LEU A CA 1
ATOM 1923 C C . LEU A 1 248 ? -17.592 1.984 18.816 1.00 94.94 248 LEU A C 1
ATOM 1925 O O . LEU A 1 248 ? -16.612 1.827 18.096 1.00 94.94 248 LEU A O 1
ATOM 1929 N N . LEU A 1 249 ? -17.823 1.229 19.898 1.00 95.88 249 LEU A N 1
ATOM 1930 C CA . LEU A 1 249 ? -16.941 0.126 20.294 1.00 95.88 249 LEU A CA 1
ATOM 1931 C C . LEU A 1 249 ? -16.906 -0.988 19.243 1.00 95.88 249 LEU A C 1
ATOM 1933 O O . LEU A 1 249 ? -15.839 -1.505 18.945 1.00 95.88 249 LEU A O 1
ATOM 1937 N N . THR A 1 250 ? -18.053 -1.332 18.650 1.00 95.56 250 THR A N 1
ATOM 1938 C CA . THR A 1 250 ? -18.121 -2.371 17.611 1.00 95.56 250 THR A CA 1
ATOM 1939 C C . THR A 1 250 ? -17.323 -1.955 16.373 1.00 95.56 250 THR A C 1
ATOM 1941 O O . THR A 1 250 ? -16.534 -2.745 15.863 1.00 95.56 250 THR A O 1
ATOM 1944 N N . TYR A 1 251 ? -17.478 -0.704 15.926 1.00 96.56 251 TYR A N 1
ATOM 1945 C CA . TYR A 1 251 ? -16.707 -0.146 14.816 1.00 96.56 251 TYR A CA 1
ATOM 1946 C C . TYR A 1 251 ? -15.203 -0.128 15.122 1.00 96.56 251 TYR A C 1
ATOM 1948 O O . TYR A 1 251 ? -14.410 -0.606 14.314 1.00 96.56 251 TYR A O 1
ATOM 1956 N N . LEU A 1 252 ? -14.817 0.331 16.319 1.00 97.50 252 LEU A N 1
ATOM 1957 C CA . LEU A 1 252 ? -13.433 0.300 16.794 1.00 97.50 252 LEU A CA 1
ATOM 1958 C C . LEU A 1 252 ? -12.850 -1.121 16.761 1.00 97.50 252 LEU A C 1
ATOM 1960 O O . LEU A 1 252 ? -11.763 -1.316 16.228 1.00 97.50 252 LEU A O 1
ATOM 1964 N N . THR A 1 253 ? -13.564 -2.125 17.280 1.00 97.25 253 THR A N 1
ATOM 1965 C CA . THR A 1 253 ? -13.105 -3.523 17.245 1.00 97.25 253 THR A CA 1
ATOM 1966 C C . THR A 1 253 ? -12.911 -4.023 15.813 1.00 97.25 253 THR A C 1
ATOM 1968 O O . THR A 1 253 ? -11.893 -4.655 15.538 1.00 97.25 253 THR A O 1
ATOM 1971 N N . VAL A 1 254 ? -13.827 -3.708 14.889 1.00 97.62 254 VAL A N 1
ATOM 1972 C CA . VAL A 1 254 ? -13.698 -4.092 13.472 1.00 97.62 254 VAL A CA 1
ATOM 1973 C C . VAL A 1 254 ? -12.466 -3.441 12.838 1.00 97.62 254 VAL A C 1
ATOM 1975 O O . VAL A 1 254 ? -11.628 -4.161 12.297 1.00 97.62 254 VAL A O 1
ATOM 1978 N N . VAL A 1 255 ? -12.286 -2.121 12.955 1.00 97.62 255 VAL A N 1
ATOM 1979 C CA . VAL A 1 255 ? -11.139 -1.426 12.338 1.00 97.62 255 VAL A CA 1
ATOM 1980 C C . VAL A 1 255 ? -9.806 -1.856 12.966 1.00 97.62 255 VAL A C 1
ATOM 1982 O O . VAL A 1 255 ? -8.855 -2.145 12.241 1.00 97.62 255 VAL A O 1
ATOM 1985 N N . SER A 1 256 ? -9.737 -2.017 14.290 1.00 97.88 256 SER A N 1
ATOM 1986 C CA . SER A 1 256 ? -8.545 -2.559 14.958 1.00 97.88 256 SER A CA 1
ATOM 1987 C C . SER A 1 256 ? -8.235 -3.995 14.526 1.00 97.88 256 SER A C 1
ATOM 1989 O O . SER A 1 256 ? -7.067 -4.340 14.350 1.00 97.88 256 SER A O 1
ATOM 1991 N N . SER A 1 257 ? -9.254 -4.834 14.296 1.00 98.00 257 SER A N 1
ATOM 1992 C CA . SER A 1 257 ? -9.041 -6.209 13.827 1.00 98.00 257 SER A CA 1
ATOM 1993 C C . SER A 1 257 ? -8.463 -6.283 12.409 1.00 98.00 257 SER A C 1
ATOM 1995 O O . SER A 1 257 ? -7.705 -7.208 12.134 1.00 98.00 257 SER A O 1
ATOM 1997 N N . ILE A 1 258 ? -8.716 -5.288 11.545 1.00 97.69 258 ILE A N 1
ATOM 1998 C CA . ILE A 1 258 ? -8.056 -5.175 10.230 1.00 97.69 258 ILE A CA 1
ATOM 1999 C C . ILE A 1 258 ? -6.545 -4.995 10.404 1.00 97.69 258 ILE A C 1
ATOM 2001 O O . ILE A 1 258 ? -5.767 -5.694 9.761 1.00 97.69 258 ILE A O 1
ATOM 2005 N N . PHE A 1 259 ? -6.118 -4.088 11.287 1.00 97.50 259 PHE A N 1
ATOM 2006 C CA . PHE A 1 259 ? -4.694 -3.854 11.545 1.00 97.50 259 PHE A CA 1
ATOM 2007 C C . PHE A 1 259 ? -4.007 -5.078 12.173 1.00 97.50 259 PHE A C 1
ATOM 2009 O O . PHE A 1 259 ? -2.903 -5.443 11.767 1.00 97.50 259 PHE A O 1
ATOM 2016 N N . VAL A 1 260 ? -4.673 -5.753 13.117 1.00 97.94 260 VAL A N 1
ATOM 2017 C CA . VAL A 1 260 ? -4.165 -7.001 13.712 1.00 97.94 260 VAL A CA 1
ATOM 2018 C C . VAL A 1 260 ? -4.053 -8.106 12.658 1.00 97.94 260 VAL A C 1
ATOM 2020 O O . VAL A 1 260 ? -3.014 -8.755 12.581 1.00 97.94 260 VAL A O 1
ATOM 2023 N N . LEU A 1 261 ? -5.067 -8.288 11.805 1.00 97.56 261 LEU A N 1
ATOM 2024 C CA . LEU A 1 261 ? -5.048 -9.274 10.720 1.00 97.56 261 LEU A CA 1
ATOM 2025 C C . LEU A 1 261 ? -3.949 -8.969 9.691 1.00 97.56 261 LEU A C 1
ATOM 2027 O O . LEU A 1 261 ? -3.246 -9.877 9.259 1.00 97.56 261 LEU A O 1
ATOM 2031 N N . PHE A 1 262 ? -3.749 -7.696 9.345 1.00 97.12 262 PHE A N 1
ATOM 2032 C CA . PHE A 1 262 ? -2.658 -7.247 8.480 1.00 97.12 262 PHE A CA 1
ATOM 2033 C C . PHE A 1 262 ? -1.283 -7.613 9.067 1.00 97.12 262 PHE A C 1
ATOM 2035 O O . PHE A 1 262 ? -0.469 -8.230 8.381 1.00 97.12 262 PHE A O 1
ATOM 2042 N N . CYS A 1 263 ? -1.051 -7.320 10.353 1.00 97.00 263 CYS A N 1
ATOM 2043 C CA . CYS A 1 263 ? 0.190 -7.676 11.053 1.00 97.00 263 CYS A CA 1
ATOM 2044 C C . CYS A 1 263 ? 0.368 -9.192 11.244 1.00 97.00 263 CYS A C 1
ATOM 2046 O O . CYS A 1 263 ? 1.499 -9.670 11.311 1.00 97.00 263 CYS A O 1
ATOM 2048 N N . PHE A 1 264 ? -0.727 -9.948 11.342 1.00 97.12 264 PHE A N 1
ATOM 2049 C CA . PHE A 1 264 ? -0.705 -11.406 11.459 1.00 97.12 264 PHE A CA 1
ATOM 2050 C C . PHE A 1 264 ? -0.365 -12.084 10.129 1.00 97.12 264 PHE A C 1
ATOM 2052 O O . PHE A 1 264 ? 0.413 -13.033 10.109 1.00 97.12 264 PHE A O 1
ATOM 2059 N N . LEU A 1 265 ? -0.911 -11.593 9.014 1.00 95.44 265 LEU A N 1
ATOM 2060 C CA . LEU A 1 265 ? -0.757 -12.227 7.705 1.00 95.44 265 LEU A CA 1
ATOM 2061 C C . LEU A 1 265 ? 0.529 -11.835 6.973 1.00 95.44 265 LEU A C 1
ATOM 2063 O O . LEU A 1 265 ? 1.122 -12.702 6.338 1.00 95.44 265 LEU A O 1
ATOM 2067 N N . LEU A 1 266 ? 0.959 -10.570 7.028 1.00 94.12 266 LEU A N 1
ATOM 2068 C CA . LEU A 1 266 ? 2.034 -10.052 6.170 1.00 94.12 266 LEU A CA 1
ATOM 2069 C C . LEU A 1 266 ? 3.371 -9.873 6.900 1.00 94.12 266 LEU A C 1
ATOM 2071 O O . LEU A 1 266 ? 3.404 -9.402 8.041 1.00 94.12 266 LEU A O 1
ATOM 2075 N N . LYS A 1 267 ? 4.473 -10.183 6.203 1.00 94.12 267 LYS A N 1
ATOM 2076 C CA . LYS A 1 267 ? 5.838 -9.833 6.622 1.00 94.12 267 LYS A CA 1
ATOM 2077 C C . LYS A 1 267 ? 6.007 -8.322 6.636 1.00 94.12 267 LYS A C 1
ATOM 2079 O O . LYS A 1 267 ? 5.494 -7.639 5.757 1.00 94.12 267 LYS A O 1
ATOM 2084 N N . TRP A 1 268 ? 6.761 -7.792 7.591 1.00 93.94 268 TRP A N 1
ATOM 2085 C CA . TRP A 1 268 ? 7.036 -6.360 7.694 1.00 93.94 268 TRP A CA 1
ATOM 2086 C C . TRP A 1 268 ? 7.858 -5.830 6.502 1.00 93.94 268 TRP A C 1
ATOM 2088 O O . TRP A 1 268 ? 8.813 -6.476 6.056 1.00 93.94 268 TRP A O 1
ATOM 2098 N N . GLN A 1 269 ? 7.495 -4.637 6.011 1.00 90.75 269 GLN A N 1
ATOM 2099 C CA . GLN A 1 269 ? 8.156 -3.912 4.914 1.00 90.75 269 GLN A CA 1
ATOM 2100 C C . GLN A 1 269 ? 8.122 -2.397 5.182 1.00 90.75 269 GLN A C 1
ATOM 2102 O O . GLN A 1 269 ? 7.134 -1.887 5.707 1.00 90.75 269 GLN A O 1
ATOM 2107 N N . TRP A 1 270 ? 9.128 -1.641 4.732 1.00 86.94 270 TRP A N 1
ATOM 2108 C CA . TRP A 1 270 ? 9.181 -0.176 4.913 1.00 86.94 270 TRP A CA 1
ATOM 2109 C C . TRP A 1 270 ? 7.962 0.575 4.357 1.00 86.94 270 TRP A C 1
ATOM 2111 O O . TRP A 1 270 ? 7.450 1.495 4.991 1.00 86.94 270 TRP A O 1
ATOM 2121 N N . TRP A 1 271 ? 7.458 0.164 3.191 1.00 86.06 271 TRP A N 1
ATOM 2122 C CA . TRP A 1 271 ? 6.296 0.783 2.538 1.00 86.06 271 TRP A CA 1
ATOM 2123 C C . TRP A 1 271 ? 4.945 0.326 3.103 1.00 86.06 271 TRP A C 1
ATOM 2125 O O . TRP A 1 271 ? 3.892 0.651 2.541 1.00 86.06 271 TRP A O 1
ATOM 2135 N N . HIS A 1 272 ? 4.936 -0.404 4.222 1.00 91.94 272 HIS A N 1
ATOM 2136 C CA . HIS A 1 272 ? 3.707 -0.647 4.967 1.00 91.94 272 HIS A CA 1
ATOM 2137 C C . HIS A 1 272 ? 3.058 0.658 5.436 1.00 91.94 272 HIS A C 1
ATOM 2139 O O . HIS A 1 272 ? 1.839 0.695 5.535 1.00 91.94 272 HIS A O 1
ATOM 2145 N N . SER A 1 273 ? 3.802 1.756 5.634 1.00 90.50 273 SER A N 1
ATOM 2146 C CA . SER A 1 273 ? 3.220 3.085 5.895 1.00 90.50 273 SER A CA 1
ATOM 2147 C C . SER A 1 273 ? 2.132 3.455 4.871 1.00 90.50 273 SER A C 1
ATOM 2149 O O . SER A 1 273 ? 1.016 3.802 5.257 1.00 90.50 273 SER A O 1
ATOM 2151 N N . ARG A 1 274 ? 2.409 3.251 3.575 1.00 89.88 274 ARG A N 1
ATOM 2152 C CA . ARG A 1 274 ? 1.461 3.439 2.466 1.00 89.88 274 ARG A CA 1
ATOM 2153 C C . ARG A 1 274 ? 0.322 2.414 2.478 1.00 89.88 274 ARG A C 1
ATOM 2155 O O . ARG A 1 274 ? -0.815 2.768 2.179 1.00 89.88 274 ARG A O 1
ATOM 2162 N N . LEU A 1 275 ? 0.592 1.156 2.839 1.00 91.62 275 LEU A N 1
ATOM 2163 C CA . LEU A 1 275 ? -0.460 0.138 2.998 1.00 91.62 275 LEU A CA 1
ATOM 2164 C C . LEU A 1 275 ? -1.363 0.410 4.214 1.00 91.62 275 LEU A C 1
ATOM 2166 O O . LEU A 1 275 ? -2.518 -0.004 4.221 1.00 91.62 275 LEU A O 1
ATOM 2170 N N . HIS A 1 276 ? -0.899 1.146 5.220 1.00 94.69 276 HIS A N 1
ATOM 2171 C CA . HIS A 1 276 ? -1.718 1.531 6.366 1.00 94.69 276 HIS A CA 1
ATOM 2172 C C . HIS A 1 276 ? -2.671 2.703 6.073 1.00 94.69 276 HIS A C 1
ATOM 2174 O O . HIS A 1 276 ? -3.608 2.899 6.842 1.00 94.69 276 HIS A O 1
ATOM 2180 N N . LEU A 1 277 ? -2.507 3.459 4.977 1.00 92.69 277 LEU A N 1
ATOM 2181 C CA . LEU A 1 277 ? -3.355 4.627 4.668 1.00 92.69 277 LEU A CA 1
ATOM 2182 C C . LEU A 1 277 ? -4.876 4.340 4.701 1.00 92.69 277 LEU A C 1
ATOM 2184 O O . LEU A 1 277 ? -5.596 5.129 5.316 1.00 92.69 277 LEU A O 1
ATOM 2188 N N . PRO A 1 278 ? -5.399 3.214 4.165 1.00 94.06 278 PRO A N 1
ATOM 2189 C CA . PRO A 1 278 ? -6.817 2.874 4.301 1.00 94.06 278 PRO A CA 1
ATOM 2190 C C . PRO A 1 278 ? -7.248 2.622 5.754 1.00 94.06 278 PRO A C 1
ATOM 2192 O O . PRO A 1 278 ? -8.381 2.925 6.107 1.00 94.06 278 PRO A O 1
ATOM 2195 N N . ILE A 1 279 ? -6.361 2.119 6.623 1.00 95.81 279 ILE A N 1
ATOM 2196 C CA . ILE A 1 279 ? -6.650 1.943 8.058 1.00 95.81 279 ILE A CA 1
ATOM 2197 C C . ILE A 1 279 ? -6.765 3.309 8.748 1.00 95.81 279 ILE A C 1
ATOM 2199 O O . ILE A 1 279 ? -7.711 3.517 9.503 1.00 95.81 279 ILE A O 1
ATOM 2203 N N . PHE A 1 280 ? -5.884 4.271 8.444 1.00 96.12 280 PHE A N 1
ATOM 2204 C CA . PHE A 1 280 ? -6.032 5.651 8.938 1.00 96.12 280 PHE A CA 1
ATOM 2205 C C . PHE A 1 280 ? -7.352 6.284 8.482 1.00 96.12 280 PHE A C 1
ATOM 2207 O O . PHE A 1 280 ? -8.047 6.896 9.292 1.00 96.12 280 PHE A O 1
ATOM 2214 N N . LEU A 1 281 ? -7.732 6.088 7.215 1.00 95.69 281 LEU A N 1
ATOM 2215 C CA . LEU A 1 281 ? -9.002 6.580 6.680 1.00 95.69 281 LEU A CA 1
ATOM 2216 C C . LEU A 1 281 ? -10.215 5.935 7.376 1.00 95.69 281 LEU A C 1
ATOM 2218 O O . LEU A 1 281 ? -11.175 6.632 7.694 1.00 95.69 281 LEU A O 1
ATOM 2222 N N . LEU A 1 282 ? -10.159 4.634 7.681 1.00 96.00 282 LEU A N 1
ATOM 2223 C CA . LEU A 1 282 ? -11.191 3.940 8.461 1.00 96.00 282 LEU A CA 1
ATOM 2224 C C . LEU A 1 282 ? -11.233 4.395 9.931 1.00 96.00 282 LEU A C 1
ATOM 2226 O O . LEU A 1 282 ? -12.298 4.413 10.537 1.00 96.00 282 LEU A O 1
ATOM 2230 N N . PHE A 1 283 ? -10.118 4.827 10.522 1.00 97.88 283 PHE A N 1
ATOM 2231 C CA . PHE A 1 283 ? -10.143 5.437 11.854 1.00 97.88 283 PHE A CA 1
ATOM 2232 C C . PHE A 1 283 ? -10.672 6.882 11.864 1.00 97.88 283 PHE A C 1
ATOM 2234 O O . PHE A 1 283 ? -11.175 7.325 12.898 1.00 97.88 283 PHE A O 1
ATOM 2241 N N . ALA A 1 284 ? -10.626 7.614 10.746 1.00 96.44 284 ALA A N 1
ATOM 2242 C CA . ALA A 1 284 ? -11.078 9.006 10.669 1.00 96.44 284 ALA A CA 1
ATOM 2243 C C . ALA A 1 284 ? -12.524 9.249 11.177 1.00 96.44 284 ALA A C 1
ATOM 2245 O O . ALA A 1 284 ? -12.696 10.127 12.028 1.00 96.44 284 ALA A O 1
ATOM 2246 N N . PRO A 1 285 ? -13.569 8.488 10.773 1.00 96.06 285 PRO A N 1
ATOM 2247 C CA . PRO A 1 285 ? -14.919 8.671 11.317 1.00 96.06 285 PRO A CA 1
ATOM 2248 C C . PRO A 1 285 ? -15.026 8.311 12.807 1.00 96.06 285 PRO A C 1
ATOM 2250 O O . PRO A 1 285 ? -15.796 8.944 13.528 1.00 96.06 285 PRO A O 1
ATOM 2253 N N . PHE A 1 286 ? -14.242 7.344 13.302 1.00 97.38 286 PHE A N 1
ATOM 2254 C CA . PHE A 1 286 ? -14.177 7.036 14.736 1.00 97.38 286 PHE A CA 1
ATOM 2255 C C . PHE A 1 286 ? -13.614 8.227 15.525 1.00 97.38 286 PHE A C 1
ATOM 2257 O O . PHE A 1 286 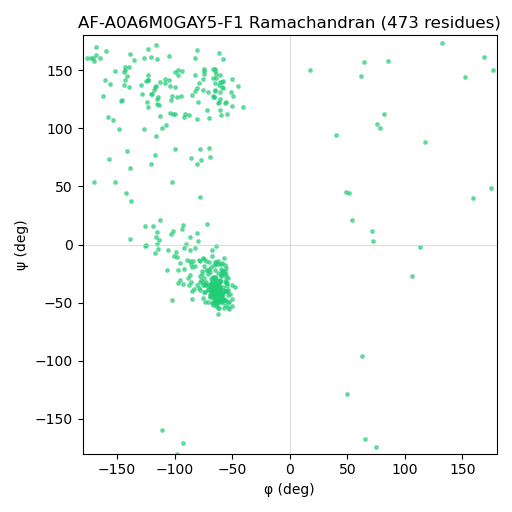? -14.241 8.678 16.483 1.00 97.38 286 PHE A O 1
ATOM 2264 N N . VAL A 1 287 ? -12.479 8.779 15.079 1.00 97.12 287 VAL A N 1
ATOM 2265 C CA . VAL A 1 287 ? -11.857 9.970 15.675 1.00 97.12 287 VAL A CA 1
ATOM 2266 C C . VAL A 1 287 ? -12.822 11.157 15.632 1.00 97.12 287 VAL A C 1
ATOM 2268 O O . VAL A 1 287 ? -13.045 11.788 16.661 1.00 97.12 287 VAL A O 1
ATOM 2271 N N . GLY A 1 288 ? -13.463 11.421 14.489 1.00 95.25 288 GLY A N 1
ATOM 2272 C CA . GLY A 1 288 ? -14.432 12.511 14.341 1.00 95.25 288 GLY A CA 1
ATOM 2273 C C . GLY A 1 288 ? -15.625 12.401 15.298 1.00 95.25 288 GLY A C 1
ATOM 2274 O O . GLY A 1 288 ? -15.990 13.383 15.942 1.00 95.25 288 GLY A O 1
ATOM 2275 N N . VAL A 1 289 ? -16.197 11.201 15.464 1.00 95.38 289 VAL A N 1
ATOM 2276 C CA . VAL A 1 289 ? -17.296 10.958 16.419 1.00 95.38 289 VAL A CA 1
ATOM 2277 C C . VAL A 1 289 ? -16.844 11.097 17.874 1.00 95.38 289 VAL A C 1
ATOM 2279 O O . VAL A 1 289 ? -17.642 11.526 18.702 1.00 95.38 289 VAL A O 1
ATOM 2282 N N . VAL A 1 290 ? -15.598 10.749 18.209 1.00 95.62 290 VAL A N 1
ATOM 2283 C CA . VAL A 1 290 ? -15.047 10.939 19.562 1.00 95.62 290 VAL A CA 1
ATOM 2284 C C . VAL A 1 290 ? -14.799 12.423 19.848 1.00 95.62 290 VAL A C 1
ATOM 2286 O O . VAL A 1 290 ? -15.265 12.928 20.870 1.00 95.62 290 VAL A O 1
ATOM 2289 N N . LEU A 1 291 ? -14.133 13.138 18.935 1.00 94.62 291 LEU A N 1
ATOM 2290 C CA . LEU A 1 291 ? -13.836 14.567 19.080 1.00 94.62 291 LEU A CA 1
ATOM 2291 C C . LEU A 1 291 ? -15.105 15.430 19.110 1.00 94.62 291 LEU A C 1
ATOM 2293 O O . LEU A 1 291 ? -15.151 16.400 19.859 1.00 94.62 291 LEU A O 1
ATOM 2297 N N . SER A 1 292 ? -16.167 15.065 18.380 1.00 94.12 292 SER A N 1
ATOM 2298 C CA . SER A 1 292 ? -17.428 15.825 18.392 1.00 94.12 292 SER A CA 1
ATOM 2299 C C . SER A 1 292 ? -18.191 15.773 19.722 1.00 94.12 292 SER A C 1
ATOM 2301 O O . SER A 1 292 ? -19.161 16.507 19.889 1.00 94.12 292 SER A O 1
ATOM 2303 N N . GLN A 1 293 ? -17.784 14.918 20.671 1.00 93.38 293 GLN A N 1
ATOM 2304 C CA . GLN A 1 293 ? -18.335 14.912 22.034 1.00 93.38 293 GLN A CA 1
ATOM 2305 C C . GLN A 1 293 ? -17.542 15.802 23.007 1.00 93.38 293 GLN A C 1
ATOM 2307 O O . GLN A 1 293 ? -17.921 15.902 24.173 1.00 93.38 293 GLN A O 1
ATOM 2312 N N . ILE A 1 294 ? -16.445 16.427 22.565 1.00 92.38 294 ILE A N 1
ATOM 2313 C CA . ILE A 1 294 ? -15.682 17.390 23.367 1.00 92.38 294 ILE A CA 1
ATOM 2314 C C . ILE A 1 294 ? -16.413 18.744 23.306 1.00 92.38 294 ILE A C 1
ATOM 2316 O O . ILE A 1 294 ? -16.598 19.269 22.208 1.00 92.38 294 ILE A O 1
ATOM 2320 N N . PRO A 1 295 ? -16.820 19.338 24.447 1.00 90.62 295 PRO A N 1
ATOM 2321 C CA . PRO A 1 295 ? -17.631 20.559 24.441 1.00 90.62 295 PRO A CA 1
ATOM 2322 C C . PRO A 1 295 ? -16.853 21.808 23.989 1.00 90.62 295 PRO A C 1
ATOM 2324 O O . PRO A 1 295 ? -17.446 22.768 23.503 1.00 90.62 295 PRO A O 1
ATOM 2327 N N . GLN A 1 296 ? -15.520 21.815 24.095 1.00 93.81 296 GLN A N 1
ATOM 2328 C CA . GLN A 1 296 ? -14.668 22.880 23.559 1.00 93.81 296 GLN A CA 1
ATOM 2329 C C . GLN A 1 296 ? -14.499 22.749 22.033 1.00 93.81 296 GLN A C 1
ATOM 2331 O O . GLN A 1 296 ? -13.421 22.424 21.537 1.00 93.81 296 GLN A O 1
ATOM 2336 N N . HIS A 1 297 ? -15.549 23.058 21.268 1.00 92.38 297 HIS A N 1
ATOM 2337 C CA . HIS A 1 297 ? -15.521 23.017 19.797 1.00 92.38 297 HIS A CA 1
ATOM 2338 C C . HIS A 1 297 ? -14.389 23.858 19.179 1.00 92.38 297 HIS A C 1
ATOM 2340 O O . HIS A 1 297 ? -13.803 23.458 18.176 1.00 92.38 297 HIS A O 1
ATOM 2346 N N . GLN A 1 298 ? -14.011 24.979 19.807 1.00 95.00 298 GLN A N 1
ATOM 2347 C CA . GLN A 1 298 ? -12.869 25.796 19.373 1.00 95.00 298 GLN A CA 1
ATOM 2348 C C . GLN A 1 298 ? -11.542 25.017 19.400 1.00 95.00 298 GLN A C 1
ATOM 2350 O O . GLN A 1 298 ? -10.742 25.159 18.481 1.00 95.00 298 GLN A O 1
ATOM 2355 N N . LEU A 1 299 ? -11.329 24.149 20.399 1.00 93.19 299 LEU A N 1
ATOM 2356 C CA . LEU A 1 299 ? -10.137 23.299 20.491 1.00 93.19 299 LEU A CA 1
ATOM 2357 C C . LEU A 1 299 ? -10.127 22.230 19.390 1.00 93.19 299 LEU A C 1
ATOM 2359 O O . LEU A 1 299 ? -9.084 21.973 18.797 1.00 93.19 299 LEU A O 1
ATOM 2363 N N . VAL A 1 300 ? -11.286 21.639 19.084 1.00 93.94 300 VAL A N 1
ATOM 2364 C CA . VAL A 1 300 ? -11.427 20.654 17.997 1.00 93.94 300 VAL A CA 1
ATOM 2365 C C . VAL A 1 300 ? -11.169 21.305 16.632 1.00 93.94 300 VAL A C 1
ATOM 2367 O O . VAL A 1 300 ? -10.441 20.747 15.813 1.00 93.94 300 VAL A O 1
ATOM 2370 N N . ASN A 1 301 ? -11.686 22.517 16.412 1.00 94.31 301 ASN A N 1
ATOM 2371 C CA . ASN A 1 301 ? -11.450 23.288 15.190 1.00 94.31 301 ASN A CA 1
ATOM 2372 C C . ASN A 1 301 ? -9.982 23.727 15.064 1.00 94.31 301 ASN A C 1
ATOM 2374 O O . ASN A 1 301 ? -9.401 23.614 13.986 1.00 94.31 301 ASN A O 1
ATOM 2378 N N . ALA A 1 302 ? -9.356 24.166 16.162 1.00 95.31 302 ALA A N 1
ATOM 2379 C CA . ALA A 1 302 ? -7.931 24.489 16.196 1.00 95.31 302 ALA A CA 1
ATOM 2380 C C . ALA A 1 302 ? -7.065 23.254 15.902 1.00 95.31 302 ALA A C 1
ATOM 2382 O O . ALA A 1 302 ? -6.135 23.341 15.107 1.00 95.31 302 ALA A O 1
ATOM 2383 N N . LEU A 1 303 ? -7.401 22.087 16.464 1.00 94.75 303 LEU A N 1
ATOM 2384 C CA . LEU A 1 303 ? -6.729 20.822 16.162 1.00 94.75 303 LEU A CA 1
ATOM 2385 C C . LEU A 1 303 ? -6.861 20.445 14.678 1.00 94.75 303 LEU A C 1
ATOM 2387 O O . LEU A 1 303 ? -5.870 20.063 14.061 1.00 94.75 303 LEU A O 1
ATOM 2391 N N . ALA A 1 304 ? -8.048 20.595 14.083 1.00 93.88 304 ALA A N 1
ATOM 2392 C CA . ALA A 1 304 ? -8.253 20.363 12.654 1.00 93.88 304 ALA A CA 1
ATOM 2393 C C . ALA A 1 304 ? -7.415 21.322 11.786 1.00 93.88 304 ALA A C 1
ATOM 2395 O O . ALA A 1 304 ? -6.748 20.880 10.851 1.00 93.88 304 ALA A O 1
ATOM 2396 N N . ALA A 1 305 ? -7.374 22.613 12.133 1.00 95.69 305 ALA A N 1
ATOM 2397 C CA . ALA A 1 305 ? -6.528 23.596 11.458 1.00 95.69 305 ALA A CA 1
ATOM 2398 C C . ALA A 1 305 ? -5.030 23.268 11.602 1.00 95.69 305 ALA A C 1
ATOM 2400 O O . ALA A 1 305 ? -4.298 23.317 10.617 1.00 95.69 305 ALA A O 1
ATOM 2401 N N . ILE A 1 306 ? -4.579 22.856 12.793 1.00 94.94 306 ILE A N 1
ATOM 2402 C CA . ILE A 1 306 ? -3.199 22.416 13.045 1.00 94.94 306 ILE A CA 1
ATOM 2403 C C . ILE A 1 306 ? -2.852 21.190 12.194 1.00 94.94 306 ILE A C 1
ATOM 2405 O O . ILE A 1 306 ? -1.771 21.162 11.621 1.00 94.94 306 ILE A O 1
ATOM 2409 N N . LEU A 1 307 ? -3.745 20.204 12.053 1.00 94.38 307 LEU A N 1
ATOM 2410 C CA . LEU A 1 307 ? -3.505 19.032 11.198 1.00 94.38 307 LEU A CA 1
ATOM 2411 C C . LEU A 1 307 ? -3.385 19.409 9.714 1.00 94.38 307 LEU A C 1
ATOM 2413 O O . LEU A 1 307 ? -2.511 18.885 9.025 1.00 94.38 307 LEU A O 1
ATOM 2417 N N . ILE A 1 308 ? -4.214 20.342 9.230 1.00 94.75 308 ILE A N 1
ATOM 2418 C CA . ILE A 1 308 ? -4.124 20.860 7.857 1.00 94.75 308 ILE A CA 1
ATOM 2419 C C . ILE A 1 308 ? -2.788 21.586 7.661 1.00 94.75 308 ILE A C 1
ATOM 2421 O O . ILE A 1 308 ? -2.031 21.229 6.760 1.00 94.75 308 ILE A O 1
ATOM 2425 N N . LEU A 1 309 ? -2.456 22.544 8.532 1.00 94.62 309 LEU A N 1
ATOM 2426 C CA . LEU A 1 309 ? -1.208 23.312 8.460 1.00 94.62 309 LEU A CA 1
ATOM 2427 C C . LEU A 1 309 ? 0.027 22.408 8.579 1.00 94.62 309 LEU A C 1
ATOM 2429 O O . LEU A 1 309 ? 0.982 22.570 7.824 1.00 94.62 309 LEU A O 1
ATOM 2433 N N . ALA A 1 310 ? -0.013 21.411 9.464 1.00 91.25 310 ALA A N 1
ATOM 2434 C CA . ALA A 1 310 ? 1.048 20.426 9.621 1.00 91.25 310 ALA A CA 1
ATOM 2435 C C . ALA A 1 310 ? 1.175 19.474 8.424 1.00 91.25 310 ALA A C 1
ATOM 2437 O O . ALA A 1 310 ? 2.236 18.891 8.254 1.00 91.25 310 ALA A O 1
ATOM 2438 N N . SER A 1 311 ? 0.159 19.320 7.567 1.00 91.44 311 SER A N 1
ATOM 2439 C CA . SER A 1 311 ? 0.304 18.541 6.327 1.00 91.44 311 SER A CA 1
ATOM 2440 C C . SER A 1 311 ? 1.076 19.294 5.231 1.00 91.44 311 SER A C 1
ATOM 2442 O O . SER A 1 311 ? 1.716 18.664 4.386 1.00 91.44 311 SER A O 1
ATOM 2444 N N . LEU A 1 312 ? 1.075 20.635 5.263 1.00 90.25 312 LEU A N 1
ATOM 2445 C CA . LEU A 1 312 ? 1.630 21.476 4.197 1.00 90.25 312 LEU A CA 1
ATOM 2446 C C . LEU A 1 312 ? 3.133 21.254 3.933 1.00 90.25 312 LEU A C 1
ATOM 2448 O O . LEU A 1 312 ? 3.481 21.098 2.762 1.00 90.25 312 LEU A O 1
ATOM 2452 N N . PRO A 1 313 ? 4.036 21.173 4.935 1.00 87.44 313 PRO A N 1
ATOM 2453 C CA . PRO A 1 313 ? 5.459 20.952 4.665 1.00 87.44 313 PRO A CA 1
ATOM 2454 C C . PRO A 1 313 ? 5.735 19.631 3.935 1.00 87.44 313 PRO A C 1
ATOM 2456 O O . PRO A 1 313 ? 6.572 19.580 3.042 1.00 87.44 313 PRO A O 1
ATOM 2459 N N . TRP A 1 314 ? 4.993 18.567 4.255 1.00 86.25 314 TRP A N 1
ATOM 2460 C CA . TRP A 1 314 ? 5.127 17.273 3.579 1.00 86.25 314 TRP A CA 1
ATOM 2461 C C . TRP A 1 314 ? 4.539 17.287 2.163 1.00 86.25 314 TRP A C 1
ATOM 2463 O O . TRP A 1 314 ? 5.088 16.634 1.278 1.00 86.25 314 TRP A O 1
ATOM 2473 N N . LEU A 1 315 ? 3.458 18.044 1.940 1.00 87.12 315 LEU A N 1
ATOM 2474 C CA . LEU A 1 315 ? 2.863 18.233 0.616 1.00 87.12 315 LEU A CA 1
ATOM 2475 C C . LEU A 1 315 ? 3.802 19.012 -0.318 1.00 87.12 315 LEU A C 1
ATOM 2477 O O . LEU A 1 315 ? 4.053 18.575 -1.438 1.00 87.12 315 LEU A O 1
ATOM 2481 N N . PHE A 1 316 ? 4.345 20.145 0.138 1.00 87.00 316 PHE A N 1
ATOM 2482 C CA . PHE A 1 316 ? 5.198 20.998 -0.694 1.00 87.00 316 PHE A CA 1
ATOM 2483 C C . PHE A 1 316 ? 6.598 20.407 -0.929 1.00 87.00 316 PHE A C 1
ATOM 2485 O O . PHE A 1 316 ? 7.138 20.561 -2.026 1.00 87.00 316 PHE A O 1
ATOM 2492 N N . SER A 1 317 ? 7.165 19.707 0.064 1.00 82.38 317 SER A N 1
ATOM 2493 C CA . SER A 1 317 ? 8.510 19.107 0.008 1.00 82.38 317 SER A CA 1
ATOM 2494 C C . SER A 1 317 ? 8.542 17.640 -0.454 1.00 82.38 317 SER A C 1
ATOM 2496 O O . SER A 1 317 ? 9.566 16.978 -0.279 1.00 82.38 317 SER A O 1
ATOM 2498 N N . CYS A 1 318 ? 7.452 17.109 -1.019 1.00 85.25 318 CYS A N 1
ATOM 2499 C CA . CYS A 1 318 ? 7.393 15.734 -1.524 1.00 85.25 318 CYS A CA 1
ATOM 2500 C C . CYS A 1 318 ? 8.511 15.464 -2.549 1.00 85.25 318 CYS A C 1
ATOM 2502 O O . CYS A 1 318 ? 8.606 16.139 -3.569 1.00 85.25 318 CYS A O 1
ATOM 2504 N N . ARG A 1 319 ? 9.364 14.465 -2.299 1.00 81.81 319 ARG A N 1
ATOM 2505 C CA . ARG A 1 319 ? 10.584 14.222 -3.086 1.00 81.81 319 ARG A CA 1
ATOM 2506 C C . ARG A 1 319 ? 10.311 13.721 -4.501 1.00 81.81 319 ARG A C 1
ATOM 2508 O O . ARG A 1 319 ? 11.069 14.021 -5.421 1.00 81.81 319 ARG A O 1
ATOM 2515 N N . GLU A 1 320 ? 9.268 12.919 -4.670 1.00 82.88 320 GLU A N 1
ATOM 2516 C CA . GLU A 1 320 ? 8.851 12.393 -5.968 1.00 82.88 320 GLU A CA 1
ATOM 2517 C C . GLU A 1 320 ? 8.135 13.461 -6.815 1.00 82.88 320 GLU A C 1
ATOM 2519 O O . GLU A 1 320 ? 8.262 13.465 -8.044 1.00 82.88 320 GLU A O 1
ATOM 2524 N N . ARG A 1 321 ? 7.416 14.389 -6.165 1.00 85.62 321 ARG A N 1
ATOM 2525 C CA . ARG A 1 321 ? 6.600 15.439 -6.802 1.00 85.62 321 ARG A CA 1
ATOM 2526 C C . ARG A 1 321 ? 6.737 16.791 -6.080 1.00 85.62 321 ARG A C 1
ATOM 2528 O O . ARG A 1 321 ? 5.761 17.270 -5.501 1.00 85.62 321 ARG A O 1
ATOM 2535 N N . PRO A 1 322 ? 7.927 17.417 -6.096 1.00 85.75 322 PRO A N 1
ATOM 2536 C CA . PRO A 1 322 ? 8.141 18.684 -5.409 1.00 85.75 322 PRO A CA 1
ATOM 2537 C C . PRO A 1 322 ? 7.303 19.790 -6.049 1.00 85.75 322 PRO A C 1
ATOM 2539 O O . PRO A 1 322 ? 7.356 20.017 -7.260 1.00 85.75 322 PRO A O 1
ATOM 2542 N N . VAL A 1 323 ? 6.521 20.484 -5.223 1.00 87.88 323 VAL A N 1
ATOM 2543 C CA . VAL A 1 323 ? 5.712 21.642 -5.640 1.00 87.88 323 VAL A CA 1
ATOM 2544 C C . VAL A 1 323 ? 6.530 22.932 -5.521 1.00 87.88 323 VAL A C 1
ATOM 2546 O O . VAL A 1 323 ? 6.322 23.870 -6.285 1.00 87.88 323 VAL A O 1
ATOM 2549 N N . MET A 1 324 ? 7.494 22.961 -4.595 1.00 83.94 324 MET A N 1
ATOM 2550 C CA . MET A 1 324 ? 8.458 24.045 -4.400 1.00 83.94 324 MET A CA 1
ATOM 2551 C C . MET A 1 324 ? 9.891 23.503 -4.496 1.00 83.94 324 MET A C 1
ATOM 2553 O O . MET A 1 324 ? 10.157 22.381 -4.067 1.00 83.94 324 MET A O 1
ATOM 2557 N N . GLY A 1 325 ? 10.809 24.312 -5.029 1.00 81.94 325 GLY A N 1
ATOM 2558 C CA . GLY A 1 325 ? 12.210 23.946 -5.270 1.00 81.94 325 GLY A CA 1
ATOM 2559 C C . GLY A 1 325 ? 12.676 24.325 -6.680 1.00 81.94 325 GLY A C 1
ATOM 2560 O O . GLY A 1 325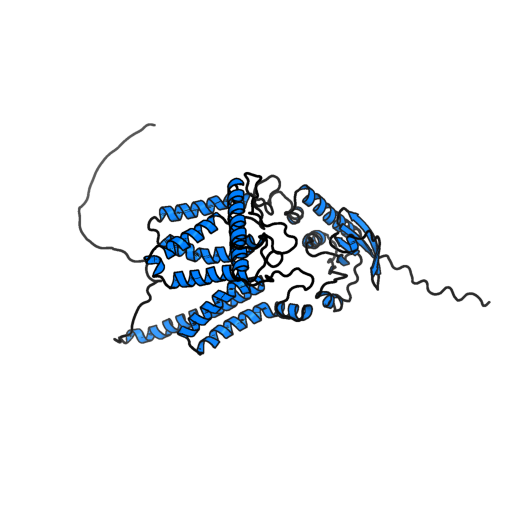 ? 11.868 24.759 -7.502 1.00 81.94 325 GLY A O 1
ATOM 2561 N N . GLU A 1 326 ? 13.976 24.163 -6.945 1.00 81.25 326 GLU A N 1
ATOM 2562 C CA . GLU A 1 326 ? 14.604 24.431 -8.254 1.00 81.25 326 GLU A CA 1
ATOM 2563 C C . GLU A 1 326 ? 14.008 23.528 -9.352 1.00 81.25 326 GLU A C 1
ATOM 2565 O O . GLU A 1 326 ? 13.441 24.011 -10.335 1.00 81.25 326 GLU A O 1
ATOM 2570 N N . ASP A 1 327 ? 14.050 22.213 -9.114 1.00 82.12 327 ASP A N 1
ATOM 2571 C CA . ASP A 1 327 ? 13.291 21.196 -9.844 1.00 82.12 327 ASP A CA 1
ATOM 2572 C C . ASP A 1 327 ? 11.915 21.030 -9.181 1.00 82.12 327 ASP A C 1
ATOM 2574 O O . ASP A 1 327 ? 11.816 20.510 -8.067 1.00 82.12 327 ASP A O 1
ATOM 2578 N N . ASN A 1 328 ? 10.846 21.444 -9.860 1.00 87.06 328 ASN A N 1
ATOM 2579 C CA . ASN A 1 328 ? 9.466 21.306 -9.387 1.00 87.06 328 ASN A CA 1
ATOM 2580 C C . ASN A 1 328 ? 8.522 20.878 -10.523 1.00 87.06 328 ASN A C 1
ATOM 2582 O O . ASN A 1 328 ? 8.861 20.985 -11.702 1.00 87.06 328 ASN A O 1
ATOM 2586 N N . ILE A 1 329 ? 7.319 20.409 -10.179 1.00 89.62 329 ILE A N 1
ATOM 2587 C CA . ILE A 1 329 ? 6.349 19.865 -11.149 1.00 89.62 329 ILE A CA 1
ATOM 2588 C C . ILE A 1 329 ? 5.889 20.845 -12.247 1.00 89.62 329 ILE A C 1
ATOM 2590 O O . ILE A 1 329 ? 5.330 20.391 -13.246 1.00 89.62 329 ILE A O 1
ATOM 2594 N N . PHE A 1 330 ? 6.105 22.154 -12.078 1.00 90.75 330 PHE A N 1
ATOM 2595 C CA . PHE A 1 330 ? 5.735 23.184 -13.055 1.00 90.75 330 PHE A CA 1
ATOM 2596 C C . PHE A 1 330 ? 6.897 23.574 -13.981 1.00 90.75 330 PHE A C 1
ATOM 2598 O O . PHE A 1 330 ? 6.654 23.939 -15.127 1.00 90.75 330 PHE A O 1
ATOM 2605 N N . ASN A 1 331 ? 8.141 23.491 -13.497 1.00 91.25 331 ASN A N 1
ATOM 2606 C CA . ASN A 1 331 ? 9.347 23.887 -14.234 1.00 91.25 331 ASN A CA 1
ATOM 2607 C C . ASN A 1 331 ? 10.064 22.697 -14.910 1.00 91.25 331 ASN A C 1
ATOM 2609 O O . ASN A 1 331 ? 10.642 22.834 -15.983 1.00 91.25 331 ASN A O 1
ATOM 2613 N N . THR A 1 332 ? 10.021 21.508 -14.303 1.00 88.31 332 THR A N 1
ATOM 2614 C CA . THR A 1 332 ? 10.672 20.298 -14.831 1.00 88.31 332 THR A CA 1
ATOM 2615 C C . THR A 1 332 ? 9.823 19.651 -15.928 1.00 88.31 332 THR A C 1
ATOM 2617 O O . THR A 1 332 ? 8.621 19.442 -15.748 1.00 88.31 332 THR A O 1
ATOM 2620 N N . THR A 1 333 ? 10.434 19.248 -17.048 1.00 89.62 333 THR A N 1
ATOM 2621 C CA . THR A 1 333 ? 9.691 18.662 -18.178 1.00 89.62 333 THR A CA 1
ATOM 2622 C C . THR A 1 333 ? 9.032 17.325 -17.814 1.00 89.62 333 THR A C 1
ATOM 2624 O O . THR A 1 333 ? 9.560 16.538 -17.024 1.00 89.62 333 THR A O 1
ATOM 2627 N N . ARG A 1 334 ? 7.889 17.001 -18.439 1.00 88.19 334 ARG A N 1
ATOM 2628 C CA . ARG A 1 334 ? 7.150 15.748 -18.170 1.00 88.19 334 ARG A CA 1
ATOM 2629 C C . ARG A 1 334 ? 8.006 14.485 -18.358 1.00 88.19 334 ARG A C 1
ATOM 2631 O O . ARG A 1 334 ? 7.818 13.516 -17.631 1.00 88.19 334 ARG A O 1
ATOM 2638 N N . ILE A 1 335 ? 8.951 14.502 -19.302 1.00 87.44 335 ILE A N 1
ATOM 2639 C CA . ILE A 1 335 ? 9.881 13.388 -19.551 1.00 87.44 335 ILE A CA 1
ATOM 2640 C C . ILE A 1 335 ? 10.817 13.178 -18.354 1.00 87.44 335 ILE A C 1
ATOM 2642 O O . ILE A 1 335 ? 11.044 12.045 -17.937 1.00 87.44 335 ILE A O 1
ATOM 2646 N N . GLU A 1 336 ? 11.336 14.256 -17.770 1.00 86.81 336 GLU A N 1
ATOM 2647 C CA . GLU A 1 336 ? 12.242 14.194 -16.620 1.00 86.81 336 GLU A CA 1
ATOM 2648 C C . GLU A 1 336 ? 11.529 13.804 -15.326 1.00 86.81 336 GLU A C 1
ATOM 2650 O O . GLU A 1 336 ? 12.123 13.120 -14.489 1.00 86.81 336 GLU A O 1
ATOM 2655 N N . GLN A 1 337 ? 10.256 14.190 -15.182 1.00 87.81 337 GLN A N 1
ATOM 2656 C CA . GLN A 1 337 ? 9.425 13.812 -14.038 1.00 87.81 337 GLN A CA 1
ATOM 2657 C C . GLN A 1 337 ? 9.250 12.288 -13.920 1.00 87.81 337 GLN A C 1
ATOM 2659 O O . GLN A 1 337 ? 9.200 11.778 -12.803 1.00 87.81 337 GLN A O 1
ATOM 2664 N N . TYR A 1 338 ? 9.252 11.531 -15.027 1.00 86.56 338 TYR A N 1
ATOM 2665 C CA . TYR A 1 338 ? 9.173 10.061 -14.972 1.00 86.56 338 TYR A CA 1
ATOM 2666 C C . TYR A 1 338 ? 10.377 9.384 -14.297 1.00 86.56 338 TYR A C 1
ATOM 2668 O O . TYR A 1 338 ? 10.283 8.221 -13.909 1.00 86.56 338 TYR A O 1
ATOM 2676 N N . PHE A 1 339 ? 11.501 10.091 -14.146 1.00 86.06 339 PHE A N 1
ATOM 2677 C CA . PHE A 1 339 ? 12.704 9.587 -13.477 1.00 86.06 339 PHE A CA 1
ATOM 2678 C C . PHE A 1 339 ? 12.875 10.159 -12.053 1.00 86.06 339 PHE A C 1
ATOM 2680 O O . PHE A 1 339 ? 13.914 9.945 -11.417 1.00 86.06 339 PHE A O 1
ATOM 2687 N N . ASN A 1 340 ? 11.868 10.868 -11.526 1.00 78.38 340 ASN A N 1
ATOM 2688 C CA . ASN A 1 340 ? 11.819 11.264 -10.118 1.00 78.38 340 ASN A CA 1
ATOM 2689 C C . ASN A 1 340 ? 11.658 10.025 -9.212 1.00 78.38 340 ASN A C 1
ATOM 2691 O O . ASN A 1 340 ? 10.971 9.069 -9.559 1.00 78.38 340 ASN A O 1
ATOM 2695 N N . GLY A 1 341 ? 12.312 10.037 -8.045 1.00 66.25 341 GLY A N 1
ATOM 2696 C CA . GLY A 1 341 ? 12.385 8.886 -7.125 1.00 66.25 341 GLY A CA 1
ATOM 2697 C C . GLY A 1 341 ? 13.789 8.282 -6.965 1.00 66.25 341 GLY A C 1
ATOM 2698 O O . GLY A 1 341 ? 13.989 7.369 -6.168 1.00 66.25 341 GLY A O 1
ATOM 2699 N N . GLN A 1 342 ? 14.794 8.805 -7.676 1.00 65.31 342 GLN A N 1
ATOM 2700 C CA . GLN A 1 342 ? 16.210 8.462 -7.483 1.00 65.31 342 GLN A CA 1
ATOM 2701 C C . GLN A 1 342 ? 17.030 9.714 -7.125 1.00 65.31 342 GLN A C 1
ATOM 2703 O O . GLN A 1 342 ? 16.593 10.840 -7.356 1.00 65.31 342 GLN A O 1
ATOM 2708 N N . THR A 1 343 ? 18.227 9.545 -6.549 1.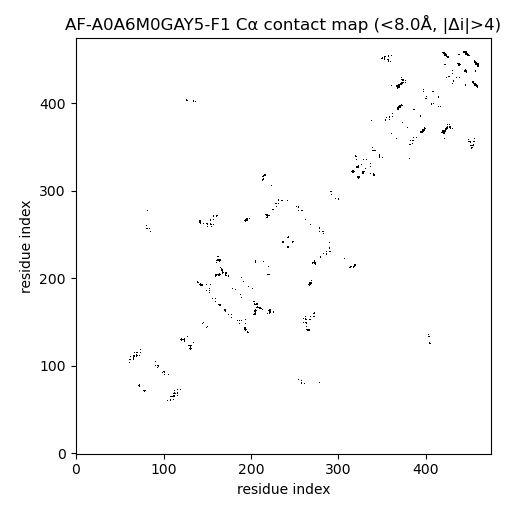00 62.53 343 THR A N 1
ATOM 2709 C CA . THR A 1 343 ? 19.131 10.679 -6.265 1.00 62.53 343 THR A CA 1
ATOM 2710 C C . THR A 1 343 ? 19.502 11.406 -7.559 1.00 62.53 343 THR A C 1
ATOM 2712 O O . THR A 1 343 ? 19.659 10.752 -8.585 1.00 62.53 343 THR A O 1
ATOM 2715 N N . SER A 1 344 ? 19.683 12.733 -7.535 1.00 63.69 344 SER A N 1
ATOM 2716 C CA . SER A 1 344 ? 19.785 13.542 -8.769 1.00 63.69 344 SER A CA 1
ATOM 2717 C C . SER A 1 344 ? 20.852 13.036 -9.768 1.00 63.69 344 SER A C 1
ATOM 2719 O O . SER A 1 344 ? 20.559 12.822 -10.944 1.00 63.69 344 SER A O 1
ATOM 2721 N N . LYS A 1 345 ? 22.049 12.654 -9.286 1.00 66.56 345 LYS A N 1
ATOM 2722 C CA . LYS A 1 345 ? 23.100 12.022 -10.119 1.00 66.56 345 LYS A CA 1
ATOM 2723 C C . LYS A 1 345 ? 22.677 10.679 -10.743 1.00 66.56 345 LYS A C 1
ATOM 2725 O O . LYS A 1 345 ? 23.074 10.365 -11.863 1.00 66.56 345 LYS A O 1
ATOM 2730 N N . LYS A 1 346 ? 21.887 9.871 -10.027 1.00 75.62 346 LYS A N 1
ATOM 2731 C CA . LYS A 1 346 ? 21.373 8.579 -10.512 1.00 75.62 346 LYS A CA 1
ATOM 2732 C C . LYS A 1 346 ? 20.189 8.780 -11.469 1.00 75.62 346 LYS A C 1
ATOM 2734 O O . LYS A 1 346 ? 20.152 8.109 -12.495 1.00 75.62 346 LYS A O 1
ATOM 2739 N N . LYS A 1 347 ? 19.295 9.740 -11.182 1.00 81.19 347 LYS A N 1
ATOM 2740 C CA . LYS A 1 347 ? 18.205 10.201 -12.065 1.00 81.19 347 LYS A CA 1
ATOM 2741 C C . LYS A 1 347 ? 18.757 10.586 -13.438 1.00 81.19 347 LYS A C 1
ATOM 2743 O O . LYS A 1 347 ? 18.337 9.984 -14.418 1.00 81.19 347 LYS A O 1
ATOM 2748 N N . ALA A 1 348 ? 19.735 11.496 -13.500 1.00 83.75 348 ALA A N 1
ATOM 2749 C CA . ALA A 1 348 ? 20.346 11.927 -14.761 1.00 83.75 348 ALA A CA 1
ATOM 2750 C C . ALA A 1 348 ? 20.934 10.742 -15.550 1.00 83.75 348 ALA A C 1
ATOM 2752 O O . ALA A 1 348 ? 20.505 10.472 -16.667 1.00 83.75 348 ALA A O 1
ATOM 2753 N N . ARG A 1 349 ? 21.813 9.937 -14.930 1.00 85.50 349 ARG A N 1
ATOM 2754 C CA . ARG A 1 349 ? 22.440 8.776 -15.593 1.00 85.50 349 ARG A CA 1
ATOM 2755 C C . ARG A 1 349 ? 21.428 7.750 -16.124 1.00 85.50 349 ARG A C 1
ATOM 2757 O O . ARG A 1 349 ? 21.682 7.141 -17.160 1.00 85.50 349 ARG A O 1
ATOM 2764 N N . VAL A 1 350 ? 20.323 7.515 -15.411 1.00 86.00 350 VAL A N 1
ATOM 2765 C CA . VAL A 1 350 ? 19.262 6.600 -15.866 1.00 86.00 350 VAL A CA 1
ATOM 2766 C C . VAL A 1 350 ? 18.455 7.242 -16.995 1.00 86.00 350 VAL A C 1
ATOM 2768 O O . VAL A 1 350 ? 18.324 6.617 -18.043 1.00 86.00 350 VAL A O 1
ATOM 2771 N N . ARG A 1 351 ? 17.988 8.488 -16.826 1.00 90.12 351 ARG A N 1
ATOM 2772 C CA . ARG A 1 351 ? 17.274 9.261 -17.858 1.00 90.12 351 ARG A CA 1
ATOM 2773 C C . ARG A 1 351 ? 18.045 9.251 -19.177 1.00 90.12 351 ARG A C 1
ATOM 2775 O O . ARG A 1 351 ? 17.491 8.863 -20.199 1.00 90.12 351 ARG A O 1
ATOM 2782 N N . ASP A 1 352 ? 19.319 9.628 -19.142 1.00 91.31 352 ASP A N 1
ATOM 2783 C CA . ASP A 1 352 ? 20.140 9.807 -20.341 1.00 91.31 352 ASP A CA 1
ATOM 2784 C C . ASP A 1 352 ? 20.368 8.477 -21.072 1.00 91.31 352 ASP A C 1
ATOM 2786 O O . ASP A 1 352 ? 20.305 8.433 -22.297 1.00 91.31 352 ASP A O 1
ATOM 2790 N N . ALA A 1 353 ? 20.533 7.373 -20.335 1.00 91.06 353 ALA A N 1
ATOM 2791 C CA . ALA A 1 353 ? 20.638 6.038 -20.918 1.00 91.06 353 ALA A CA 1
ATOM 2792 C C . ALA A 1 353 ? 19.321 5.553 -21.558 1.00 91.06 353 ALA A C 1
ATOM 2794 O O . ALA A 1 353 ? 19.350 4.937 -22.622 1.00 91.06 353 ALA A O 1
ATOM 2795 N N . TYR A 1 354 ? 18.163 5.834 -20.949 1.00 92.44 354 TYR A N 1
ATOM 2796 C CA . TYR A 1 354 ? 16.866 5.508 -21.557 1.00 92.44 354 TYR A CA 1
ATOM 2797 C C . TYR A 1 354 ? 16.613 6.364 -22.807 1.00 92.44 354 TYR A C 1
ATOM 2799 O O . TYR A 1 354 ? 16.313 5.822 -23.869 1.00 92.44 354 TYR A O 1
ATOM 2807 N N . LEU A 1 355 ? 16.780 7.688 -22.712 1.00 92.94 355 LEU A N 1
ATOM 2808 C CA . LEU A 1 355 ? 16.557 8.607 -23.833 1.00 92.94 355 LEU A CA 1
ATOM 2809 C C . LEU A 1 355 ? 17.541 8.371 -24.984 1.00 92.94 355 LEU A C 1
ATOM 2811 O O . LEU A 1 355 ? 17.124 8.400 -26.138 1.00 92.94 355 LEU A O 1
ATOM 2815 N N . GLY A 1 356 ? 18.812 8.080 -24.694 1.00 93.06 356 GLY A N 1
ATOM 2816 C CA . GLY A 1 356 ? 19.806 7.716 -25.702 1.00 93.06 356 GLY A CA 1
ATOM 2817 C C . GLY A 1 356 ? 19.400 6.473 -26.498 1.00 93.06 356 GLY A C 1
ATOM 2818 O O . GLY A 1 356 ? 19.403 6.508 -27.727 1.00 93.06 356 GLY A O 1
ATOM 2819 N N . GLY A 1 357 ? 18.952 5.413 -25.814 1.00 92.25 357 GLY A N 1
ATOM 2820 C CA . GLY A 1 357 ? 18.503 4.179 -26.465 1.00 92.25 357 GLY A CA 1
ATOM 2821 C C . GLY A 1 357 ? 17.223 4.370 -27.281 1.00 92.25 357 GLY A C 1
ATOM 2822 O O . GLY A 1 357 ? 17.120 3.866 -28.396 1.00 92.25 357 GLY A O 1
ATOM 2823 N N . ILE A 1 358 ? 16.270 5.158 -26.773 1.00 92.06 358 ILE A N 1
ATOM 2824 C CA . ILE A 1 358 ? 15.029 5.493 -27.490 1.00 92.06 358 ILE A CA 1
ATOM 2825 C C . ILE A 1 358 ? 15.319 6.361 -28.727 1.00 92.06 358 ILE A C 1
ATOM 2827 O O . ILE A 1 358 ? 14.737 6.140 -29.786 1.00 92.06 358 ILE A O 1
ATOM 2831 N N . ASN A 1 359 ? 16.239 7.323 -28.633 1.00 92.00 359 ASN A N 1
ATOM 2832 C CA . ASN A 1 359 ? 16.642 8.150 -29.772 1.00 92.00 359 ASN A CA 1
ATOM 2833 C C . ASN A 1 359 ? 17.406 7.335 -30.827 1.00 92.00 359 ASN A C 1
ATOM 2835 O O . ASN A 1 359 ? 17.186 7.533 -32.021 1.00 92.00 359 ASN A O 1
ATOM 2839 N N . PHE A 1 360 ? 18.231 6.371 -30.405 1.00 92.88 360 PHE A N 1
ATOM 2840 C CA . PHE A 1 360 ? 18.859 5.414 -31.314 1.00 92.88 360 PHE A CA 1
ATOM 2841 C C . PHE A 1 360 ? 17.811 4.563 -32.056 1.00 92.88 360 PHE A C 1
ATOM 2843 O O . PHE A 1 360 ? 17.868 4.471 -33.281 1.00 92.88 360 PHE A O 1
ATOM 2850 N N . LEU A 1 361 ? 16.798 4.033 -31.355 1.00 91.38 361 LEU A N 1
ATOM 2851 C CA . LEU A 1 361 ? 15.677 3.312 -31.981 1.00 91.38 361 LEU A CA 1
ATOM 2852 C C . LEU A 1 361 ? 14.910 4.179 -32.996 1.00 91.38 361 LEU A C 1
ATOM 2854 O O . LEU A 1 361 ? 14.607 3.726 -34.095 1.00 91.38 361 LEU A O 1
ATOM 2858 N N . LYS A 1 362 ? 14.664 5.459 -32.687 1.00 89.69 362 LYS A N 1
ATOM 2859 C CA . LYS A 1 362 ? 14.046 6.401 -33.641 1.00 89.69 362 LYS A CA 1
ATOM 2860 C C . LYS A 1 362 ? 14.867 6.589 -34.921 1.00 89.69 362 LYS A C 1
ATOM 2862 O O . LYS A 1 362 ? 14.281 6.809 -35.978 1.00 89.69 362 LYS A O 1
ATOM 2867 N N . SER A 1 363 ? 16.196 6.496 -34.837 1.00 89.06 363 SER A N 1
ATOM 2868 C CA . SER A 1 363 ? 17.089 6.593 -36.000 1.00 89.06 363 SER A CA 1
ATOM 2869 C C . SER A 1 363 ? 17.234 5.290 -36.798 1.00 89.06 363 SER A C 1
ATOM 2871 O O . SER A 1 363 ? 17.630 5.344 -37.959 1.00 89.06 363 SER A O 1
ATOM 2873 N N . SER A 1 364 ? 16.890 4.128 -36.228 1.00 85.50 364 SER A N 1
ATOM 2874 C CA . SER A 1 364 ? 17.126 2.816 -36.853 1.00 85.50 364 SER A CA 1
ATOM 2875 C C . SER A 1 364 ? 16.021 2.340 -37.809 1.00 85.50 364 SER A C 1
ATOM 2877 O O . SER A 1 364 ? 16.075 1.200 -38.263 1.00 85.50 364 SER A O 1
ATOM 2879 N N . GLN A 1 365 ? 15.021 3.184 -38.107 1.00 81.81 365 GLN A N 1
ATOM 2880 C CA . GLN A 1 365 ? 13.851 2.871 -38.956 1.00 81.81 365 GLN A CA 1
ATOM 2881 C C . GLN A 1 365 ? 13.058 1.613 -38.532 1.00 81.81 365 GLN A C 1
ATOM 2883 O O . GLN A 1 365 ? 12.318 1.041 -39.327 1.00 81.81 365 GLN A O 1
ATOM 2888 N N . CYS A 1 366 ? 13.189 1.186 -37.275 1.00 85.94 366 CYS A N 1
ATOM 2889 C CA . CYS A 1 366 ? 12.575 -0.029 -36.751 1.00 85.94 366 CYS A CA 1
ATOM 2890 C C . CYS A 1 366 ? 11.358 0.300 -35.876 1.00 85.94 366 CYS A C 1
ATOM 2892 O O . CYS A 1 366 ? 11.530 0.850 -34.793 1.00 85.94 366 CYS A O 1
ATOM 2894 N N . SER A 1 367 ? 10.148 -0.062 -36.310 1.00 88.56 367 SER A N 1
ATOM 2895 C CA . SER A 1 367 ? 8.891 0.166 -35.573 1.00 88.56 367 SER A CA 1
ATOM 2896 C C . SER A 1 367 ? 8.500 -0.963 -34.604 1.00 88.56 367 SER A C 1
ATOM 2898 O O . SER A 1 367 ? 7.625 -0.756 -33.762 1.00 88.56 367 SER A O 1
ATOM 2900 N N . GLU A 1 368 ? 9.137 -2.136 -34.703 1.00 91.94 368 GLU A N 1
ATOM 2901 C CA . GLU A 1 368 ? 8.829 -3.348 -33.927 1.00 91.94 368 GLU A CA 1
ATOM 2902 C C . GLU A 1 368 ? 9.914 -3.612 -32.871 1.00 91.94 368 GLU A C 1
ATOM 2904 O O . GLU A 1 368 ? 11.018 -4.076 -33.176 1.00 91.94 368 GLU A O 1
ATOM 2909 N N . ILE A 1 369 ? 9.606 -3.295 -31.612 1.00 93.50 369 ILE A N 1
ATOM 2910 C CA . ILE A 1 369 ? 10.567 -3.272 -30.505 1.00 93.50 369 ILE A CA 1
ATOM 2911 C C . ILE A 1 369 ? 10.242 -4.373 -29.492 1.00 93.50 369 ILE A C 1
ATOM 2913 O O . ILE A 1 369 ? 9.189 -4.369 -28.854 1.00 93.50 369 ILE A O 1
ATOM 2917 N N . GLY A 1 370 ? 11.193 -5.284 -29.294 1.00 93.31 370 GLY A N 1
ATOM 2918 C CA . GLY A 1 370 ? 11.176 -6.257 -28.208 1.00 93.31 370 GLY A CA 1
ATOM 2919 C C . GLY A 1 370 ? 11.756 -5.661 -26.926 1.00 93.31 370 GLY A C 1
ATOM 2920 O O . GLY A 1 370 ? 12.864 -5.122 -26.925 1.00 93.31 370 GLY A O 1
ATOM 2921 N N . LEU A 1 371 ? 11.029 -5.767 -25.821 1.00 93.50 371 LEU A N 1
ATOM 2922 C CA . LEU A 1 371 ? 11.467 -5.335 -24.499 1.00 93.50 371 LEU A CA 1
ATOM 2923 C C . LEU A 1 371 ? 12.092 -6.503 -23.726 1.00 93.50 371 LEU A C 1
ATOM 2925 O O . LEU A 1 371 ? 11.479 -7.559 -23.579 1.00 93.50 371 LEU A O 1
ATOM 2929 N N . LEU A 1 372 ? 13.303 -6.282 -23.209 1.00 91.38 372 LEU A N 1
ATOM 2930 C CA . LEU A 1 372 ? 14.033 -7.177 -22.307 1.00 91.38 372 LEU A CA 1
ATOM 2931 C C . LEU A 1 372 ? 14.245 -6.459 -20.967 1.00 91.38 372 LEU A C 1
ATOM 2933 O O . LEU A 1 372 ? 15.324 -5.925 -20.687 1.00 91.38 372 LEU A O 1
ATOM 2937 N N . LEU A 1 373 ? 13.180 -6.406 -20.166 1.00 88.56 373 LEU A N 1
ATOM 2938 C CA . LEU A 1 373 ? 13.131 -5.701 -18.883 1.00 88.56 373 LEU A CA 1
ATOM 2939 C C . LEU A 1 373 ? 13.197 -6.666 -17.693 1.00 88.56 373 LEU A C 1
ATOM 2941 O O . LEU A 1 373 ? 12.957 -7.864 -17.822 1.00 88.56 373 LEU A O 1
ATOM 2945 N N . GLY A 1 374 ? 13.518 -6.136 -16.515 1.00 80.56 374 GLY A N 1
ATOM 2946 C CA . GLY A 1 374 ? 13.373 -6.830 -15.237 1.00 80.56 374 GLY A CA 1
ATOM 2947 C C . GLY A 1 374 ? 12.364 -6.134 -14.324 1.00 80.56 374 GLY A C 1
ATOM 2948 O O . GLY A 1 374 ? 11.931 -5.015 -14.587 1.00 80.56 374 GLY A O 1
ATOM 2949 N N . HIS A 1 375 ? 12.031 -6.791 -13.210 1.00 72.06 375 HIS A N 1
ATOM 2950 C CA . HIS A 1 375 ? 10.875 -6.476 -12.353 1.00 72.06 375 HIS A CA 1
ATOM 2951 C C . HIS A 1 375 ? 10.692 -4.990 -11.974 1.00 72.06 375 HIS A C 1
ATOM 2953 O O . HIS A 1 375 ? 9.567 -4.518 -11.866 1.00 72.06 375 HIS A O 1
ATOM 2959 N N . ASN A 1 376 ? 11.781 -4.245 -11.747 1.00 74.94 376 ASN A N 1
ATOM 2960 C CA . ASN A 1 376 ? 11.747 -2.862 -11.245 1.00 74.94 376 ASN A CA 1
ATOM 2961 C C . ASN A 1 376 ? 12.231 -1.812 -12.269 1.00 74.94 376 ASN A C 1
ATOM 2963 O O . ASN A 1 376 ? 12.669 -0.728 -11.876 1.00 74.94 376 ASN A O 1
ATOM 2967 N N . ASP A 1 377 ? 12.213 -2.128 -13.566 1.00 84.69 377 ASP A N 1
ATOM 2968 C CA . ASP A 1 377 ? 12.575 -1.164 -14.609 1.00 84.69 377 ASP A CA 1
ATOM 2969 C C . ASP A 1 377 ? 11.437 -0.216 -14.988 1.00 84.69 377 ASP A C 1
ATOM 2971 O O . ASP A 1 377 ? 10.258 -0.457 -14.735 1.00 84.69 377 ASP A O 1
ATOM 2975 N N . VAL A 1 378 ? 11.812 0.905 -15.604 1.00 85.50 378 VAL A N 1
ATOM 2976 C CA . VAL A 1 378 ? 10.896 2.005 -15.895 1.00 85.50 378 VAL A CA 1
ATOM 2977 C C . VAL A 1 378 ? 10.454 1.903 -17.354 1.00 85.50 378 VAL A C 1
ATOM 2979 O O . VAL A 1 378 ? 11.016 2.547 -18.234 1.00 85.50 378 VAL A O 1
ATOM 2982 N N . GLU A 1 379 ? 9.455 1.062 -17.620 1.00 91.00 379 GLU A N 1
ATOM 2983 C CA . GLU A 1 379 ? 8.955 0.815 -18.980 1.00 91.00 379 GLU A CA 1
ATOM 2984 C C . GLU A 1 379 ? 8.216 2.023 -19.581 1.00 91.00 379 GLU A C 1
ATOM 2986 O O . GLU A 1 379 ? 8.435 2.390 -20.733 1.00 91.00 379 GLU A O 1
ATOM 2991 N N . TYR A 1 380 ? 7.345 2.672 -18.803 1.00 90.94 380 TYR A N 1
ATOM 2992 C CA . TYR A 1 380 ? 6.422 3.705 -19.295 1.00 90.94 380 TYR A CA 1
ATOM 2993 C C . TYR A 1 380 ? 7.076 4.871 -20.088 1.00 90.94 380 TYR A C 1
ATOM 2995 O O . TYR A 1 380 ? 6.509 5.280 -21.104 1.00 90.94 380 TYR A O 1
ATOM 3003 N N . PRO A 1 381 ? 8.267 5.397 -19.721 1.00 90.38 381 PRO A N 1
ATOM 3004 C CA . PRO A 1 381 ? 9.009 6.368 -20.530 1.00 90.38 381 PRO A CA 1
ATOM 3005 C C . PRO A 1 381 ? 9.304 5.923 -21.964 1.00 90.38 381 PRO A C 1
ATOM 3007 O O . PRO A 1 381 ? 9.340 6.774 -22.848 1.00 90.38 381 PRO A O 1
ATOM 3010 N N . ILE A 1 382 ? 9.499 4.621 -22.210 1.00 91.44 382 ILE A N 1
ATOM 30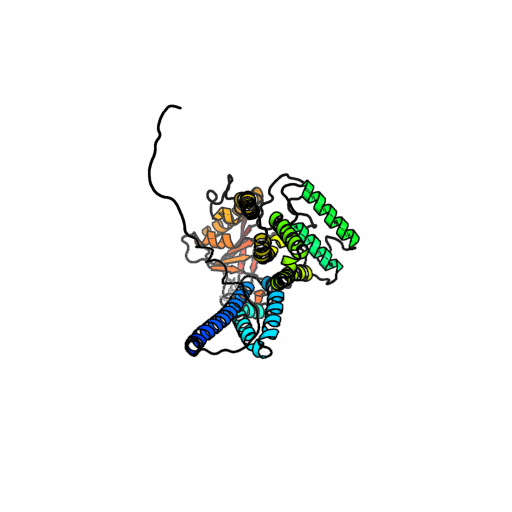11 C CA . ILE A 1 382 ? 9.759 4.075 -23.550 1.00 91.44 382 ILE A CA 1
ATOM 3012 C C . ILE A 1 382 ? 8.546 4.360 -24.441 1.00 91.44 382 ILE A C 1
ATOM 3014 O O . ILE A 1 382 ? 8.669 5.053 -25.451 1.00 91.44 382 ILE A O 1
ATOM 3018 N N . TRP A 1 383 ? 7.357 3.940 -23.997 1.00 91.75 383 TRP A N 1
ATOM 3019 C CA . TRP A 1 383 ? 6.082 4.224 -24.658 1.00 91.75 383 TRP A CA 1
ATOM 3020 C C . TRP A 1 383 ? 5.852 5.729 -24.850 1.00 91.75 383 TRP A C 1
ATOM 3022 O O . TRP A 1 383 ? 5.600 6.185 -25.965 1.00 91.75 383 TRP A O 1
ATOM 3032 N N . ALA A 1 384 ? 5.986 6.515 -23.776 1.00 91.25 384 ALA A N 1
ATOM 3033 C CA . ALA A 1 384 ? 5.666 7.941 -23.786 1.00 91.25 384 ALA A CA 1
ATOM 3034 C C . ALA A 1 384 ? 6.586 8.777 -24.696 1.00 91.25 384 ALA A C 1
ATOM 3036 O O . ALA A 1 384 ? 6.132 9.763 -25.274 1.00 91.25 384 ALA A O 1
ATOM 3037 N N . VAL A 1 385 ? 7.867 8.412 -24.826 1.00 90.44 385 VAL A N 1
ATOM 3038 C CA . VAL A 1 385 ? 8.830 9.136 -25.675 1.00 90.44 385 VAL A CA 1
ATOM 3039 C C . VAL A 1 385 ? 8.777 8.651 -27.125 1.00 90.44 385 VAL A C 1
ATOM 3041 O O . VAL A 1 385 ? 8.977 9.461 -28.033 1.00 90.44 385 VAL A O 1
ATOM 3044 N N . LEU A 1 386 ? 8.481 7.372 -27.384 1.00 89.25 386 LEU A N 1
ATOM 3045 C CA . LEU A 1 386 ? 8.274 6.865 -28.747 1.00 89.25 386 LEU A CA 1
ATOM 3046 C C . LEU A 1 386 ? 7.005 7.455 -29.380 1.00 89.25 386 LEU A C 1
ATOM 3048 O O . LEU A 1 386 ? 7.070 7.957 -30.498 1.00 89.25 386 LEU A O 1
ATOM 3052 N N . GLN A 1 387 ? 5.890 7.531 -28.645 1.00 86.25 387 GLN A N 1
ATOM 3053 C CA . GLN A 1 387 ? 4.631 8.125 -29.134 1.00 86.25 387 GLN A CA 1
ATOM 3054 C C . GLN A 1 387 ? 4.736 9.602 -29.573 1.00 86.25 387 GLN A C 1
ATOM 3056 O O . GLN A 1 387 ? 3.853 10.090 -30.268 1.00 86.25 387 GLN A O 1
ATOM 3061 N N . GLN A 1 388 ? 5.804 10.318 -29.204 1.00 85.06 388 GLN A N 1
ATOM 3062 C CA . GLN A 1 388 ? 6.048 11.707 -29.624 1.00 85.06 388 GLN A CA 1
ATOM 3063 C C . GLN A 1 388 ? 6.694 11.846 -31.017 1.00 85.06 388 GLN A C 1
ATOM 3065 O O . GLN A 1 388 ? 6.949 12.964 -31.455 1.00 85.06 388 GLN A O 1
ATOM 3070 N N . SER A 1 389 ? 7.035 10.750 -31.702 1.00 77.19 389 SER A N 1
ATOM 3071 C CA . SER A 1 389 ? 7.614 10.801 -33.054 1.00 77.19 389 SER A CA 1
ATOM 3072 C C . SER A 1 389 ? 6.560 10.683 -34.153 1.00 77.19 389 SER A C 1
ATOM 3074 O O . SER A 1 389 ? 5.644 9.879 -34.020 1.00 77.19 389 SER A O 1
ATOM 3076 N N . ASN A 1 390 ? 6.805 11.311 -35.304 1.00 72.38 390 ASN A N 1
ATOM 3077 C CA . ASN A 1 390 ? 5.976 11.207 -36.517 1.00 72.38 390 ASN A CA 1
ATOM 3078 C C . ASN A 1 390 ? 6.074 9.846 -37.260 1.00 72.38 390 ASN A C 1
ATOM 3080 O O . ASN A 1 390 ? 5.758 9.774 -38.445 1.00 72.38 390 ASN A O 1
ATOM 3084 N N . GLN A 1 391 ? 6.562 8.785 -36.611 1.00 68.25 391 GLN A N 1
ATOM 3085 C CA . GLN A 1 391 ? 6.587 7.427 -37.172 1.00 68.25 391 GLN A CA 1
ATOM 3086 C C . GLN A 1 391 ? 5.169 6.817 -37.147 1.00 68.25 391 GLN A C 1
ATOM 3088 O O . GLN A 1 391 ? 4.398 7.131 -36.234 1.00 68.25 391 GLN A O 1
ATOM 3093 N N . PRO A 1 392 ? 4.814 5.925 -38.093 1.00 63.97 392 PRO A N 1
ATOM 3094 C CA . PRO A 1 392 ? 3.633 5.078 -37.951 1.00 63.97 392 PRO A CA 1
ATOM 3095 C C . PRO A 1 392 ? 3.723 4.220 -36.678 1.00 63.97 392 PRO A C 1
ATOM 3097 O O . PRO A 1 392 ? 4.795 4.018 -36.110 1.00 63.97 392 PRO A O 1
ATOM 3100 N N . THR A 1 393 ? 2.566 3.741 -36.219 1.00 83.81 393 THR A N 1
ATOM 3101 C CA . THR A 1 393 ? 2.346 3.085 -34.918 1.00 83.81 393 THR A CA 1
ATOM 3102 C C . THR A 1 393 ? 3.456 2.119 -34.485 1.00 83.81 393 THR A C 1
ATOM 3104 O O . THR A 1 393 ? 3.669 1.086 -35.117 1.00 83.81 393 THR A O 1
ATOM 3107 N N . TRP A 1 394 ? 4.096 2.422 -33.353 1.00 88.31 394 TRP A N 1
ATOM 3108 C CA . TRP A 1 394 ? 5.074 1.549 -32.700 1.00 88.31 394 TRP A CA 1
ATOM 3109 C C . TRP A 1 394 ? 4.423 0.267 -32.170 1.00 88.31 394 TRP A C 1
ATOM 3111 O O . TRP A 1 394 ? 3.472 0.335 -31.389 1.00 88.31 394 TRP A O 1
ATOM 3121 N N . ALA A 1 395 ? 4.980 -0.889 -32.530 1.00 91.19 395 ALA A N 1
ATOM 3122 C CA . ALA A 1 395 ? 4.622 -2.179 -31.955 1.00 91.19 395 ALA A CA 1
ATOM 3123 C C . ALA A 1 395 ? 5.670 -2.554 -30.900 1.00 91.19 395 ALA A C 1
ATOM 3125 O O . ALA A 1 395 ? 6.836 -2.780 -31.219 1.00 91.19 395 ALA A O 1
ATOM 3126 N N . ILE A 1 396 ? 5.267 -2.580 -29.630 1.00 92.12 396 ILE A N 1
ATOM 3127 C CA . ILE A 1 396 ? 6.162 -2.818 -28.493 1.00 92.12 396 ILE A CA 1
ATOM 3128 C C . ILE A 1 396 ? 5.618 -4.006 -27.701 1.00 92.12 396 ILE A C 1
ATOM 3130 O O . ILE A 1 396 ? 4.470 -3.970 -27.256 1.00 92.12 396 ILE A O 1
ATOM 3134 N N . GLN A 1 397 ? 6.427 -5.051 -27.525 1.00 92.81 397 GLN A N 1
ATOM 3135 C CA . GLN A 1 397 ? 6.055 -6.242 -26.753 1.00 92.81 397 GLN A CA 1
ATOM 3136 C C . GLN A 1 397 ? 7.226 -6.733 -25.897 1.00 92.81 397 GLN A C 1
ATOM 3138 O O . GLN A 1 397 ? 8.388 -6.539 -26.250 1.00 92.81 397 GLN A O 1
ATOM 3143 N N . HIS A 1 398 ? 6.933 -7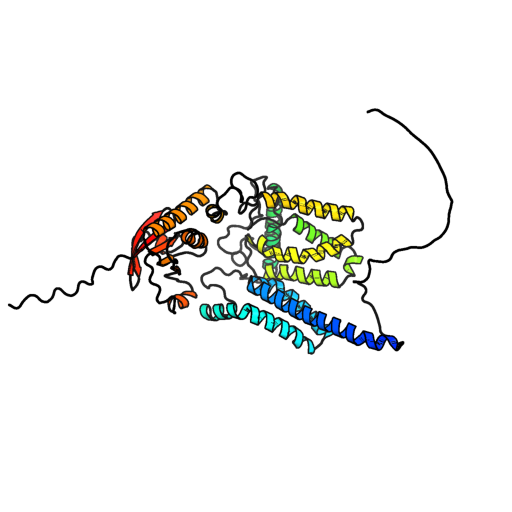.397 -24.779 1.00 91.81 398 HIS A N 1
ATOM 3144 C CA . HIS A 1 398 ? 7.945 -8.118 -23.999 1.00 91.81 398 HIS A CA 1
ATOM 3145 C C . HIS A 1 398 ? 8.306 -9.418 -24.714 1.00 91.81 398 HIS A C 1
ATOM 3147 O O . HIS A 1 398 ? 7.418 -10.153 -25.137 1.00 91.81 398 HIS A O 1
ATOM 3153 N N . VAL A 1 399 ? 9.600 -9.706 -24.840 1.00 90.12 399 VAL A N 1
ATOM 3154 C CA . VAL A 1 399 ? 10.111 -10.908 -25.521 1.00 90.12 399 VAL A CA 1
ATOM 3155 C C . VAL A 1 399 ? 11.062 -11.676 -24.607 1.00 90.12 399 VAL A C 1
ATOM 3157 O O . VAL A 1 399 ? 11.574 -11.115 -23.643 1.00 90.12 399 VAL A O 1
ATOM 3160 N N . LYS A 1 400 ? 11.296 -12.966 -24.892 1.00 86.25 400 LYS A N 1
ATOM 3161 C CA . LYS A 1 400 ? 12.090 -13.871 -24.031 1.00 86.25 400 LYS A CA 1
ATOM 3162 C C . LYS A 1 400 ? 11.650 -13.808 -22.558 1.00 86.25 400 LYS A C 1
ATOM 3164 O O . LYS A 1 400 ? 12.467 -13.699 -21.646 1.00 86.25 400 LYS A O 1
ATOM 3169 N N . VAL A 1 401 ? 10.334 -13.839 -22.345 1.00 87.88 401 VAL A N 1
ATOM 3170 C CA . VAL A 1 401 ? 9.718 -13.897 -21.015 1.00 87.88 401 VAL A CA 1
ATOM 3171 C C . VAL A 1 401 ? 10.087 -15.235 -20.367 1.00 87.88 401 VAL A C 1
ATOM 3173 O O . VAL A 1 401 ? 9.968 -16.278 -21.006 1.00 87.88 401 VAL A O 1
ATOM 3176 N N . GLU A 1 402 ? 10.542 -15.207 -19.113 1.00 84.56 402 GLU A N 1
ATOM 3177 C CA . GLU A 1 402 ? 10.998 -16.393 -18.358 1.00 84.56 402 GLU A CA 1
ATOM 3178 C C . GLU A 1 402 ? 10.119 -16.720 -17.129 1.00 84.56 402 GLU A C 1
ATOM 3180 O O . GLU A 1 402 ? 10.436 -17.632 -16.366 1.00 84.56 402 GLU A O 1
ATOM 3185 N N . ASN A 1 403 ? 9.065 -15.938 -16.877 1.00 86.44 403 ASN A N 1
ATOM 3186 C CA . ASN A 1 403 ? 8.169 -16.095 -15.724 1.00 86.44 403 ASN A CA 1
ATOM 3187 C C . ASN A 1 403 ? 6.889 -16.869 -16.132 1.00 86.44 403 ASN A C 1
ATOM 3189 O O . ASN A 1 403 ? 6.744 -17.224 -17.300 1.00 86.44 403 ASN A O 1
ATOM 3193 N N . PRO A 1 404 ? 5.917 -17.130 -15.234 1.00 88.94 404 PRO A N 1
ATOM 3194 C CA . PRO A 1 404 ? 4.728 -17.913 -15.588 1.00 88.94 404 PRO A CA 1
ATOM 3195 C C . PRO A 1 404 ? 3.918 -17.404 -16.795 1.00 88.94 404 PRO A C 1
ATOM 3197 O O . PRO A 1 404 ? 3.194 -18.185 -17.405 1.00 88.94 404 PRO A O 1
ATOM 3200 N N . SER A 1 405 ? 4.044 -16.130 -17.196 1.00 89.62 405 SER A N 1
ATOM 3201 C CA . SER A 1 405 ? 3.346 -15.607 -18.377 1.00 89.62 405 SER A CA 1
ATOM 3202 C C . SER A 1 405 ? 4.002 -15.950 -19.720 1.00 89.62 405 SER A C 1
ATOM 3204 O O . SER A 1 405 ? 3.473 -15.529 -20.746 1.00 89.62 405 SER A O 1
ATOM 3206 N N . THR A 1 406 ? 5.092 -16.730 -19.766 1.00 90.31 406 THR A N 1
ATOM 3207 C CA . THR A 1 406 ? 5.672 -17.256 -21.025 1.00 90.31 406 THR A CA 1
ATOM 3208 C C . THR A 1 406 ? 4.651 -18.035 -21.861 1.00 90.31 406 THR A C 1
ATOM 3210 O O . THR A 1 406 ? 4.692 -17.968 -23.087 1.00 90.31 406 THR A O 1
ATOM 3213 N N . VAL A 1 407 ? 3.642 -18.651 -21.230 1.00 90.19 407 VAL A N 1
ATOM 3214 C CA . VAL A 1 407 ? 2.503 -19.277 -21.934 1.00 90.19 407 VAL A CA 1
ATOM 3215 C C . VAL A 1 407 ? 1.752 -18.310 -22.862 1.00 90.19 407 VAL A C 1
ATOM 3217 O O . VAL A 1 407 ? 1.003 -18.745 -23.729 1.00 90.19 407 VAL A O 1
ATOM 3220 N N . LYS A 1 408 ? 1.925 -16.988 -22.700 1.00 89.75 408 LYS A N 1
ATOM 3221 C CA . LYS A 1 408 ? 1.350 -15.976 -23.593 1.00 89.75 408 LYS A CA 1
ATOM 3222 C C . LYS A 1 408 ? 2.202 -15.655 -24.810 1.00 89.75 408 LYS A C 1
ATOM 3224 O O . LYS A 1 408 ? 1.612 -15.297 -25.819 1.00 89.75 408 LYS A O 1
ATOM 3229 N N . SER A 1 409 ? 3.524 -15.830 -24.773 1.00 87.50 409 SER A N 1
ATOM 3230 C CA . SER A 1 409 ? 4.362 -15.660 -25.974 1.00 87.50 409 SER A CA 1
ATOM 3231 C C . SER A 1 409 ? 4.158 -16.761 -27.022 1.00 87.50 409 SER A C 1
ATOM 3233 O O . SER A 1 409 ? 4.540 -16.576 -28.169 1.00 87.50 409 SER A O 1
ATOM 3235 N N . GLU A 1 410 ? 3.523 -17.878 -26.659 1.00 86.88 410 GLU A N 1
ATOM 3236 C CA . GLU A 1 410 ? 3.234 -19.006 -27.559 1.00 86.88 410 GLU A CA 1
ATOM 3237 C C . GLU A 1 410 ? 1.872 -18.888 -28.279 1.00 86.88 410 GLU A C 1
ATOM 3239 O O . GLU A 1 410 ? 1.502 -19.773 -29.047 1.00 86.88 410 GLU A O 1
ATOM 3244 N N . ILE A 1 411 ? 1.106 -17.813 -28.037 1.00 89.62 411 ILE A N 1
ATOM 3245 C CA . ILE A 1 411 ? -0.276 -17.646 -28.517 1.00 89.62 411 ILE A CA 1
ATOM 3246 C C . ILE A 1 411 ? -0.400 -16.358 -29.345 1.00 89.62 411 ILE A C 1
ATOM 3248 O O . ILE A 1 411 ? 0.163 -15.322 -28.991 1.00 89.62 411 ILE A O 1
ATOM 3252 N N . GLU A 1 412 ? -1.188 -16.386 -30.422 1.00 86.75 412 GLU A N 1
ATOM 3253 C CA . GLU A 1 412 ? -1.473 -15.197 -31.237 1.00 86.75 412 GLU A CA 1
ATOM 3254 C C . GLU A 1 412 ? -2.164 -14.085 -30.412 1.00 86.75 412 GLU A C 1
ATOM 3256 O O . GLU A 1 412 ? -3.050 -14.381 -29.602 1.00 86.75 412 GLU A O 1
ATOM 3261 N N . PRO A 1 413 ? -1.815 -12.796 -30.606 1.00 86.19 413 PRO A N 1
ATOM 3262 C CA . PRO A 1 413 ? -0.915 -12.242 -31.627 1.00 86.19 413 PRO A CA 1
ATOM 3263 C C . PRO A 1 413 ? 0.558 -12.110 -31.176 1.00 86.19 413 PRO A C 1
ATOM 3265 O O . PRO A 1 413 ? 1.313 -11.331 -31.754 1.00 86.19 413 PRO A O 1
ATOM 3268 N N . TYR A 1 414 ? 0.965 -12.786 -30.098 1.00 87.88 414 TYR A N 1
ATOM 3269 C CA . TYR A 1 414 ? 2.315 -12.666 -29.536 1.00 87.88 414 TYR A CA 1
ATOM 3270 C C . TYR A 1 414 ? 3.305 -13.637 -30.197 1.00 87.88 414 TYR A C 1
ATOM 3272 O O . TYR A 1 414 ? 4.458 -13.275 -30.418 1.00 87.88 414 TYR A O 1
ATOM 3280 N N . SER A 1 415 ? 2.848 -14.834 -30.582 1.00 85.50 415 SER A N 1
ATOM 3281 C CA . SER A 1 415 ? 3.648 -15.853 -31.284 1.00 85.50 415 SER A CA 1
ATOM 3282 C C . SER A 1 415 ? 4.204 -15.396 -32.635 1.00 85.50 415 SER A C 1
ATOM 3284 O O . SER A 1 415 ? 5.286 -15.823 -33.032 1.00 85.50 415 SER A O 1
ATOM 3286 N N . SER A 1 416 ? 3.491 -14.515 -33.339 1.00 87.81 416 SER A N 1
ATOM 3287 C CA . SER A 1 416 ? 3.902 -13.969 -34.636 1.00 87.81 416 SER A CA 1
ATOM 3288 C C . SER A 1 416 ? 4.799 -12.724 -34.539 1.00 87.81 416 SER A C 1
ATOM 3290 O O . SER A 1 416 ? 5.293 -12.246 -35.564 1.00 87.81 416 SER A O 1
ATOM 3292 N N . PHE A 1 417 ? 5.053 -12.189 -33.337 1.00 90.38 417 PHE A N 1
ATOM 3293 C CA . PHE A 1 417 ? 5.814 -10.950 -33.162 1.00 90.38 417 PHE A CA 1
ATOM 3294 C C . PHE A 1 417 ? 7.332 -11.174 -33.237 1.00 90.38 417 PHE A C 1
ATOM 3296 O O . PHE A 1 417 ? 7.956 -11.685 -32.307 1.00 90.38 417 PHE A O 1
ATOM 3303 N N . VAL A 1 418 ? 7.951 -10.720 -34.331 1.00 89.31 418 VAL A N 1
ATOM 3304 C CA . VAL A 1 418 ? 9.401 -10.829 -34.551 1.00 89.31 418 VAL A CA 1
ATOM 3305 C C . VAL A 1 418 ? 10.030 -9.432 -34.622 1.00 89.31 418 VAL A C 1
ATOM 3307 O O . VAL A 1 418 ? 10.086 -8.854 -35.707 1.00 89.31 418 VAL A O 1
ATOM 3310 N N . PRO A 1 419 ? 10.546 -8.876 -33.511 1.00 92.19 419 PRO A N 1
ATOM 3311 C CA . PRO A 1 419 ? 11.022 -7.498 -33.487 1.00 92.19 419 PRO A CA 1
ATOM 3312 C C . PRO A 1 419 ? 12.232 -7.265 -34.403 1.00 92.19 419 PRO A C 1
ATOM 3314 O O . PRO A 1 419 ? 13.082 -8.136 -34.604 1.00 92.19 419 PRO A O 1
ATOM 3317 N N . CYS A 1 420 ? 12.370 -6.043 -34.913 1.00 92.25 420 CYS A N 1
ATOM 3318 C CA . CYS A 1 420 ? 13.574 -5.603 -35.620 1.00 92.25 420 CYS A CA 1
ATOM 3319 C C . CYS A 1 420 ? 14.663 -5.085 -34.659 1.00 92.25 420 CYS A C 1
ATOM 3321 O O . CYS A 1 420 ? 15.846 -5.075 -35.018 1.00 92.25 420 CYS A O 1
ATOM 3323 N N . ALA A 1 421 ? 14.299 -4.716 -33.425 1.00 92.94 421 ALA A N 1
ATOM 3324 C CA . ALA A 1 421 ? 15.229 -4.264 -32.394 1.00 92.94 421 ALA A CA 1
ATOM 3325 C C . ALA A 1 421 ? 14.838 -4.740 -30.989 1.00 92.94 421 ALA A C 1
ATOM 3327 O O . ALA A 1 421 ? 13.660 -4.873 -30.671 1.00 92.94 421 ALA A O 1
ATOM 3328 N N . LEU A 1 422 ? 15.834 -4.938 -30.123 1.00 93.19 422 LEU A N 1
ATOM 3329 C CA . LEU A 1 422 ? 15.651 -5.290 -28.714 1.00 93.19 422 LEU A CA 1
ATOM 3330 C C . LEU A 1 422 ? 16.161 -4.162 -27.815 1.00 93.19 422 LEU A C 1
ATOM 3332 O O . LEU A 1 422 ? 17.320 -3.764 -27.933 1.00 93.19 422 LEU A O 1
ATOM 3336 N N . PHE A 1 423 ? 15.327 -3.690 -26.889 1.00 93.00 423 PHE A N 1
ATOM 3337 C CA . PHE A 1 423 ? 15.701 -2.738 -25.842 1.00 93.00 423 PHE A CA 1
ATOM 3338 C C . PHE A 1 423 ? 15.894 -3.488 -24.520 1.00 93.00 423 PHE A C 1
ATOM 3340 O O . PHE A 1 423 ? 14.933 -4.010 -23.954 1.00 93.00 423 PHE A O 1
ATOM 3347 N N . ALA A 1 424 ? 17.134 -3.550 -24.028 1.00 90.81 424 ALA A N 1
ATOM 3348 C CA . ALA A 1 424 ? 17.498 -4.333 -22.852 1.00 90.81 424 ALA A CA 1
ATOM 3349 C C . ALA A 1 424 ? 18.033 -3.468 -21.707 1.00 90.81 424 ALA A C 1
ATOM 3351 O O . ALA A 1 424 ? 18.936 -2.646 -21.886 1.00 90.81 424 ALA A O 1
ATOM 3352 N N . THR A 1 425 ? 17.525 -3.709 -20.500 1.00 86.75 425 THR A N 1
ATOM 3353 C CA . THR A 1 425 ? 17.997 -3.091 -19.254 1.00 86.75 425 THR A CA 1
ATOM 3354 C C . THR A 1 425 ? 18.916 -4.036 -18.482 1.00 86.75 425 THR A C 1
ATOM 3356 O O . THR A 1 425 ? 18.722 -5.250 -18.476 1.00 86.75 425 THR A O 1
ATOM 3359 N N . LYS A 1 426 ? 19.892 -3.487 -17.746 1.00 68.12 426 LYS A N 1
ATOM 3360 C CA . LYS A 1 426 ? 20.882 -4.218 -16.921 1.00 68.12 426 LYS A CA 1
ATOM 3361 C C . LYS A 1 426 ? 20.291 -5.147 -15.842 1.00 68.12 426 LYS A C 1
ATOM 3363 O O . LYS A 1 426 ? 21.019 -5.922 -15.226 1.00 68.12 426 LYS A O 1
ATOM 3368 N N . SER A 1 427 ? 18.999 -5.073 -15.551 1.00 59.97 427 SER A N 1
ATOM 3369 C CA . SER A 1 427 ? 18.335 -6.036 -14.665 1.00 59.97 427 SER A CA 1
ATOM 3370 C C . SER A 1 427 ? 18.153 -7.405 -15.355 1.00 59.97 427 SER A C 1
ATOM 3372 O O . SER A 1 427 ? 18.306 -8.437 -14.688 1.00 59.97 427 SER A O 1
ATOM 3374 N N . SER A 1 428 ? 17.910 -7.407 -16.674 1.00 58.91 428 SER A N 1
ATOM 3375 C CA . SER A 1 428 ? 17.783 -8.592 -17.521 1.00 58.91 428 SER A CA 1
ATOM 3376 C C . SER A 1 428 ? 19.099 -9.369 -17.561 1.00 58.91 428 SER A C 1
ATOM 3378 O O . SER A 1 428 ? 20.191 -8.793 -17.504 1.00 58.91 428 SER A O 1
ATOM 3380 N N . LYS A 1 429 ? 19.016 -10.699 -17.670 1.00 63.75 429 LYS A N 1
ATOM 3381 C CA . LYS A 1 429 ? 20.204 -11.565 -17.759 1.00 63.75 429 LYS A CA 1
ATOM 3382 C C . LYS A 1 429 ? 21.083 -11.189 -18.963 1.00 63.75 429 LYS A C 1
ATOM 3384 O O . LYS A 1 429 ? 22.299 -11.110 -18.820 1.00 63.75 429 LYS A O 1
ATOM 3389 N N . TYR A 1 430 ? 20.455 -10.849 -20.090 1.00 57.41 430 TYR A N 1
ATOM 3390 C CA . TYR A 1 430 ? 21.093 -10.491 -21.364 1.00 57.41 430 TYR A CA 1
ATOM 3391 C C . TYR A 1 430 ? 21.928 -9.202 -21.331 1.00 57.41 430 TYR A C 1
ATOM 3393 O O . TYR A 1 430 ? 22.881 -9.067 -22.092 1.00 57.41 430 TYR A O 1
ATOM 3401 N N . ALA A 1 431 ? 21.602 -8.248 -20.453 1.00 56.50 431 ALA A N 1
ATOM 3402 C CA . ALA A 1 431 ? 22.400 -7.032 -20.280 1.00 56.50 431 ALA A CA 1
ATOM 3403 C C . ALA A 1 431 ? 23.364 -7.086 -19.079 1.00 56.50 431 ALA A C 1
ATOM 3405 O O . ALA A 1 431 ? 24.170 -6.169 -18.912 1.00 56.50 431 ALA A O 1
ATOM 3406 N N . LYS A 1 432 ? 23.292 -8.137 -18.245 1.00 58.12 432 LYS A N 1
ATOM 3407 C CA . LYS A 1 432 ? 24.301 -8.441 -17.210 1.00 58.12 432 LYS A CA 1
ATOM 3408 C C . LYS A 1 432 ? 25.520 -9.144 -17.787 1.00 58.12 432 LYS A C 1
ATOM 3410 O O . LYS A 1 432 ? 26.620 -8.919 -17.297 1.00 58.12 432 LYS A O 1
ATOM 3415 N N . SER A 1 433 ? 25.318 -9.992 -18.789 1.00 56.78 433 SER A N 1
ATOM 3416 C CA . SER A 1 433 ? 26.394 -10.545 -19.596 1.00 56.78 433 SER A CA 1
ATOM 3417 C C . SER A 1 433 ? 26.926 -9.486 -20.569 1.00 56.78 433 SER A C 1
ATOM 3419 O O . SER A 1 433 ? 26.179 -8.672 -21.127 1.00 56.78 433 SER A O 1
ATOM 3421 N N . ASP A 1 434 ? 28.225 -9.541 -20.854 1.00 60.81 434 ASP A N 1
ATOM 3422 C CA . ASP A 1 434 ? 28.840 -8.814 -21.971 1.00 60.81 434 ASP A CA 1
ATOM 3423 C C . ASP A 1 434 ? 28.578 -9.527 -23.310 1.00 60.81 434 ASP A C 1
ATOM 3425 O O . ASP A 1 434 ? 29.436 -9.647 -24.178 1.00 60.81 434 ASP A O 1
ATOM 3429 N N . GLN A 1 435 ? 27.348 -10.023 -23.478 1.00 66.69 435 GLN A N 1
ATOM 3430 C CA . GLN A 1 435 ? 26.860 -10.578 -24.729 1.00 66.69 435 GLN A CA 1
ATOM 3431 C C . GLN A 1 435 ? 26.679 -9.448 -25.743 1.00 66.69 435 GLN A C 1
ATOM 3433 O O . GLN A 1 435 ? 25.752 -8.647 -25.656 1.00 66.69 435 GLN A O 1
ATOM 3438 N N . GLU A 1 436 ? 27.557 -9.420 -26.741 1.00 73.44 436 GLU A N 1
ATOM 3439 C CA . GLU A 1 436 ? 27.424 -8.571 -27.931 1.00 73.44 436 GLU A CA 1
ATOM 3440 C C . GLU A 1 436 ? 26.326 -9.065 -28.885 1.00 73.44 436 GLU A C 1
ATOM 3442 O O . GLU A 1 436 ? 25.951 -8.365 -29.826 1.00 73.44 436 GLU A O 1
ATOM 3447 N N . LYS A 1 437 ? 25.841 -10.299 -28.695 1.00 80.88 437 LYS A N 1
ATOM 3448 C CA . LYS A 1 437 ? 24.882 -10.967 -29.579 1.00 80.88 437 LYS A CA 1
ATOM 3449 C C . LYS A 1 437 ? 23.851 -11.738 -28.768 1.00 80.88 437 LYS A C 1
ATOM 3451 O O . LYS A 1 437 ? 24.209 -12.470 -27.848 1.00 80.88 437 LYS A O 1
ATOM 3456 N N . ILE A 1 438 ? 22.591 -11.612 -29.165 1.00 82.31 438 ILE A N 1
ATOM 3457 C CA . ILE A 1 438 ? 21.467 -12.392 -28.647 1.00 82.31 438 ILE A CA 1
ATOM 3458 C C . ILE A 1 438 ? 20.951 -13.238 -29.808 1.00 82.31 438 ILE A C 1
ATOM 3460 O O . ILE A 1 438 ? 20.571 -12.700 -30.847 1.00 82.31 438 ILE A O 1
ATOM 3464 N N . VAL A 1 439 ? 20.964 -14.559 -29.649 1.00 79.38 439 VAL A N 1
ATOM 3465 C CA . VAL A 1 439 ? 20.406 -15.492 -30.636 1.00 79.38 439 VAL A CA 1
ATOM 3466 C C . VAL A 1 439 ? 18.987 -15.874 -30.221 1.00 79.38 439 VAL A C 1
ATOM 3468 O O . VAL A 1 439 ? 18.641 -15.919 -29.035 1.00 79.38 439 VAL A O 1
ATOM 3471 N N . ASP A 1 440 ? 18.157 -16.083 -31.226 1.00 74.44 440 ASP A N 1
ATOM 3472 C CA . ASP A 1 440 ? 16.758 -16.464 -31.162 1.00 74.44 440 ASP A CA 1
ATOM 3473 C C . ASP A 1 440 ? 16.486 -17.431 -32.320 1.00 74.44 440 ASP A C 1
ATOM 3475 O O . ASP A 1 440 ? 17.171 -17.344 -33.346 1.00 74.44 440 ASP A O 1
ATOM 3479 N N . ASP A 1 441 ? 15.503 -18.322 -32.191 1.00 68.06 441 ASP A N 1
ATOM 3480 C CA . ASP A 1 441 ? 15.296 -19.436 -33.137 1.00 68.06 441 ASP A CA 1
ATOM 3481 C C . ASP A 1 441 ? 15.063 -18.973 -34.587 1.00 68.06 441 ASP A C 1
ATOM 3483 O O . ASP A 1 441 ? 15.348 -19.691 -35.549 1.00 68.06 441 ASP A O 1
ATOM 3487 N N . HIS A 1 442 ? 14.606 -17.729 -34.757 1.00 67.75 442 HIS A N 1
ATOM 3488 C CA . HIS A 1 442 ? 14.351 -17.107 -36.053 1.00 67.75 442 HIS A CA 1
ATOM 3489 C C . HIS A 1 442 ? 15.260 -15.912 -36.374 1.00 67.75 442 HIS A C 1
ATOM 3491 O O . HIS A 1 442 ? 15.127 -15.322 -37.450 1.00 67.75 442 HIS A O 1
ATOM 3497 N N . SER A 1 443 ? 16.141 -15.464 -35.469 1.00 82.38 443 SER A N 1
ATOM 3498 C CA . SER A 1 443 ? 16.884 -14.201 -35.641 1.00 82.38 443 SER A CA 1
ATOM 3499 C C . SER A 1 443 ? 18.142 -14.089 -34.775 1.00 82.38 443 SER A C 1
ATOM 3501 O O . SER A 1 443 ? 18.165 -14.446 -33.606 1.00 82.38 443 SER A O 1
ATOM 3503 N N . THR A 1 444 ? 19.209 -13.511 -35.334 1.00 87.62 444 THR A N 1
ATOM 3504 C CA . THR A 1 444 ? 20.384 -13.082 -34.556 1.00 87.62 444 THR A CA 1
ATOM 3505 C C . THR A 1 444 ? 20.345 -11.573 -34.383 1.00 87.62 444 THR A C 1
ATOM 3507 O O . THR A 1 444 ? 20.332 -10.851 -35.376 1.00 87.62 444 THR A O 1
ATOM 3510 N N . TYR A 1 445 ? 20.390 -11.094 -33.147 1.00 89.94 445 TYR A N 1
ATOM 3511 C CA . TYR A 1 445 ? 20.464 -9.676 -32.813 1.00 89.94 445 TYR A CA 1
ATOM 3512 C C . TYR A 1 445 ? 21.890 -9.322 -32.382 1.00 89.94 445 TYR A C 1
ATOM 3514 O O . TYR A 1 445 ? 22.514 -10.065 -31.626 1.00 89.94 445 TYR A O 1
ATOM 3522 N N . ILE A 1 446 ? 22.415 -8.197 -32.864 1.00 89.94 446 ILE A N 1
ATOM 3523 C CA . ILE A 1 446 ? 23.771 -7.710 -32.567 1.00 89.94 446 ILE A CA 1
ATOM 3524 C C . ILE A 1 446 ? 23.653 -6.382 -31.819 1.00 89.94 446 ILE A C 1
ATOM 3526 O O . ILE A 1 446 ? 22.835 -5.542 -32.193 1.00 89.94 446 ILE A O 1
ATOM 3530 N N . GLN A 1 447 ? 24.452 -6.187 -30.768 1.00 91.00 447 GLN A N 1
ATOM 3531 C CA . GLN A 1 447 ? 24.498 -4.939 -30.010 1.00 91.00 447 GLN A CA 1
ATOM 3532 C C . GLN A 1 447 ? 24.926 -3.805 -30.946 1.00 91.00 447 GLN A C 1
ATOM 3534 O O . GLN A 1 447 ? 26.044 -3.801 -31.455 1.00 91.00 447 GLN A O 1
ATOM 3539 N N . ALA A 1 448 ? 24.031 -2.847 -31.167 1.00 91.19 448 ALA A N 1
ATOM 3540 C CA . ALA A 1 448 ? 24.272 -1.705 -32.044 1.00 91.19 448 ALA A CA 1
ATOM 3541 C C . ALA A 1 448 ? 24.488 -0.407 -31.250 1.00 91.19 448 ALA A C 1
ATOM 3543 O O . ALA A 1 448 ? 25.107 0.529 -31.748 1.00 91.19 448 ALA A O 1
ATOM 3544 N N . TRP A 1 449 ? 24.008 -0.358 -30.003 1.00 92.81 449 TRP A N 1
ATOM 3545 C CA . TRP A 1 449 ? 24.166 0.791 -29.117 1.00 92.81 449 TRP A CA 1
ATOM 3546 C C . TRP A 1 449 ? 24.164 0.367 -27.642 1.00 92.81 449 TRP A C 1
ATOM 3548 O O . TRP A 1 449 ? 23.498 -0.597 -27.259 1.00 92.81 449 TRP A O 1
ATOM 3558 N N . SER A 1 450 ? 24.886 1.096 -26.788 1.00 91.06 450 SER A N 1
ATOM 3559 C CA . SER A 1 450 ? 24.870 0.879 -25.337 1.00 91.06 450 SER A CA 1
ATOM 3560 C C . SER A 1 450 ? 25.276 2.128 -24.559 1.00 91.06 450 SER A C 1
ATOM 3562 O O . SER A 1 450 ? 26.282 2.754 -24.890 1.00 91.06 450 SER A O 1
ATOM 3564 N N . GLN A 1 451 ? 24.578 2.427 -23.461 1.00 89.81 451 GLN A N 1
ATOM 3565 C CA . GLN A 1 451 ? 24.979 3.461 -22.505 1.00 89.81 451 GLN A CA 1
ATOM 3566 C C . GLN A 1 451 ? 24.572 3.068 -21.083 1.00 89.81 451 GLN A C 1
ATOM 3568 O O . GLN A 1 451 ? 23.399 2.859 -20.773 1.00 89.81 451 GLN A O 1
ATOM 3573 N N . GLY A 1 452 ? 25.546 3.014 -20.172 1.00 84.81 452 GLY A N 1
ATOM 3574 C CA . GLY A 1 452 ? 25.306 2.818 -18.742 1.00 84.81 452 GLY A CA 1
ATOM 3575 C C . GLY A 1 452 ? 24.644 1.479 -18.397 1.00 84.81 452 GLY A C 1
ATOM 3576 O O . GLY A 1 452 ? 25.336 0.488 -18.196 1.00 84.81 452 GLY A O 1
ATOM 3577 N N . ASN A 1 453 ? 23.316 1.488 -18.253 1.00 82.12 453 ASN A N 1
ATOM 3578 C CA . ASN A 1 453 ? 22.507 0.318 -17.898 1.00 82.12 453 ASN A CA 1
ATOM 3579 C C . ASN A 1 453 ? 21.565 -0.131 -19.033 1.00 82.12 453 ASN A C 1
ATOM 3581 O O . ASN A 1 453 ? 20.762 -1.031 -18.799 1.00 82.12 453 ASN A O 1
ATOM 3585 N N . ILE A 1 454 ? 21.628 0.494 -20.213 1.00 89.88 454 ILE A N 1
ATOM 3586 C CA . ILE A 1 454 ? 20.778 0.186 -21.369 1.00 89.88 454 ILE A CA 1
ATOM 3587 C C . ILE A 1 454 ? 21.652 -0.301 -22.526 1.00 89.88 454 ILE A C 1
ATOM 3589 O O . ILE A 1 454 ? 22.693 0.295 -22.815 1.00 89.88 454 ILE A O 1
ATOM 3593 N N . LYS A 1 455 ? 21.211 -1.370 -23.191 1.00 91.44 455 LYS A N 1
ATOM 3594 C CA . LYS A 1 455 ? 21.763 -1.890 -24.448 1.00 91.44 455 LYS A CA 1
ATOM 3595 C C . LYS A 1 455 ? 20.632 -1.971 -25.477 1.00 91.44 455 LYS A C 1
ATOM 3597 O O . LYS A 1 455 ? 19.518 -2.358 -25.129 1.00 91.44 455 LYS A O 1
ATOM 3602 N N . VAL A 1 456 ? 20.916 -1.623 -26.729 1.00 92.31 456 VAL A N 1
ATOM 3603 C CA . VAL A 1 456 ? 20.002 -1.826 -27.860 1.00 92.31 456 VAL A CA 1
ATOM 3604 C C . VAL A 1 456 ? 20.669 -2.740 -28.880 1.00 92.31 456 VAL A C 1
ATOM 3606 O O . VAL A 1 456 ? 21.807 -2.508 -29.300 1.00 92.31 456 VAL A O 1
ATOM 3609 N N . PHE A 1 457 ? 19.945 -3.780 -29.280 1.00 91.94 457 PHE A N 1
ATOM 3610 C CA . PHE A 1 457 ? 20.383 -4.752 -30.274 1.00 91.94 457 PHE A CA 1
ATOM 3611 C C . PHE A 1 457 ? 19.517 -4.620 -31.525 1.00 91.94 457 PHE A C 1
ATOM 3613 O O . PHE A 1 457 ? 18.306 -4.451 -31.411 1.00 91.94 457 PHE A O 1
ATOM 3620 N N . LEU A 1 458 ? 20.114 -4.724 -32.709 1.00 92.62 458 LEU A N 1
ATOM 3621 C CA . LEU A 1 458 ? 19.390 -4.748 -33.982 1.00 92.62 458 LEU A CA 1
ATOM 3622 C C . LEU A 1 458 ? 19.431 -6.150 -34.581 1.00 92.62 458 LEU A C 1
ATOM 3624 O O . LEU A 1 458 ? 20.451 -6.841 -34.499 1.00 92.62 458 LEU A O 1
ATOM 3628 N N . LYS A 1 459 ? 18.326 -6.563 -35.202 1.00 90.94 459 LYS A N 1
ATOM 3629 C CA . LYS A 1 459 ? 18.242 -7.807 -35.965 1.00 90.94 459 LYS A CA 1
ATOM 3630 C C . LYS A 1 459 ? 19.237 -7.753 -37.122 1.00 90.94 459 LYS A C 1
ATOM 3632 O O . LYS A 1 459 ? 19.195 -6.852 -37.957 1.00 90.94 459 LYS A O 1
ATOM 3637 N N . LYS A 1 460 ? 20.144 -8.727 -37.182 1.00 85.38 460 LYS A N 1
ATOM 3638 C CA . LYS A 1 460 ? 21.064 -8.894 -38.306 1.00 85.38 460 LYS A CA 1
ATOM 3639 C C . LYS A 1 460 ? 20.227 -9.177 -39.552 1.00 85.38 460 LYS A C 1
ATOM 3641 O O . LYS A 1 460 ? 19.493 -10.165 -39.576 1.00 85.38 460 LYS A O 1
ATOM 3646 N N . ALA A 1 461 ? 20.360 -8.338 -40.580 1.00 70.00 461 ALA A N 1
ATOM 3647 C CA . ALA A 1 461 ? 19.790 -8.624 -41.891 1.00 70.00 461 ALA A CA 1
ATOM 3648 C C . ALA A 1 461 ? 20.228 -10.029 -42.328 1.00 70.00 461 ALA A C 1
ATOM 3650 O O . ALA A 1 461 ? 21.408 -10.383 -42.207 1.00 70.00 461 ALA A O 1
ATOM 3651 N N . GLY A 1 462 ? 19.269 -10.842 -42.771 1.00 53.38 462 GLY A N 1
ATOM 3652 C CA . GLY A 1 462 ? 19.536 -12.216 -43.165 1.00 53.38 462 GLY A CA 1
ATOM 3653 C C . GLY A 1 462 ? 20.553 -12.238 -44.298 1.00 53.38 462 GLY A C 1
ATOM 3654 O O . GLY A 1 462 ? 20.244 -11.836 -45.416 1.00 53.38 462 GLY A O 1
ATOM 3655 N N . GLY A 1 463 ? 21.761 -12.733 -44.023 1.00 37.03 463 GLY A N 1
ATOM 3656 C CA . GLY A 1 463 ? 22.583 -13.256 -45.104 1.00 37.03 463 GLY A CA 1
ATOM 3657 C C . GLY A 1 463 ? 21.791 -14.382 -45.756 1.00 37.03 463 GLY A C 1
ATOM 3658 O O . GLY A 1 463 ? 21.194 -15.186 -45.033 1.00 37.03 463 GLY A O 1
ATOM 3659 N N . CYS A 1 464 ? 21.759 -14.425 -47.091 1.00 27.30 464 CYS A N 1
ATOM 3660 C CA . CYS A 1 464 ? 21.188 -15.563 -47.806 1.00 27.30 464 CYS A CA 1
ATOM 3661 C C . CYS A 1 464 ? 21.700 -16.855 -47.166 1.00 27.30 464 CYS A C 1
ATOM 3663 O O . CYS A 1 464 ? 22.899 -16.967 -46.880 1.00 27.30 464 CYS A O 1
ATOM 3665 N N . LYS A 1 465 ? 20.806 -17.832 -46.960 1.00 32.78 465 LYS A N 1
ATOM 3666 C CA . LYS A 1 465 ? 21.257 -19.208 -46.751 1.00 32.78 465 LYS A CA 1
ATOM 3667 C C . LYS A 1 465 ? 22.237 -19.505 -47.882 1.00 32.78 465 LYS A C 1
ATOM 3669 O O . LYS A 1 465 ? 21.921 -19.253 -49.043 1.00 32.78 465 LYS A O 1
ATOM 3674 N N . ALA A 1 466 ? 23.430 -19.974 -47.535 1.00 33.06 466 ALA A N 1
ATOM 3675 C CA . ALA A 1 466 ? 24.370 -20.461 -48.527 1.00 33.06 466 ALA A CA 1
ATOM 3676 C C . ALA A 1 466 ? 23.808 -21.776 -49.076 1.00 33.06 466 ALA A C 1
ATOM 3678 O O . ALA A 1 466 ? 24.146 -22.852 -48.587 1.00 33.06 466 ALA A O 1
ATOM 3679 N N . GLU A 1 467 ? 22.894 -21.666 -50.041 1.00 32.00 467 GLU A N 1
ATOM 3680 C CA . GLU A 1 467 ? 22.462 -22.801 -50.840 1.00 32.00 467 GLU A CA 1
ATOM 3681 C C . GLU A 1 467 ? 23.678 -23.404 -51.541 1.00 32.00 467 GLU A C 1
ATOM 3683 O O . GLU A 1 467 ? 24.636 -22.728 -51.931 1.00 32.00 467 GLU A O 1
ATOM 3688 N N . GLU A 1 468 ? 23.658 -24.724 -51.587 1.00 33.88 468 GLU A N 1
ATOM 3689 C CA . GLU A 1 468 ? 24.801 -25.587 -51.797 1.00 33.88 468 GLU A CA 1
ATOM 3690 C C . GLU A 1 468 ? 25.597 -25.247 -53.067 1.00 33.88 468 GLU A C 1
ATOM 3692 O O . GLU A 1 468 ? 25.193 -25.552 -54.190 1.00 33.88 468 GLU A O 1
ATOM 3697 N N . LYS A 1 469 ? 26.833 -24.750 -52.901 1.00 31.47 469 LYS A N 1
ATOM 3698 C CA . LYS A 1 469 ? 27.863 -24.870 -53.947 1.00 31.47 469 LYS A CA 1
ATOM 3699 C C . LYS A 1 469 ? 28.292 -26.335 -54.085 1.00 31.47 469 LYS A C 1
ATOM 3701 O O . LYS A 1 469 ? 29.372 -26.725 -53.644 1.00 31.47 469 LYS A O 1
ATOM 3706 N N . LYS A 1 470 ? 27.436 -27.149 -54.710 1.00 37.66 470 LYS A N 1
ATOM 3707 C CA . LYS A 1 470 ? 27.678 -28.573 -54.977 1.00 37.66 470 LYS A CA 1
ATOM 3708 C C . LYS A 1 470 ? 27.135 -29.037 -56.339 1.00 37.66 470 LYS A C 1
ATOM 3710 O O . LYS A 1 470 ? 26.565 -30.114 -56.447 1.00 37.66 470 LYS A O 1
ATOM 3715 N N . ALA A 1 471 ? 27.357 -28.246 -57.393 1.00 35.78 471 ALA A N 1
ATOM 3716 C CA . ALA A 1 471 ? 26.968 -28.619 -58.760 1.00 35.78 471 ALA A CA 1
ATOM 3717 C C . ALA A 1 471 ? 27.849 -27.999 -59.872 1.00 35.78 471 ALA A C 1
ATOM 3719 O O . ALA A 1 471 ? 27.322 -27.367 -60.776 1.00 35.78 471 ALA A O 1
ATOM 3720 N N . TRP A 1 472 ? 29.181 -28.165 -59.832 1.00 30.55 472 TRP A N 1
ATOM 3721 C CA . TRP A 1 472 ? 30.061 -27.882 -60.991 1.00 30.55 472 TRP A CA 1
ATOM 3722 C C . TRP A 1 472 ? 31.198 -28.915 -61.116 1.00 30.55 472 TRP A C 1
ATOM 3724 O O . TRP A 1 472 ? 32.333 -28.684 -60.702 1.00 30.55 472 TRP A O 1
ATOM 3734 N N . LYS A 1 473 ? 30.863 -30.073 -61.697 1.00 32.19 473 LYS A N 1
ATOM 3735 C CA . LYS A 1 473 ? 31.759 -30.992 -62.427 1.00 32.19 473 LYS A CA 1
ATOM 3736 C C . LYS A 1 473 ? 30.888 -31.761 -63.425 1.00 32.19 473 LYS A C 1
ATOM 3738 O O . LYS A 1 473 ? 30.115 -32.605 -62.984 1.00 32.19 473 LYS A O 1
ATOM 3743 N N . GLY A 1 474 ? 30.982 -31.467 -64.724 1.00 33.16 474 GLY A N 1
ATOM 3744 C CA . GLY A 1 474 ? 30.148 -32.167 -65.712 1.00 33.16 474 GLY A CA 1
ATOM 3745 C C . GLY A 1 474 ? 29.921 -31.495 -67.067 1.00 33.16 474 GLY A C 1
ATOM 3746 O O . GLY A 1 474 ? 28.800 -31.577 -67.551 1.00 33.16 474 GLY A O 1
ATOM 3747 N N . CYS A 1 475 ? 30.938 -30.855 -67.650 1.00 29.03 475 CYS A N 1
ATOM 3748 C CA . CYS A 1 475 ? 31.160 -30.711 -69.097 1.00 29.03 475 CYS A CA 1
ATOM 3749 C C . CYS A 1 475 ? 32.632 -30.336 -69.308 1.00 29.03 475 CYS A C 1
ATOM 3751 O O . CYS A 1 475 ? 33.109 -29.475 -68.533 1.00 29.03 475 CYS A O 1
#

Secondary structure (DSSP, 8-state):
-----------------------SS--S------------GGGTTTHHHHHHHHHHHHHHHHHHHHHHHHHHHHH-TTHHHHHHHHHHHHHHHHHHHHGGGGHHHHHHHHHHHHHHHHHHHHHHHHHHSSSS---TTSPP-B-S---HHHHHHHHHHHHHTTT--S-HHHHHHHHHHHHHHHHHHT--TT-TTTB-TTS-S---TT-SS-SS----TTT---HHHHHHHHHHHHHHHH-HHHHT-HHHHHHHHHHHHHHHHHHHHB-B-TTHHHHTHHHHHHHHHHHHHHHTT-S-HHHHHHHHHHHHHHHHHHHHT-SSS-SSSSS-TTTS-HHHHTTBTB-HHHHHHHHHHHHHHHHHHHHTT--EEEEE--TT---HHHHHHHTTSSSS--EEEE-S--SGGGGGTTSTTTTT---SEEEEETTSHHHHS--SEEEETTEEEEEEEEETTEEEEEEPP--------------

Radius of gyration: 32.32 Å; Cα contacts (8 Å, |Δi|>4): 509; chains: 1; bounding box: 89×96×100 Å

Solvent-accessible surface area (backbone atoms only — not comparable to full-atom values): 27821 Å² total; per-residue (Å²): 131,87,87,82,87,79,89,79,91,88,88,84,86,85,86,88,84,85,89,89,77,92,87,92,86,88,88,87,85,88,89,83,80,87,91,81,91,82,90,63,84,83,52,66,80,56,47,59,60,58,49,49,52,52,49,54,52,50,54,52,48,42,50,50,50,11,49,53,52,14,50,43,38,62,75,35,74,70,37,53,56,60,46,46,47,52,48,55,51,48,52,56,57,38,35,78,73,49,46,83,61,35,56,56,59,51,48,53,23,50,51,40,28,46,64,67,30,41,79,54,28,54,54,30,32,75,46,66,74,28,60,76,77,73,66,88,91,53,84,72,60,50,35,76,58,91,44,71,56,52,32,50,50,35,46,54,55,61,49,35,34,30,59,18,45,48,44,13,68,58,21,48,52,53,42,54,51,53,51,55,52,27,61,76,56,74,46,68,85,63,41,69,52,46,25,45,84,93,69,76,73,76,76,30,39,55,41,71,84,41,82,50,80,60,30,38,89,52,46,42,39,54,32,70,62,47,53,48,48,54,50,38,50,51,50,36,69,71,35,68,75,52,54,66,39,60,69,58,54,52,50,50,53,39,58,51,46,24,56,51,49,47,32,49,47,38,28,49,56,75,50,46,42,55,69,42,48,65,57,54,59,64,44,45,64,56,40,51,61,52,54,70,71,47,86,59,53,68,59,54,53,49,51,51,51,49,53,56,59,67,45,46,65,50,58,36,52,18,63,58,59,17,69,55,66,90,73,15,72,87,75,45,53,76,77,61,54,75,44,47,77,52,60,70,75,55,24,51,58,49,49,53,23,53,52,51,50,53,54,50,42,69,71,65,80,51,51,32,37,26,36,34,69,37,99,87,61,80,61,66,62,56,57,63,59,55,71,74,48,96,65,76,84,73,46,76,47,80,44,92,62,87,56,70,61,36,74,49,52,75,35,85,81,45,53,76,63,77,50,47,29,37,48,29,30,44,74,19,71,69,49,64,44,92,57,57,58,50,80,50,102,88,47,46,27,36,61,77,48,74,39,97,53,30,39,30,25,36,49,56,78,80,71,74,78,82,71,78,96,77,86,89,86,91,130

Sequence (475 aa):
RQEAGGRRQESGGNPDEKNFATMHENSFLRVSASPRLSVSASQCLRLPASILTRCLQADMMILAVGASMGLAILTKATAYIYTFPIIVWFCFSLLKRLRWQVWKPIAVVAVMVLVLNCGHYLRNLDVYGAPIASDPGEPKYTNDIFTASALLSNILRNFGLHLGTPVGLSNAIFDKIINLLHLVLNVEINDPRTTYINLGRFGIPGGLSTIGINATENNTSNTLHFILIVAAIILCLSWPFLRKKRYLLTYLTVVSSIFVLFCFLLKWQWWHSRLHLPIFLLFAPFVGVVLSQIPQHQLVNALAAILILASLPWLFSCRERPVMGEDNIFNTTRIEQYFNGQTSKKKARVRDAYLGGINFLKSSQCSEIGLLLGHNDVEYPIWAVLQQSNQPTWAIQHVKVENPSTVKSEIEPYSSFVPCALFATKSSKYAKSDQEKIVDDHSTYIQAWSQGNIKVFLKKAGGCKAEEKKAWKGC

Mean predicted aligned error: 11.84 Å

pLDDT: mean 80.11, std 21.89, range [23.34, 98.0]

Foldseek 3Di:
DDDDYDDDDDDDDDDDDDDDDDDDPDDDDDDDDDDDDDDDPVCPVVVVVVVVVVVVVVLVVLLVLLQVLLVQCQVDVLSCLLCVLVVVLVLVVVCVPVPVNSVVSVVSSVVSSCVSLVVQQVVCCVLPVGSDDDFPPAFDFWAQDQDPLQLVLLLLLLVLLQQDDLALVSQVVSFVVSVVVCVVSVHDSCPCSQAPPPQDGRGRPNHNDGNDQPQEPQRHHNHLLSVLLVVLVCLCVVPVVNVVPVVLVSLVVSLVSSVSSCSRTGRDDRSVNVVCVVSSVSSVVSSVVSLVPPPPVVVVVVSVVVVVVVCVVSVCPRQLAHCDDPDHPVPDDPLLSLLGPDDPVVSVQLSCQLVVQLVVVVVPLWQQEEEQDDDPDRCVSSVVVNVPDPDPHRHYDHPPDDTSCVVVCVDPPNVVRDGQKYKHFQNGPCQVDPDQWDDDPVFIWGFPDGGDGITMTGTDDDDPDPDDPPDPDDD